Protein AF-A0A1L9NKX3-F1 (afdb_monomer_lite)

InterPro domains:
  IPR001155 NADH:flavin oxidoreductase/NADH oxidase, N-terminal [PF00724] (327-683)
  IPR008030 NmrA-like domain [PF05368] (5-278)
  IPR013785 Aldolase-type TIM barrel [G3DSA:3.20.20.70] (324-713)
  IPR036291 NAD(P)-binding domain superfamily [SSF51735] (5-276)
  IPR045247 Oxidoreductase Oye-like [PTHR22893] (322-703)

Secondary structure (DSSP, 8-state):
-PPPPPEEEEETTTSHHHHHHHHHHHHH---EEEEEES---HHHHHHHHTTT-EEEE--TT-GGGG-SSEEEE---SHHHHHHH-HHHHHHHHHHHHHHHHHHHHH-TT--EEEEEE---HHHHTTTS---HHHHHHHHHHHHHHHH-HHHHTTEEEEEE-EEGGGGGSTTTS-EEETTTTEEEEEESS-TT-EEEEEE-HHHHHHHHHHHHHH-HHHHTTEEEEE-SEEEEHHHHHHHHHHHHT--EEEEE--HHHHHHHSTTHHHHHHHHHHHHHHHGGGGG--TT-PEE-TTTTT--GGGS--HHHHHHTSHHHHTTTT---TTTS-EE-SS-EESSSEEE-------S-TTT-PPPTHHHHHHHHT--TT-EEEEEEEESSGGG--STT--B-SSHHHHHHHHHHHHHHHTTT-EEEEEEE--TTS--GGGTTTPPPEESSSPPPSSEEEE-STT-EEEE----EE--HHHHHHHHHHHHHHHHHHHHTS--SEEEEEE-TTSHHHHHH-TTT----STT-SS-HHHHHHHHHHHHHHHHHHH-GGGEEEEE-TT--GGG---TTHHHHHHHHHHHHHHHT-SEEEEE-THHHHH-SS-SSSS-------HHHHHHHHH--SHHHHTT-SSS-EEEESS--HHHHHHHHHTTS-SEEEE-HHHHH-TTHHHHHHHTPPPPPP-GGGSS-SSSTTTS-PPPP-TT---TTTHHHHH---

Sequence (722 aa):
MPFEKPTIAVTGATGGQGGSVIDALLESGRYQIRAVLRNLTPAKIQPLRDRGVEIVHGDLDDEASLGAHAIFAVTDFFEPFMKYGPQEAEKRELAQAKNLAKAAAETSGLSHYIWSTLPSSATLSQGKYHTPHFESKASVDEYILKQFPDLAAKTTFLWVAYYASNLTFPLFTPSLLKTSGKYAWVQPVGSSTPITTIGDHRKNVGIFVEAVLRQPALTRGRYVHAEVETLTNGELLERWGKVTGRSTSYIPSTLEAYNQLFPAWGLEMGVMLRLWEAVGEASWSKPGVMLLRKDDLGIDTAQLTGLDTAFAQCPFAIASTSKMTPLQQPFTSPSLTLNHRVVLAPMTRMRSSDSTAIPNASAATYYAERTTPGSLLISEGTVIHPRGKGFPNTPGLWTHEQALAWKPITDAVHERGGIFFVQLWHVGRVTVPSQIGGLAPLSSTSAHLPGMHVLFGDKNGTEPYVESHAMTGKDIKEVVDAFAHAARLAVGIAGFDGVEIHGANGYLLDSFVHDNINTRNDEYGGPAIEARLKFPLEVVDAVTEAIGNNRTAIRLAPYHVLQETHDSDRLATFSAFSMSLEERKLAYVHVVEPRYDRLSNEGAFSGSINRENSAESISSALSVSIWPFRRLLKNTPLIGAGGYDAESANEAIAEGRIDLAAFGRYFTSNPDLPERLFRGLPLSRYHRPTFYTSGLEGYLGWPRWDNSLTGKEEVAKLYLKP

Foldseek 3Di:
DPPAAFEEEFEPCQDLQNVQQLVLVLVVVRHAYEYEDCDDDCVRVVVCVVSRYHYDHDDLQDLVRGQTQEYEDDFDLVVVCVVPNLVVSLVVRLVSLLSNLVSLLVHPNHQAYEQAAAAALCQLVVNPFHQSRRCSRNVSLVVCVPVPVVRLQRYFHEYAFAELLVCVDPLNPQCQPVVVQAREREAQADQQQKGWHLYRSSHQSNLVVVLCVVCRVQGRNAYAYNTLDMDGNNVLQVLLCVLLVGHHDYHHDHLVVSCVVPPSVSNNVRSLSVSSRVNPPCSGDDPPHDYHYCVNSVHDSVSGRHNNNSSCPHPSNVLRPDDFQLQQPWDDAPQATARGFEEADAAFQLAAAQVQLAHDPCLLVLLLLLAAARYHYEYHAEELDQLQFAEGNHHYQPDLVSLQSLQSSLVSNVVNNYAYAYEYTGQALNHDCVSRVNDFGEALAQDHFADWRWHFEPVIDTDGRHGHDNDDPVNLVVVLVSLLSSQLSVVVRSPHSAYEYECEQCGHLVLLLAQVNNCDPDQCHHPDLNSSNVSVVSSQVSNCVNHNQSRYEYEYELQDCHSNGDHPDSLVNVLVVLLSNLVSLHNAYEYEWNCALQPDCCDPPPDGPDDPPDPVSVVVSVVDTCQSSLVSNPRHAYEYEHPDALVNQSVCCVVSSHVHYYDYQQCLQESPVSVCSRVVHDGQHQDVVSSHYNDCVSRDDRDYDDPVCPDPPPVVVVRDDD

Radius of gyration: 33.54 Å; chains: 1; bounding box: 89×50×95 Å

pLDDT: mean 88.69, std 14.79, range [27.03, 98.94]

Organism: Aspergillus tubingensis (strain CBS 134.48) (NCBI:txid767770)

Structure (mmCIF, N/CA/C/O backbone):
data_AF-A0A1L9NKX3-F1
#
_entry.id   AF-A0A1L9NKX3-F1
#
loop_
_atom_site.group_PDB
_atom_site.id
_atom_site.type_symbol
_atom_site.label_atom_id
_atom_site.label_alt_id
_atom_site.label_comp_id
_atom_site.label_asym_id
_atom_site.label_entity_id
_atom_site.label_seq_id
_atom_site.pdbx_PDB_ins_code
_atom_site.Cartn_x
_atom_site.Cartn_y
_atom_site.Cartn_z
_atom_site.occupancy
_atom_site.B_iso_or_equiv
_atom_site.auth_seq_id
_atom_site.auth_comp_id
_atom_site.auth_asym_id
_atom_site.auth_atom_id
_atom_site.pdbx_PDB_model_num
ATOM 1 N N . MET A 1 1 ? -54.559 -5.908 26.137 1.00 38.78 1 MET A N 1
ATOM 2 C CA . MET A 1 1 ? -53.632 -4.995 25.438 1.00 38.78 1 MET A CA 1
ATOM 3 C C . MET A 1 1 ? -52.222 -5.490 25.716 1.00 38.78 1 MET A C 1
ATOM 5 O O . MET A 1 1 ? -51.999 -5.884 26.857 1.00 38.78 1 MET A O 1
ATOM 9 N N . PRO A 1 2 ? -51.312 -5.580 24.733 1.00 46.62 2 PRO A N 1
ATOM 10 C CA . PRO A 1 2 ? -49.915 -5.881 25.041 1.00 46.62 2 PRO A CA 1
ATOM 11 C C . PRO A 1 2 ? -49.389 -4.805 26.002 1.00 46.62 2 PRO A C 1
ATOM 13 O O . PRO A 1 2 ? -49.650 -3.624 25.785 1.00 46.62 2 PRO A O 1
ATOM 16 N N . PHE A 1 3 ? -48.735 -5.211 27.095 1.00 58.44 3 PHE A N 1
ATOM 17 C CA . PHE A 1 3 ? -48.088 -4.276 28.018 1.00 58.44 3 PHE A CA 1
ATOM 18 C C . PHE A 1 3 ? -47.053 -3.465 27.231 1.00 58.44 3 PHE A C 1
ATOM 20 O O . PHE A 1 3 ? -46.137 -4.038 26.640 1.00 58.44 3 PHE A O 1
ATOM 27 N N . GLU A 1 4 ? -47.232 -2.148 27.182 1.00 78.06 4 GLU A N 1
ATOM 28 C CA . GLU A 1 4 ? -46.301 -1.240 26.520 1.00 78.06 4 GLU A CA 1
ATOM 29 C C . GLU A 1 4 ? -44.959 -1.280 27.265 1.00 78.06 4 GLU A C 1
ATOM 31 O O . GLU A 1 4 ? -44.915 -1.166 28.494 1.00 78.06 4 GLU A O 1
ATOM 36 N N . LYS A 1 5 ? -43.862 -1.537 26.542 1.00 88.00 5 LYS A N 1
ATOM 37 C CA . LYS A 1 5 ? -42.534 -1.642 27.160 1.00 88.00 5 LYS A CA 1
ATOM 38 C C . LYS A 1 5 ? -42.102 -0.263 27.669 1.00 88.00 5 LYS A C 1
ATOM 40 O O . LYS A 1 5 ? -42.260 0.710 26.934 1.00 88.00 5 LYS A O 1
ATOM 45 N N . PRO A 1 6 ? -41.505 -0.155 28.869 1.00 91.75 6 PRO A N 1
ATOM 46 C CA . PRO A 1 6 ? -40.992 1.120 29.351 1.00 91.75 6 PRO A CA 1
ATOM 47 C C . PRO A 1 6 ? -39.897 1.656 28.419 1.00 91.75 6 PRO A C 1
ATOM 49 O O . PRO A 1 6 ? -38.958 0.933 28.072 1.00 91.75 6 PRO A O 1
ATOM 52 N N . THR A 1 7 ? -40.023 2.925 28.026 1.00 93.25 7 THR A N 1
ATOM 53 C CA . THR A 1 7 ? -39.056 3.605 27.154 1.00 93.25 7 THR A CA 1
ATOM 54 C C . THR A 1 7 ? -37.828 4.054 27.935 1.00 93.25 7 THR A C 1
ATOM 56 O O . THR A 1 7 ? -37.958 4.735 28.953 1.00 93.25 7 THR A O 1
ATOM 59 N N . ILE A 1 8 ? -36.640 3.726 27.432 1.00 95.38 8 ILE A N 1
ATOM 60 C CA . ILE A 1 8 ? -35.350 4.167 27.962 1.00 95.38 8 ILE A CA 1
ATOM 61 C C . ILE A 1 8 ? -34.714 5.125 26.957 1.00 95.38 8 ILE A C 1
ATOM 63 O O . ILE A 1 8 ? -34.433 4.739 25.820 1.00 95.38 8 ILE A O 1
ATOM 67 N N . ALA A 1 9 ? -34.496 6.371 27.371 1.00 93.94 9 ALA A N 1
ATOM 68 C CA . ALA A 1 9 ? -33.759 7.342 26.573 1.00 93.94 9 ALA A CA 1
ATOM 69 C C . ALA A 1 9 ? -32.252 7.201 26.823 1.00 93.94 9 ALA A C 1
ATOM 71 O O . ALA A 1 9 ? -31.811 7.100 27.966 1.00 93.94 9 ALA A O 1
ATOM 72 N N . VAL A 1 10 ? -31.457 7.197 25.756 1.00 94.75 10 VAL A N 1
ATOM 73 C CA . VAL A 1 10 ? -29.999 7.043 25.804 1.00 94.75 10 VAL A CA 1
ATOM 74 C C . VAL A 1 10 ? -29.356 8.242 25.115 1.00 94.75 10 VAL A C 1
ATOM 76 O O . VAL A 1 10 ? -29.511 8.422 23.901 1.00 94.75 10 VAL A O 1
ATOM 79 N N . THR A 1 11 ? -28.620 9.061 25.871 1.00 91.12 11 THR A N 1
ATOM 80 C CA . THR A 1 11 ? -27.753 10.100 25.293 1.00 91.12 11 THR A CA 1
ATOM 81 C C . THR A 1 11 ? -26.411 9.494 24.881 1.00 91.12 11 THR A C 1
ATOM 83 O O . THR A 1 11 ? -26.017 8.424 25.346 1.00 91.12 11 THR A O 1
ATOM 86 N N . GLY A 1 12 ? -25.707 10.134 23.942 1.00 86.19 12 GLY A N 1
ATOM 87 C CA . GLY A 1 12 ? -24.431 9.602 23.450 1.00 86.19 12 GLY A CA 1
ATOM 88 C C . GLY A 1 12 ? -24.567 8.236 22.761 1.00 86.19 12 GLY A C 1
ATOM 89 O O . GLY A 1 12 ? -23.622 7.453 22.765 1.00 86.19 12 GLY A O 1
ATOM 90 N N . ALA A 1 13 ? -25.729 7.952 22.162 1.00 87.56 13 ALA A N 1
ATOM 91 C CA . ALA A 1 13 ? -26.100 6.657 21.580 1.00 87.56 13 ALA A CA 1
ATOM 92 C C . ALA A 1 13 ? -25.136 6.117 20.503 1.00 87.56 13 ALA A C 1
ATOM 94 O O . ALA A 1 13 ? -25.079 4.914 20.277 1.00 87.56 13 ALA A O 1
ATOM 95 N N . THR A 1 14 ? -24.365 6.986 19.841 1.00 83.12 14 THR A N 1
ATOM 96 C CA . THR A 1 14 ? -23.337 6.584 18.861 1.00 83.12 14 THR A CA 1
ATOM 97 C C . THR A 1 14 ? -21.935 6.439 19.463 1.00 83.12 14 THR A C 1
ATOM 99 O O . THR A 1 14 ? -20.994 6.131 18.738 1.00 83.12 14 THR A O 1
ATOM 102 N N . GLY A 1 15 ? -21.764 6.747 20.750 1.00 84.12 15 GLY A N 1
ATOM 103 C CA . GLY A 1 15 ? -20.509 6.598 21.487 1.00 84.12 15 GLY A CA 1
ATOM 104 C C . GLY A 1 15 ? -20.383 5.215 22.128 1.00 84.12 15 GLY A C 1
ATOM 105 O O . GLY A 1 15 ? -21.350 4.460 22.185 1.00 84.12 15 GLY A O 1
ATOM 106 N N . GLY A 1 16 ? -19.195 4.884 22.643 1.00 89.88 16 GLY A N 1
ATOM 107 C CA . GLY A 1 16 ? -18.915 3.544 23.175 1.00 89.88 16 GLY A CA 1
ATOM 108 C C . GLY A 1 16 ? -19.834 3.128 24.327 1.00 89.88 16 GLY A C 1
ATOM 109 O O . GLY A 1 16 ? -20.377 2.028 24.306 1.00 89.88 16 GLY A O 1
ATOM 110 N N . GLN A 1 17 ? -20.075 4.023 25.290 1.00 95.06 17 GLN A N 1
ATOM 111 C CA . GLN A 1 17 ? -20.991 3.743 26.400 1.00 95.06 17 GLN A CA 1
ATOM 112 C C . GLN A 1 17 ? -22.455 3.649 25.947 1.00 95.06 17 GLN A C 1
ATOM 114 O O . GLN A 1 17 ? -23.125 2.663 26.234 1.00 95.06 17 GLN A O 1
ATOM 119 N N . GLY A 1 18 ? -22.957 4.658 25.225 1.00 93.88 18 GLY A N 1
ATOM 120 C CA . GLY A 1 18 ? -24.357 4.695 24.794 1.00 93.88 18 GLY A CA 1
ATOM 121 C C . GLY A 1 18 ? -24.712 3.539 23.857 1.00 93.88 18 GLY A C 1
ATOM 122 O O . GLY A 1 18 ? -25.749 2.908 24.038 1.00 93.88 18 GLY A O 1
ATOM 123 N N . GLY A 1 19 ? -23.821 3.199 22.920 1.00 94.06 19 GLY A N 1
ATOM 124 C CA . GLY A 1 19 ? -23.969 2.021 22.062 1.00 94.06 19 GLY A CA 1
ATOM 125 C C . GLY A 1 19 ? -24.030 0.725 22.871 1.00 94.06 19 GLY A C 1
ATOM 126 O O . GLY A 1 19 ? -24.938 -0.073 22.665 1.00 94.06 19 GLY A O 1
ATOM 127 N N . SER A 1 20 ? -23.149 0.572 23.867 1.00 97.31 20 SER A N 1
ATOM 128 C CA . SER A 1 20 ? -23.163 -0.575 24.784 1.00 97.31 20 SER A CA 1
ATOM 129 C C . SER A 1 20 ? -24.499 -0.734 25.512 1.00 97.31 20 SER A C 1
ATOM 131 O O . SER A 1 20 ? -25.033 -1.839 25.601 1.00 97.31 20 SER A O 1
ATOM 133 N N . VAL A 1 21 ? -25.056 0.372 26.014 1.00 97.94 21 VAL A N 1
ATOM 134 C CA . VAL A 1 21 ? -26.363 0.389 26.682 1.00 97.94 21 VAL A CA 1
ATOM 135 C C . VAL A 1 21 ? -27.468 -0.029 25.722 1.00 97.94 21 VAL A C 1
ATOM 137 O O . VAL A 1 21 ? -28.276 -0.886 26.066 1.00 97.94 21 VAL A O 1
ATOM 140 N N . ILE A 1 22 ? -27.492 0.520 24.507 1.00 96.38 22 ILE A N 1
ATOM 141 C CA . ILE A 1 22 ? -28.482 0.140 23.493 1.00 96.38 22 ILE A CA 1
ATOM 142 C C . ILE A 1 22 ? -28.403 -1.360 23.195 1.00 96.38 22 ILE A C 1
ATOM 144 O O . ILE A 1 22 ? -29.436 -2.025 23.171 1.00 96.38 22 ILE A O 1
ATOM 148 N N . ASP A 1 23 ? -27.197 -1.898 23.016 1.00 95.06 23 ASP A N 1
ATOM 149 C CA . ASP A 1 23 ? -26.980 -3.313 22.714 1.00 95.06 23 ASP A CA 1
ATOM 150 C C . ASP A 1 23 ? -27.548 -4.218 23.815 1.00 95.06 23 ASP A C 1
ATOM 152 O O . ASP A 1 23 ? -28.383 -5.078 23.528 1.00 95.06 23 ASP A O 1
ATOM 156 N N . ALA A 1 24 ? -27.179 -3.964 25.073 1.00 96.94 24 ALA A N 1
ATOM 157 C CA . ALA A 1 24 ? -27.637 -4.760 26.210 1.00 96.94 24 ALA A CA 1
ATOM 158 C C . ALA A 1 24 ? -29.156 -4.659 26.433 1.00 96.94 24 ALA A C 1
ATOM 160 O O . ALA A 1 24 ? -29.825 -5.655 26.720 1.00 96.94 24 ALA A O 1
ATOM 161 N N . LEU A 1 25 ? -29.736 -3.463 26.275 1.00 96.88 25 LEU A N 1
ATOM 162 C CA . LEU A 1 25 ? -31.176 -3.273 26.453 1.00 96.88 25 LEU A CA 1
ATOM 163 C C . LEU A 1 25 ? -31.988 -3.921 25.325 1.00 96.88 25 LEU A C 1
ATOM 165 O O . LEU A 1 25 ? -33.045 -4.490 25.613 1.00 96.88 25 LEU A O 1
ATOM 169 N N . LEU A 1 26 ? -31.501 -3.897 24.077 1.00 94.94 26 LEU A N 1
ATOM 170 C CA . LEU A 1 26 ? -32.124 -4.627 22.967 1.00 94.94 26 LEU A CA 1
ATOM 171 C C . LEU A 1 26 ? -32.070 -6.136 23.205 1.00 94.94 26 LEU A C 1
ATOM 173 O O . LEU A 1 26 ? -33.091 -6.806 23.053 1.00 94.94 26 LEU A O 1
ATOM 177 N N . GLU A 1 27 ? -30.914 -6.655 23.622 1.00 93.88 27 GLU A N 1
ATOM 178 C CA . GLU A 1 27 ? -30.717 -8.079 23.911 1.00 93.88 27 GLU A CA 1
ATOM 179 C C . GLU A 1 27 ? -31.629 -8.567 25.046 1.00 93.88 27 GLU A C 1
ATOM 181 O O . GLU A 1 27 ? -32.196 -9.656 24.965 1.00 93.88 27 GLU A O 1
ATOM 186 N N . SER A 1 28 ? -31.873 -7.730 26.062 1.00 93.50 28 SER A N 1
ATOM 187 C CA . SER A 1 28 ? -32.814 -8.052 27.143 1.00 93.50 28 SER A CA 1
ATOM 188 C C . SER A 1 28 ? -34.261 -8.238 26.659 1.00 93.50 28 SER A C 1
ATOM 190 O O . SER A 1 28 ? -35.053 -8.928 27.304 1.00 93.50 28 SER A O 1
ATOM 192 N N . GLY A 1 29 ? -34.644 -7.559 25.569 1.00 92.56 29 GLY A N 1
ATOM 193 C CA . GLY A 1 29 ? -36.008 -7.515 25.049 1.00 92.56 29 GLY A CA 1
ATOM 194 C C . GLY A 1 29 ? -37.040 -6.813 25.947 1.00 92.56 29 GLY A C 1
ATOM 195 O O . GLY A 1 29 ? -38.223 -6.814 25.598 1.00 92.56 29 GLY A O 1
ATOM 196 N N . ARG A 1 30 ? -36.646 -6.206 27.077 1.00 93.00 30 ARG A N 1
ATOM 197 C CA . ARG A 1 30 ? -37.569 -5.666 28.104 1.00 93.00 30 ARG A CA 1
ATOM 198 C C . ARG A 1 30 ? -38.019 -4.229 27.866 1.00 93.00 30 ARG A C 1
ATOM 200 O O . ARG A 1 30 ? -39.046 -3.820 28.401 1.00 93.00 30 ARG A O 1
ATOM 207 N N . TYR A 1 31 ? -37.267 -3.480 27.070 1.00 94.69 31 TYR A N 1
ATOM 208 C CA . TYR A 1 31 ? -37.395 -2.030 26.966 1.00 94.69 31 TYR A CA 1
ATOM 209 C C . TYR A 1 31 ? -37.669 -1.591 25.530 1.00 94.69 31 TYR A C 1
ATOM 211 O O . TYR A 1 31 ? -37.243 -2.248 24.580 1.00 94.69 31 TYR A O 1
ATOM 219 N N . GLN A 1 32 ? -38.371 -0.468 25.381 1.00 94.31 32 GLN A N 1
ATOM 220 C CA . GLN A 1 32 ? -38.316 0.325 24.155 1.00 94.31 32 GLN A CA 1
ATOM 221 C C . GLN A 1 32 ? -37.151 1.305 24.295 1.00 94.31 32 GLN A C 1
ATOM 223 O O . GLN A 1 32 ? -36.912 1.826 25.383 1.00 94.31 32 GLN A O 1
ATOM 228 N N . ILE A 1 33 ? -36.407 1.559 23.223 1.00 95.44 33 ILE A N 1
ATOM 229 C CA . ILE A 1 33 ? -35.203 2.395 23.292 1.00 95.44 33 ILE A CA 1
ATOM 230 C C . ILE A 1 33 ? -35.380 3.618 22.414 1.00 95.44 33 ILE A C 1
ATOM 232 O O . ILE A 1 33 ? -35.816 3.506 21.265 1.00 95.44 33 ILE A O 1
ATOM 236 N N . ARG A 1 34 ? -34.987 4.764 22.966 1.00 93.44 34 ARG A N 1
ATOM 237 C CA . ARG A 1 34 ? -34.934 6.054 22.292 1.00 93.44 34 ARG A CA 1
ATOM 238 C C . ARG A 1 34 ? -33.509 6.595 22.323 1.00 93.44 34 ARG A C 1
ATOM 240 O O . ARG A 1 34 ? -32.971 6.877 23.388 1.00 93.44 34 ARG A O 1
ATOM 247 N N . ALA A 1 35 ? -32.898 6.760 21.159 1.00 91.81 35 ALA A N 1
ATOM 248 C CA . ALA A 1 35 ? -31.602 7.410 21.015 1.00 91.81 35 ALA A CA 1
ATOM 249 C C . ALA A 1 35 ? -31.789 8.921 20.830 1.00 91.81 35 ALA A C 1
ATOM 251 O O . ALA A 1 35 ? -32.445 9.356 19.879 1.00 91.81 35 ALA A O 1
ATOM 252 N N . VAL A 1 36 ? -31.174 9.710 21.715 1.00 87.25 36 VAL A N 1
ATOM 253 C CA . VAL A 1 36 ? -31.157 11.177 21.627 1.00 87.25 36 VAL A CA 1
ATOM 254 C C . VAL A 1 36 ? -29.875 11.607 20.918 1.00 87.25 36 VAL A C 1
ATOM 256 O O . VAL A 1 36 ? -28.768 11.378 21.418 1.00 87.25 36 VAL A O 1
ATOM 259 N N . LEU A 1 37 ? -30.014 12.186 19.722 1.00 82.00 37 LEU A N 1
ATOM 260 C CA . LEU A 1 37 ? -28.892 12.534 18.848 1.00 82.00 37 LEU A CA 1
ATOM 261 C C . LEU A 1 37 ? -28.891 14.024 18.484 1.00 82.00 37 LEU A C 1
ATOM 263 O O . LEU A 1 37 ? -29.878 14.544 17.968 1.00 82.00 37 LEU A O 1
ATOM 267 N N . ARG A 1 38 ? -27.719 14.659 18.632 1.00 74.31 38 ARG A N 1
ATOM 268 C CA . ARG A 1 38 ? -27.454 16.047 18.199 1.00 74.31 38 ARG A CA 1
ATOM 269 C C . ARG A 1 38 ? -27.324 16.202 16.677 1.00 74.31 38 ARG A C 1
ATOM 271 O O . ARG A 1 38 ? -27.507 17.284 16.144 1.00 74.31 38 ARG A O 1
ATOM 278 N N . ASN A 1 39 ? -26.928 15.140 15.966 1.00 72.75 39 ASN A N 1
ATOM 279 C CA . ASN A 1 39 ? -26.676 15.175 14.522 1.00 72.75 39 ASN A CA 1
ATOM 280 C C . ASN A 1 39 ? -27.299 13.951 13.835 1.00 72.75 39 ASN A C 1
ATOM 282 O O . ASN A 1 39 ? -26.920 12.816 14.129 1.00 72.75 39 ASN A O 1
ATOM 286 N N . LEU A 1 40 ? -28.229 14.193 12.909 1.00 80.12 40 LEU A N 1
ATOM 287 C CA . LEU A 1 40 ? -29.057 13.175 12.254 1.00 80.12 40 LEU A CA 1
ATOM 288 C C . LEU A 1 40 ? -28.574 12.805 10.844 1.00 80.12 40 LEU A C 1
ATOM 290 O O . LEU A 1 40 ? -29.363 12.750 9.901 1.00 80.12 40 LEU A O 1
ATOM 294 N N . THR A 1 41 ? -27.281 12.534 10.663 1.00 82.81 41 THR A N 1
ATOM 295 C CA . THR A 1 41 ? -26.804 12.027 9.366 1.00 82.81 41 THR A CA 1
ATOM 296 C C . THR A 1 41 ? -27.267 10.582 9.125 1.00 82.81 41 THR A C 1
ATOM 298 O O . THR A 1 41 ? -27.281 9.788 10.073 1.00 82.81 41 THR A O 1
ATOM 301 N N . PRO A 1 42 ? -27.564 10.182 7.868 1.00 76.81 42 PRO A N 1
ATOM 302 C CA . PRO A 1 42 ? -27.948 8.807 7.528 1.00 76.81 42 PRO A CA 1
ATOM 303 C C . PRO A 1 42 ? -26.998 7.743 8.099 1.00 76.81 42 PRO A C 1
ATOM 305 O O . PRO A 1 42 ? -27.449 6.752 8.664 1.00 76.81 42 PRO A O 1
ATOM 308 N N . ALA A 1 43 ? -25.686 7.999 8.047 1.00 75.44 43 ALA A N 1
ATOM 309 C CA . ALA A 1 43 ? -24.657 7.095 8.561 1.00 75.44 43 ALA A CA 1
ATOM 310 C C . ALA A 1 43 ? -24.755 6.824 10.076 1.00 75.44 43 ALA A C 1
ATOM 312 O O . ALA A 1 43 ? -24.362 5.753 10.526 1.00 75.44 43 ALA A O 1
ATOM 313 N N . LYS A 1 44 ? -25.273 7.776 10.865 1.00 75.25 44 LYS A N 1
ATOM 314 C CA . LYS A 1 44 ? -25.446 7.626 12.320 1.00 75.25 44 LYS A CA 1
ATOM 315 C C . LYS A 1 44 ? -26.810 7.052 12.697 1.00 75.25 44 LYS A C 1
ATOM 317 O O . LYS A 1 44 ? -26.904 6.309 13.668 1.00 75.25 44 LYS A O 1
ATOM 322 N N . ILE A 1 45 ? -27.861 7.397 11.951 1.00 86.00 45 ILE A N 1
ATOM 323 C CA . ILE A 1 45 ? -29.243 7.042 12.312 1.00 86.00 45 ILE A CA 1
ATOM 324 C C . ILE A 1 45 ? -29.688 5.690 11.751 1.00 86.00 45 ILE A C 1
ATOM 326 O O . ILE A 1 45 ? -30.453 4.994 12.414 1.00 86.00 45 ILE A O 1
ATOM 330 N N . GLN A 1 46 ? -29.231 5.305 10.554 1.00 85.06 46 GLN A N 1
ATOM 331 C CA . GLN A 1 46 ? -29.726 4.099 9.886 1.00 85.06 46 GLN A CA 1
ATOM 332 C C . GLN A 1 46 ? -29.405 2.816 10.671 1.00 85.06 46 GLN A C 1
ATOM 334 O O . GLN A 1 46 ? -30.341 2.063 10.936 1.00 85.06 46 GLN A O 1
ATOM 339 N N . PRO A 1 47 ? -28.168 2.610 11.179 1.00 86.25 47 PRO A N 1
ATOM 340 C CA . PRO A 1 47 ? -27.845 1.403 11.944 1.00 86.25 47 PRO A CA 1
ATOM 341 C C . PRO A 1 47 ? -28.683 1.235 13.218 1.00 86.25 47 PRO A C 1
ATOM 343 O O . PRO A 1 47 ? -28.928 0.117 13.659 1.00 86.25 47 PRO A O 1
ATOM 346 N N . LEU A 1 48 ? -29.118 2.342 13.829 1.00 88.62 48 LEU A N 1
ATOM 347 C CA . LEU A 1 48 ? -29.969 2.326 15.019 1.00 88.62 48 LEU A CA 1
ATOM 348 C C . LEU A 1 48 ? -31.433 2.029 14.652 1.00 88.62 48 LEU A C 1
ATOM 350 O O . LEU A 1 48 ? -32.078 1.208 15.305 1.00 88.62 48 LEU A O 1
ATOM 354 N N . ARG A 1 49 ? -31.946 2.637 13.574 1.00 90.50 49 ARG A N 1
ATOM 355 C CA . ARG A 1 49 ? -33.311 2.393 13.077 1.00 90.50 49 ARG A CA 1
ATOM 356 C C . ARG A 1 49 ? -33.528 0.949 12.650 1.00 90.50 49 ARG A C 1
ATOM 358 O O . ARG A 1 49 ? -34.548 0.369 13.007 1.00 90.50 49 ARG A O 1
ATOM 365 N N . ASP A 1 50 ? -32.556 0.362 11.956 1.00 89.81 50 ASP A N 1
ATOM 366 C CA . ASP A 1 50 ? -32.616 -1.031 11.490 1.00 89.81 50 ASP A CA 1
ATOM 367 C C . ASP A 1 50 ? -32.750 -2.028 12.654 1.00 89.81 50 ASP A C 1
ATOM 369 O O . ASP A 1 50 ? -33.228 -3.146 12.482 1.00 89.81 50 ASP A O 1
ATOM 373 N N . ARG A 1 51 ? -32.366 -1.602 13.861 1.00 91.44 51 ARG A N 1
ATOM 374 C CA . ARG A 1 51 ? -32.433 -2.378 15.102 1.00 91.44 51 ARG A CA 1
ATOM 375 C C . ARG A 1 51 ? -33.657 -2.046 15.962 1.00 91.44 51 ARG A C 1
ATOM 377 O O . ARG A 1 51 ? -33.749 -2.517 17.092 1.00 91.44 51 ARG A O 1
ATOM 384 N N . GLY A 1 52 ? -34.588 -1.238 15.452 1.00 90.62 52 GLY A N 1
ATOM 385 C CA . GLY A 1 52 ? -35.823 -0.863 16.148 1.00 90.62 52 GLY A CA 1
ATOM 386 C C . GLY A 1 52 ? -35.663 0.241 17.199 1.00 90.62 52 GLY A C 1
ATOM 387 O O . GLY A 1 52 ? -36.536 0.396 18.055 1.00 90.62 52 GLY A O 1
ATOM 388 N N . VAL A 1 53 ? -34.566 1.007 17.156 1.00 93.75 53 VAL A N 1
ATOM 389 C CA . VAL A 1 53 ? -34.341 2.139 18.065 1.00 93.75 53 VAL A CA 1
ATOM 390 C C . VAL A 1 53 ? -35.064 3.380 17.542 1.00 93.75 53 VAL A C 1
ATOM 392 O O . VAL A 1 53 ? -34.875 3.793 16.394 1.00 93.75 53 VAL A O 1
ATOM 395 N N . GLU A 1 54 ? -35.876 4.001 18.397 1.00 92.81 54 GLU A N 1
ATOM 396 C CA . GLU A 1 54 ? -36.517 5.282 18.105 1.00 92.81 54 GLU A CA 1
ATOM 397 C C . GLU A 1 54 ? -35.456 6.388 18.080 1.00 92.81 54 GLU A C 1
ATOM 399 O O . GLU A 1 54 ? -34.626 6.480 18.983 1.00 92.81 54 GLU A O 1
ATOM 404 N N . ILE A 1 55 ? -35.476 7.240 17.054 1.00 90.25 55 ILE A N 1
ATOM 405 C CA . ILE A 1 55 ? -34.516 8.339 16.918 1.00 90.25 55 ILE A CA 1
ATOM 406 C C . ILE A 1 55 ? -35.214 9.654 17.209 1.00 90.25 55 ILE A C 1
ATOM 408 O O . ILE A 1 55 ? -36.146 10.022 16.494 1.00 90.25 55 ILE A O 1
ATOM 412 N N . VAL A 1 56 ? -34.705 10.383 18.197 1.00 85.00 56 VAL A N 1
ATOM 413 C CA . VAL A 1 56 ? -35.168 11.728 18.526 1.00 85.00 56 VAL A CA 1
ATOM 414 C C . VAL A 1 56 ? -34.021 12.711 18.331 1.00 85.00 56 VAL A C 1
ATOM 416 O O . VAL A 1 56 ? -32.896 12.490 18.788 1.00 85.00 56 VAL A O 1
ATOM 419 N N . HIS A 1 57 ? -34.309 13.790 17.602 1.00 79.62 57 HIS A N 1
ATOM 420 C CA . HIS A 1 57 ? -33.420 14.940 17.559 1.00 79.62 57 HIS A CA 1
ATOM 421 C C . HIS A 1 57 ? -33.456 15.615 18.924 1.00 79.62 57 HIS A C 1
ATOM 423 O O . HIS A 1 57 ? -34.532 15.982 19.387 1.00 79.62 57 HIS A O 1
ATOM 429 N N . GLY A 1 58 ? -32.302 15.784 19.546 1.00 67.50 58 GLY A N 1
ATOM 430 C CA . GLY A 1 58 ? -32.197 16.538 20.783 1.00 67.50 58 GLY A CA 1
ATOM 431 C C . GLY A 1 58 ? -30.812 17.143 20.879 1.00 67.50 58 GLY A C 1
ATOM 432 O O . GLY A 1 58 ? -29.810 16.425 20.790 1.00 67.50 58 GLY A O 1
ATOM 433 N N . ASP A 1 59 ? -30.762 18.462 21.041 1.00 61.97 59 ASP A N 1
ATOM 434 C CA . ASP A 1 59 ? -29.624 19.061 21.725 1.00 61.97 59 ASP A CA 1
ATOM 435 C C . ASP A 1 59 ? -29.756 18.725 23.215 1.00 61.97 59 ASP A C 1
ATOM 437 O O . ASP A 1 59 ? -30.868 18.522 23.703 1.00 61.97 59 ASP A O 1
ATOM 441 N N . LEU A 1 60 ? -28.652 18.663 23.958 1.00 58.19 60 LEU A N 1
ATOM 442 C CA . LEU A 1 60 ? -28.676 18.340 25.398 1.00 58.19 60 LEU A CA 1
ATOM 443 C C . LEU A 1 60 ? -29.426 19.403 26.241 1.00 58.19 60 LEU A C 1
ATOM 445 O O . LEU A 1 60 ? -29.531 19.260 27.457 1.00 58.19 60 LEU A O 1
ATOM 449 N N . ASP A 1 61 ? -29.959 20.427 25.567 1.00 53.56 61 ASP A N 1
ATOM 450 C CA . ASP A 1 61 ? -30.699 21.575 26.077 1.00 53.56 61 ASP A CA 1
ATOM 451 C C . ASP A 1 61 ? -32.218 21.524 25.756 1.00 53.56 61 ASP A C 1
ATOM 453 O O . ASP A 1 61 ? -32.941 22.436 26.151 1.00 53.56 61 ASP A O 1
ATOM 457 N N . ASP A 1 62 ? -32.725 20.502 25.042 1.00 57.19 62 ASP A N 1
ATOM 458 C CA . ASP A 1 62 ? -34.141 20.399 24.624 1.00 57.19 62 ASP A CA 1
ATOM 459 C C . ASP A 1 62 ? -34.962 19.421 25.494 1.00 57.19 62 ASP A C 1
ATOM 461 O O . ASP A 1 62 ? -34.881 18.194 25.351 1.00 57.19 62 ASP A O 1
ATOM 465 N N . GLU A 1 63 ? -35.803 19.985 26.368 1.00 56.72 63 GLU A N 1
ATOM 466 C CA . GLU A 1 63 ? -36.692 19.302 27.323 1.00 56.72 63 GLU A CA 1
ATOM 467 C C . GLU A 1 63 ? -37.672 18.313 26.656 1.00 56.72 63 GLU A C 1
ATOM 469 O O . GLU A 1 63 ? -37.981 17.262 27.227 1.00 56.72 63 GLU A O 1
ATOM 474 N N . ALA A 1 64 ? -38.133 18.586 25.427 1.00 53.00 64 ALA A N 1
ATOM 475 C CA . ALA A 1 64 ? -39.125 17.746 24.746 1.00 53.00 64 ALA A CA 1
ATOM 476 C C . ALA A 1 64 ? -38.555 16.384 24.303 1.00 53.00 64 ALA A C 1
ATOM 478 O O . ALA A 1 64 ? -39.306 15.433 24.068 1.00 53.00 64 ALA A O 1
ATOM 479 N N . SER A 1 65 ? -37.225 16.268 24.215 1.00 58.03 65 SER A N 1
ATOM 480 C CA . SER A 1 65 ? -36.542 15.091 23.671 1.00 58.03 65 SER A CA 1
ATOM 481 C C . SER A 1 65 ? -36.350 13.938 24.676 1.00 58.03 65 SER A C 1
ATOM 483 O O . SER A 1 65 ? -36.092 12.801 24.263 1.00 58.03 65 SER A O 1
ATOM 485 N N . LEU A 1 66 ? -36.532 14.188 25.983 1.00 61.53 66 LEU A N 1
ATOM 486 C CA . LEU A 1 66 ? -36.200 13.253 27.075 1.00 61.53 66 LEU A CA 1
ATOM 487 C C . LEU A 1 66 ? -37.389 12.515 27.712 1.00 61.53 66 LEU A C 1
ATOM 489 O O . LEU A 1 66 ? -37.175 11.723 28.628 1.00 61.53 66 LEU A O 1
ATOM 493 N N . GLY A 1 67 ? -38.620 12.701 27.219 1.00 69.25 67 GLY A N 1
ATOM 494 C CA . GLY A 1 67 ? -39.823 12.028 27.736 1.00 69.25 67 GLY A CA 1
ATOM 495 C C . GLY A 1 67 ? -39.722 10.494 27.734 1.00 69.25 67 GLY A C 1
ATOM 496 O O . GLY A 1 67 ? -40.047 9.858 26.731 1.00 69.25 67 GLY A O 1
ATOM 497 N N . ALA A 1 68 ? -39.273 9.901 28.843 1.00 77.69 68 ALA A N 1
ATOM 498 C CA . ALA A 1 68 ? -38.967 8.476 28.971 1.00 77.69 68 ALA A CA 1
ATOM 499 C C . ALA A 1 68 ? -39.158 7.968 30.413 1.00 77.69 68 ALA A C 1
ATOM 501 O O . ALA A 1 68 ? -39.132 8.729 31.379 1.00 77.69 68 ALA A O 1
ATOM 502 N N . HIS A 1 69 ? -39.318 6.650 30.566 1.00 81.81 69 HIS A N 1
ATOM 503 C CA . HIS A 1 69 ? -39.449 5.993 31.870 1.00 81.81 69 HIS A CA 1
ATOM 504 C C . HIS A 1 69 ? -38.130 5.992 32.660 1.00 81.81 69 HIS A C 1
ATOM 506 O O . HIS A 1 69 ? -38.140 6.102 33.892 1.00 81.81 69 HIS A O 1
ATOM 512 N N . ALA A 1 70 ? -37.002 5.874 31.956 1.00 86.88 70 ALA A N 1
ATOM 513 C CA . ALA A 1 70 ? -35.665 6.089 32.494 1.00 86.88 70 ALA A CA 1
ATOM 514 C C . ALA A 1 70 ? -34.746 6.733 31.448 1.00 86.88 70 ALA A C 1
ATOM 516 O O . ALA A 1 70 ? -34.993 6.624 30.245 1.00 86.88 70 ALA A O 1
ATOM 517 N N . ILE A 1 71 ? -33.674 7.375 31.910 1.00 94.31 71 ILE A N 1
ATOM 518 C CA . ILE A 1 71 ? -32.671 8.017 31.053 1.00 94.31 71 ILE A CA 1
ATOM 519 C C . ILE A 1 71 ? -31.282 7.503 31.444 1.00 94.31 71 ILE A C 1
ATOM 521 O O . ILE A 1 71 ? -30.918 7.553 32.619 1.00 94.31 71 ILE A O 1
ATOM 525 N N . PHE A 1 72 ? -30.500 7.049 30.464 1.00 97.25 72 PHE A N 1
ATOM 526 C CA . PHE A 1 72 ? -29.049 6.919 30.575 1.00 97.25 72 PHE A CA 1
ATOM 527 C C . PHE A 1 72 ? -28.392 8.164 29.979 1.00 97.25 72 PHE A C 1
ATOM 529 O O . PHE A 1 72 ? -28.572 8.462 28.794 1.00 97.25 72 PHE A O 1
ATOM 536 N N . ALA A 1 73 ? -27.635 8.878 30.807 1.00 94.94 73 ALA A N 1
ATOM 537 C CA . ALA A 1 73 ? -27.013 10.140 30.457 1.00 94.94 73 ALA A CA 1
ATOM 538 C C . ALA A 1 73 ? -25.486 10.061 30.562 1.00 94.94 73 ALA A C 1
ATOM 540 O O . ALA A 1 73 ? -24.924 9.684 31.592 1.00 94.94 73 ALA A O 1
ATOM 541 N N . VAL A 1 74 ? -24.820 10.464 29.481 1.00 93.88 74 VAL A N 1
ATOM 542 C CA . VAL A 1 74 ? -23.365 10.579 29.365 1.00 93.88 74 VAL A CA 1
ATOM 543 C C . VAL A 1 74 ? -22.991 11.829 28.562 1.00 93.88 74 VAL A C 1
ATOM 545 O O . VAL A 1 74 ? -23.700 12.222 27.631 1.00 93.88 74 VAL A O 1
ATOM 548 N N . THR A 1 75 ? -21.863 12.440 28.919 1.00 91.81 75 THR A N 1
ATOM 549 C CA . THR A 1 75 ? -21.246 13.580 28.222 1.00 91.81 75 THR A CA 1
ATOM 550 C C . THR A 1 75 ? -19.838 13.243 27.737 1.00 91.81 75 THR A C 1
ATOM 552 O O . THR A 1 75 ? -19.178 12.357 28.291 1.00 91.81 75 THR A O 1
ATOM 555 N N . ASP A 1 76 ? -19.384 13.964 26.708 1.00 88.88 76 ASP A N 1
ATOM 556 C CA . ASP A 1 76 ? -18.075 13.784 26.075 1.00 88.88 76 ASP A CA 1
ATOM 557 C C . ASP A 1 76 ? -17.157 14.984 26.356 1.00 88.88 76 ASP A C 1
ATOM 559 O O . ASP A 1 76 ? -17.329 16.065 25.792 1.00 88.88 76 ASP A O 1
ATOM 563 N N . PHE A 1 77 ? -16.170 14.777 27.229 1.00 89.19 77 PHE A N 1
ATOM 564 C CA . PHE A 1 77 ? -15.109 15.743 27.518 1.00 89.19 77 PHE A CA 1
ATOM 565 C C . PHE A 1 77 ? -14.084 15.860 26.380 1.00 89.19 77 PHE A C 1
ATOM 567 O O . PHE A 1 77 ? -13.517 16.929 26.145 1.00 89.19 77 PHE A O 1
ATOM 574 N N . PHE A 1 78 ? -13.801 14.760 25.678 1.00 86.88 78 PHE A N 1
ATOM 575 C CA . PHE A 1 78 ? -12.637 14.664 24.799 1.00 86.88 78 PHE A CA 1
ATOM 576 C C . PHE A 1 78 ? -12.853 15.362 23.455 1.00 86.88 78 PHE A C 1
ATOM 578 O O . PHE A 1 78 ? -11.912 15.946 22.914 1.00 86.88 78 PHE A O 1
ATOM 585 N N . GLU A 1 79 ? -14.089 15.375 22.947 1.00 84.25 79 GLU A N 1
ATOM 586 C CA . GLU A 1 79 ? -14.468 16.156 21.763 1.00 84.25 79 GLU A CA 1
ATOM 587 C C . GLU A 1 79 ? -14.137 17.664 21.923 1.00 84.25 79 GLU A C 1
ATOM 589 O O . GLU A 1 79 ? -13.381 18.201 21.104 1.00 84.25 79 GLU A O 1
ATOM 594 N N . PRO A 1 80 ? -14.615 18.379 22.964 1.00 83.88 80 PRO A N 1
ATOM 595 C CA . PRO A 1 80 ? -14.252 19.778 23.181 1.00 83.88 80 PRO A CA 1
ATOM 596 C C . PRO A 1 80 ? -12.804 19.965 23.655 1.00 83.88 80 PRO A C 1
ATOM 598 O O . PRO A 1 80 ? -12.204 20.979 23.296 1.00 83.88 80 PRO A O 1
ATOM 601 N N . PHE A 1 81 ? -12.215 19.014 24.391 1.00 86.50 81 PHE A N 1
ATOM 602 C CA . PHE A 1 81 ? -10.801 19.062 24.799 1.00 86.50 81 PHE A CA 1
ATOM 603 C C . PHE A 1 81 ? -9.872 19.205 23.595 1.00 86.50 81 PHE A C 1
ATOM 605 O O . PHE A 1 81 ? -9.016 20.090 23.580 1.00 86.50 81 PHE A O 1
ATOM 612 N N . MET A 1 82 ? -10.098 18.408 22.549 1.00 79.56 82 MET A N 1
ATOM 613 C CA . MET A 1 82 ? -9.296 18.456 21.325 1.00 79.56 82 MET A CA 1
ATOM 614 C C . MET A 1 82 ? -9.362 19.800 20.603 1.00 79.56 82 MET A C 1
ATOM 616 O O . MET A 1 82 ? -8.428 20.168 19.894 1.00 79.56 82 MET A O 1
ATOM 620 N N . LYS A 1 83 ? -10.466 20.532 20.766 1.00 83.75 83 LYS A N 1
ATOM 621 C CA . LYS A 1 83 ? -10.713 21.786 20.054 1.00 83.75 83 LYS A CA 1
ATOM 622 C C . LYS A 1 83 ? -10.348 23.029 20.865 1.00 83.75 83 LYS A C 1
ATOM 624 O O . LYS A 1 83 ? -9.941 24.028 20.280 1.00 83.75 83 LYS A O 1
ATOM 629 N N . TYR A 1 84 ? -10.527 22.987 22.182 1.00 86.62 84 TYR A N 1
ATOM 630 C CA . TYR A 1 84 ? -10.480 24.172 23.045 1.00 86.62 84 TYR A CA 1
ATOM 631 C C . TYR A 1 84 ? -9.548 24.029 24.258 1.00 86.62 84 TYR A C 1
ATOM 633 O O . TYR A 1 84 ? -9.333 25.007 24.972 1.00 86.62 84 TYR A O 1
ATOM 641 N N . GLY A 1 85 ? -8.980 22.844 24.494 1.00 87.00 85 GLY A N 1
ATOM 642 C CA . GLY A 1 85 ? -8.162 22.550 25.668 1.00 87.00 85 GLY A CA 1
ATOM 643 C C . GLY A 1 85 ? -8.979 22.236 26.933 1.00 87.00 85 GLY A C 1
ATOM 644 O O . GLY A 1 85 ? -10.208 22.335 26.934 1.00 87.00 85 GLY A O 1
ATOM 645 N N . PRO A 1 86 ? -8.304 21.848 28.030 1.00 86.62 86 PRO A N 1
ATOM 646 C CA . PRO A 1 86 ? -8.939 21.227 29.196 1.00 86.62 86 PRO A CA 1
ATOM 647 C C . PRO A 1 86 ? -9.888 22.146 29.968 1.00 86.62 86 PRO A C 1
ATOM 649 O O . PRO A 1 86 ? -10.982 21.728 30.326 1.00 86.62 86 PRO A O 1
ATOM 652 N N . GLN A 1 87 ? -9.516 23.411 30.176 1.00 87.25 87 GLN A N 1
ATOM 653 C CA . GLN A 1 87 ? -10.325 24.352 30.964 1.00 87.25 87 GLN A CA 1
ATOM 654 C C . GLN A 1 87 ? -11.661 24.676 30.286 1.00 87.25 87 GLN A C 1
ATOM 656 O O . GLN A 1 87 ? -12.706 24.723 30.931 1.00 87.25 87 GLN A O 1
ATOM 661 N N . GLU A 1 88 ? -11.640 24.907 28.973 1.00 90.31 88 GLU A N 1
ATOM 662 C CA . GLU A 1 88 ? -12.860 25.187 28.215 1.00 90.31 88 GLU A CA 1
ATOM 663 C C . GLU A 1 88 ? -13.687 23.920 27.983 1.00 90.31 88 GLU A C 1
ATOM 665 O O . GLU A 1 88 ? -14.916 23.993 27.980 1.00 90.31 88 GLU A O 1
ATOM 670 N N . ALA A 1 89 ? -13.047 22.756 27.843 1.00 90.00 89 ALA A N 1
ATOM 671 C CA . ALA A 1 89 ? -13.740 21.473 27.800 1.00 90.00 89 ALA A CA 1
ATOM 672 C C . ALA A 1 89 ? -14.486 21.179 29.105 1.00 90.00 89 ALA A C 1
ATOM 674 O O . ALA A 1 89 ? -15.671 20.859 29.051 1.00 90.00 89 ALA A O 1
ATOM 675 N N . GLU A 1 90 ? -13.842 21.386 30.257 1.00 91.94 90 GLU A N 1
ATOM 676 C CA . GLU A 1 90 ? -14.446 21.216 31.584 1.00 91.94 90 GLU A CA 1
ATOM 677 C C . GLU A 1 90 ? -15.689 22.095 31.744 1.00 91.94 90 GLU A C 1
ATOM 679 O O . GLU A 1 90 ? -16.760 21.603 32.096 1.00 91.94 90 GLU A O 1
ATOM 684 N N . LYS A 1 91 ? -15.584 23.390 31.413 1.00 92.12 91 LYS A N 1
ATOM 685 C CA . LYS A 1 91 ? -16.717 24.327 31.490 1.00 92.12 91 LYS A CA 1
ATOM 686 C C . LYS A 1 91 ? -17.878 23.916 30.585 1.00 92.12 91 LYS A C 1
ATOM 688 O O . LYS A 1 91 ? -19.031 23.966 31.012 1.00 92.12 91 LYS A O 1
ATOM 693 N N . ARG A 1 92 ? -17.585 23.542 29.334 1.00 91.00 92 ARG A N 1
ATOM 694 C CA . ARG A 1 92 ? -18.602 23.153 28.343 1.00 91.00 92 ARG A CA 1
ATOM 695 C C . ARG A 1 92 ? -19.294 21.859 28.736 1.00 91.00 92 ARG A C 1
ATOM 697 O O . ARG A 1 92 ? -20.518 21.793 28.679 1.00 91.00 92 ARG A O 1
ATOM 704 N N . GLU A 1 93 ? -18.523 20.862 29.155 1.00 92.44 93 GLU A N 1
ATOM 705 C CA . GLU A 1 93 ? -19.068 19.589 29.607 1.00 92.44 93 GLU A CA 1
ATOM 706 C C . GLU A 1 93 ? -19.921 19.774 30.865 1.00 92.44 93 GLU A C 1
ATOM 708 O O . GLU A 1 93 ? -21.041 19.272 30.920 1.00 92.44 93 GLU A O 1
ATOM 713 N N . LEU A 1 94 ? -19.440 20.547 31.843 1.00 93.06 94 LEU A N 1
ATOM 714 C CA . LEU A 1 94 ? -20.192 20.853 33.058 1.00 93.06 94 LEU A CA 1
ATOM 715 C C . LEU A 1 94 ? -21.528 21.539 32.739 1.00 93.06 94 LEU A C 1
ATOM 717 O O . LEU A 1 94 ? -22.544 21.202 33.343 1.00 93.06 94 LEU A O 1
ATOM 721 N N . ALA A 1 95 ? -21.546 22.489 31.799 1.00 90.88 95 ALA A N 1
ATOM 722 C CA . ALA A 1 95 ? -22.780 23.142 31.365 1.00 90.88 95 ALA A CA 1
ATOM 723 C C . ALA A 1 95 ? -23.760 22.138 30.732 1.00 90.88 95 ALA A C 1
ATOM 725 O O . ALA A 1 95 ? -24.907 22.054 31.165 1.00 90.88 95 ALA A O 1
ATOM 726 N N . GLN A 1 96 ? -23.292 21.316 29.787 1.00 88.81 96 GLN A N 1
ATOM 727 C CA . GLN A 1 96 ? -24.108 20.283 29.135 1.00 88.81 96 GLN A CA 1
ATOM 728 C C . GLN A 1 96 ? -24.669 19.266 30.135 1.00 88.81 96 GLN A C 1
ATOM 730 O O . GLN A 1 96 ? -25.844 18.914 30.087 1.00 88.81 96 GLN A O 1
ATOM 735 N N . ALA A 1 97 ? -23.844 18.812 31.074 1.00 91.25 97 ALA A N 1
ATOM 736 C CA . ALA A 1 97 ? -24.245 17.855 32.093 1.00 91.25 97 ALA A CA 1
ATOM 737 C C . ALA A 1 97 ? -25.285 18.433 33.071 1.00 91.25 97 ALA A C 1
ATOM 739 O O . ALA A 1 97 ? -26.220 17.735 33.466 1.00 91.25 97 ALA A O 1
ATOM 740 N N . LYS A 1 98 ? -25.169 19.719 33.433 1.00 93.00 98 LYS A N 1
ATOM 741 C CA . LYS A 1 98 ? -26.186 20.420 34.234 1.00 93.00 98 LYS A CA 1
ATOM 742 C C . LYS A 1 98 ? -27.507 20.565 33.485 1.00 93.00 98 LYS A C 1
ATOM 744 O O . LYS A 1 98 ? -28.555 20.376 34.097 1.00 93.00 98 LYS A O 1
ATOM 749 N N . ASN A 1 99 ? -27.458 20.853 32.187 1.00 89.12 99 ASN A N 1
ATOM 750 C CA . ASN A 1 99 ? -28.654 20.962 31.353 1.00 89.12 99 ASN A CA 1
ATOM 751 C C . ASN A 1 99 ? -29.371 19.610 31.237 1.00 89.12 99 ASN A C 1
ATOM 753 O O . ASN A 1 99 ? -30.575 19.548 31.472 1.00 89.12 99 ASN A O 1
ATOM 757 N N . LEU A 1 100 ? -28.627 18.513 31.044 1.00 89.81 100 LEU A N 1
ATOM 758 C CA . LEU A 1 100 ? -29.178 17.154 31.101 1.00 89.81 100 LEU A CA 1
ATOM 759 C C . LEU A 1 100 ? -29.847 16.838 32.441 1.00 89.81 100 LEU A C 1
ATOM 761 O O . LEU A 1 100 ? -30.952 16.301 32.463 1.00 89.81 100 LEU A O 1
ATOM 765 N N . ALA A 1 101 ? -29.200 17.180 33.558 1.00 92.75 101 ALA A N 1
ATOM 766 C CA . ALA A 1 101 ? -29.774 16.975 34.885 1.00 92.75 101 ALA A CA 1
ATOM 767 C C . ALA A 1 101 ? -31.061 17.790 35.088 1.00 92.75 101 ALA A C 1
ATOM 769 O O . ALA A 1 101 ? -32.039 17.264 35.617 1.00 92.75 101 ALA A O 1
ATOM 770 N N . LYS A 1 102 ? -31.083 19.051 34.640 1.00 90.94 102 LYS A N 1
ATOM 771 C CA . LYS A 1 102 ? -32.272 19.908 34.701 1.00 90.94 102 LYS A CA 1
ATOM 772 C C . LYS A 1 102 ? -33.422 19.306 33.885 1.00 90.94 102 LYS A C 1
ATOM 774 O O . LYS A 1 102 ? -34.501 19.085 34.426 1.00 90.94 102 LYS A O 1
ATOM 779 N N . ALA A 1 103 ? -33.162 18.953 32.630 1.00 86.88 103 ALA A N 1
ATOM 780 C CA . ALA A 1 103 ? -34.175 18.386 31.751 1.00 86.88 103 ALA A CA 1
ATOM 781 C C . ALA A 1 103 ? -34.685 17.021 32.261 1.00 86.88 103 ALA A C 1
ATOM 783 O O . ALA A 1 103 ? -35.879 16.727 32.192 1.00 86.88 103 ALA A O 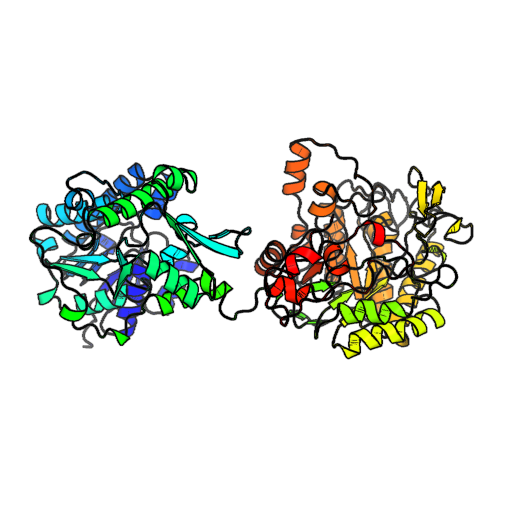1
ATOM 784 N N . ALA A 1 104 ? -33.816 16.204 32.868 1.00 90.81 104 ALA A N 1
ATOM 785 C CA . ALA A 1 104 ? -34.224 14.976 33.548 1.00 90.81 104 ALA A CA 1
ATOM 786 C C . ALA A 1 104 ? -35.117 15.249 34.774 1.00 90.81 104 ALA A C 1
ATOM 788 O O . ALA A 1 104 ? -36.099 14.537 34.978 1.00 90.81 104 ALA A O 1
ATOM 789 N N . ALA A 1 105 ? -34.825 16.279 35.577 1.00 91.12 105 ALA A N 1
ATOM 790 C CA . ALA A 1 105 ? -35.660 16.664 36.720 1.00 91.12 105 ALA A CA 1
ATOM 791 C C . ALA A 1 105 ? -37.066 17.125 36.293 1.00 91.12 105 ALA A C 1
ATOM 793 O O . ALA A 1 105 ? -38.037 16.876 37.005 1.00 91.12 105 ALA A O 1
ATOM 794 N N . GLU A 1 106 ? -37.173 17.757 35.124 1.00 88.19 106 GLU A N 1
ATOM 795 C CA . GLU A 1 106 ? -38.427 18.261 34.546 1.00 88.19 106 GLU A CA 1
ATOM 796 C C . GLU A 1 106 ? -39.196 17.188 33.747 1.00 88.19 106 GLU A C 1
ATOM 798 O O . GLU A 1 106 ? -40.369 17.370 33.412 1.00 88.19 106 GLU A O 1
ATOM 803 N N . THR A 1 107 ? -38.583 16.028 33.485 1.00 85.94 107 THR A N 1
ATOM 804 C CA . THR A 1 107 ? -39.207 14.935 32.729 1.00 85.94 107 THR A CA 1
ATOM 805 C C . THR A 1 107 ? -40.324 14.263 33.536 1.00 85.94 107 THR A C 1
ATOM 807 O O . THR A 1 107 ? -40.091 13.494 34.476 1.00 85.94 107 THR A O 1
ATOM 810 N N . SER A 1 108 ? -41.572 14.503 33.127 1.00 82.81 108 SER A N 1
ATOM 811 C CA . SER A 1 108 ? -42.749 13.874 33.735 1.00 82.81 108 SER A CA 1
ATOM 812 C C . SER A 1 108 ? -42.713 12.348 33.593 1.00 82.81 108 SER A C 1
ATOM 814 O O . SER A 1 108 ? -42.453 11.810 32.519 1.00 82.81 108 SER A O 1
ATOM 816 N N . GLY A 1 109 ? -42.985 11.637 34.689 1.00 84.69 109 GLY A N 1
ATOM 817 C CA . GLY A 1 109 ? -42.991 10.171 34.713 1.00 84.69 109 GLY A CA 1
ATOM 818 C C . GLY A 1 109 ? -41.607 9.514 34.785 1.00 84.69 109 GLY A C 1
ATOM 819 O O . GLY A 1 109 ? -41.541 8.282 34.832 1.00 84.69 109 GLY A O 1
ATOM 820 N N . LEU A 1 110 ? -40.515 10.292 34.862 1.00 92.81 110 LEU A N 1
ATOM 821 C CA . LEU A 1 110 ? -39.173 9.737 35.026 1.00 92.81 110 LEU A CA 1
ATOM 822 C C . LEU A 1 110 ? -39.069 8.976 36.351 1.00 92.81 110 LEU A C 1
ATOM 824 O O . LEU A 1 110 ? -39.249 9.531 37.446 1.00 92.81 110 LEU A O 1
ATOM 828 N N . SER A 1 111 ? -38.755 7.688 36.243 1.00 94.19 111 SER A N 1
ATOM 829 C CA . SER A 1 111 ? -38.630 6.792 37.388 1.00 94.19 111 SER A CA 1
ATOM 830 C C . SER A 1 111 ? -37.176 6.551 37.791 1.00 94.19 111 SER A C 1
ATOM 832 O O . SER A 1 111 ? -36.917 6.309 38.967 1.00 94.19 111 SER A O 1
ATOM 834 N N . HIS A 1 112 ? -36.228 6.636 36.850 1.00 97.94 112 HIS A N 1
ATOM 835 C CA . HIS A 1 112 ? -34.812 6.348 37.087 1.00 97.94 112 HIS A CA 1
ATOM 836 C C . HIS A 1 112 ? -33.918 7.204 36.186 1.00 97.94 112 HIS A C 1
ATOM 838 O O . HIS A 1 112 ? -34.103 7.230 34.971 1.00 97.94 112 HIS A O 1
ATOM 844 N N . TYR A 1 113 ? -32.927 7.869 36.771 1.00 98.06 113 TYR A N 1
ATOM 845 C CA . TYR A 1 113 ? -31.879 8.583 36.044 1.00 98.06 113 TYR A CA 1
ATOM 846 C C . TYR A 1 113 ? -30.540 7.876 36.264 1.00 98.06 113 TYR A C 1
ATOM 848 O O . TYR A 1 113 ? -30.169 7.613 37.402 1.00 98.06 113 TYR A O 1
ATOM 856 N N . ILE A 1 114 ? -29.819 7.514 35.210 1.00 98.56 114 ILE A N 1
ATOM 857 C CA . ILE A 1 114 ? -28.503 6.875 35.320 1.00 98.56 114 ILE A CA 1
ATOM 858 C C . ILE A 1 114 ? -27.480 7.847 34.754 1.00 98.56 114 ILE A C 1
ATOM 860 O O . ILE A 1 114 ? -27.445 8.086 33.548 1.00 98.56 114 ILE A O 1
ATOM 864 N N . TRP A 1 115 ? -26.665 8.416 35.638 1.00 98.00 115 TRP A N 1
ATOM 865 C CA . TRP A 1 115 ? -25.670 9.427 35.300 1.00 98.00 115 TRP A CA 1
ATOM 866 C C . TRP A 1 115 ? -24.278 8.798 35.242 1.00 98.00 115 TRP A C 1
ATOM 868 O O . TRP A 1 115 ? -23.757 8.357 36.267 1.00 98.00 115 TRP A O 1
ATOM 878 N N . SER A 1 116 ? -23.676 8.747 34.049 1.00 97.81 116 SER A N 1
ATOM 879 C CA . SER A 1 116 ? -22.292 8.298 33.867 1.00 97.81 116 SER A CA 1
ATOM 880 C C . SER A 1 116 ? -21.327 9.366 34.378 1.00 97.81 116 SER A C 1
ATOM 882 O O . SER A 1 116 ? -21.116 10.392 33.728 1.00 97.81 116 SER A O 1
ATOM 884 N N . THR A 1 117 ? -20.673 9.084 35.498 1.00 97.12 117 THR A N 1
ATOM 885 C CA . THR A 1 117 ? -19.841 10.043 36.229 1.00 97.12 117 THR A CA 1
ATOM 886 C C . THR A 1 117 ? -18.509 9.439 36.680 1.00 97.12 117 THR A C 1
ATOM 888 O O . THR A 1 117 ? -18.187 8.299 36.345 1.00 97.12 117 THR A O 1
ATOM 891 N N . LEU A 1 118 ? -17.701 10.218 37.394 1.00 96.19 118 LEU A N 1
ATOM 892 C CA . LEU A 1 118 ? -16.392 9.845 37.931 1.00 96.19 118 LEU A CA 1
ATOM 893 C C . LEU A 1 118 ? -16.229 10.432 39.345 1.00 96.19 118 LEU A C 1
ATOM 895 O O . LEU A 1 118 ? -16.906 11.407 39.680 1.00 96.19 118 LEU A O 1
ATOM 899 N N . PRO A 1 119 ? -15.360 9.862 40.198 1.00 95.44 119 PRO A N 1
ATOM 900 C CA . PRO A 1 119 ? -15.050 10.459 41.497 1.00 95.44 119 PRO A CA 1
ATOM 901 C C . PRO A 1 119 ? -14.322 11.807 41.343 1.00 95.44 119 PRO A C 1
ATOM 903 O O . PRO A 1 119 ? -13.616 12.027 40.366 1.00 95.44 119 PRO A O 1
ATOM 906 N N . SER A 1 120 ? -14.437 12.705 42.329 1.00 95.44 120 SER A N 1
ATOM 907 C CA . SER A 1 120 ? -13.662 13.959 42.335 1.00 95.44 120 SER A CA 1
ATOM 908 C C . SER A 1 120 ? -12.198 13.668 42.670 1.00 95.44 120 SER A C 1
ATOM 910 O O . SER A 1 120 ? -11.868 13.257 43.787 1.00 95.44 120 SER A O 1
ATOM 912 N N . SER A 1 121 ? -11.313 13.929 41.712 1.00 94.88 121 SER A N 1
ATOM 913 C CA . SER A 1 121 ? -9.862 13.908 41.888 1.00 94.88 121 SER A CA 1
ATOM 914 C C . SER A 1 121 ? -9.385 14.905 42.947 1.00 94.88 121 SER A C 1
ATOM 916 O O . SER A 1 121 ? -8.503 14.571 43.743 1.00 94.88 121 SER A O 1
ATOM 918 N N . ALA A 1 122 ? -10.005 16.085 43.034 1.00 93.56 122 ALA A N 1
ATOM 919 C CA . ALA A 1 122 ? -9.676 17.092 44.036 1.00 93.56 122 ALA A CA 1
ATOM 920 C C . ALA A 1 122 ? -10.039 16.609 45.446 1.00 93.56 122 ALA A C 1
ATOM 922 O O . ALA A 1 122 ? -9.237 16.729 46.370 1.00 93.56 122 ALA A O 1
ATOM 923 N N . THR A 1 123 ? -11.207 15.986 45.614 1.00 93.19 123 THR A N 1
ATOM 924 C CA . THR A 1 123 ? -11.623 15.434 46.912 1.00 93.19 123 THR A CA 1
ATOM 925 C C . THR A 1 123 ? -10.723 14.269 47.332 1.00 93.19 123 THR A C 1
ATOM 927 O O . THR A 1 123 ? -10.234 14.247 48.460 1.00 93.19 123 THR A O 1
ATOM 930 N N . LEU A 1 124 ? -10.452 13.332 46.416 1.00 94.00 124 LEU A N 1
ATOM 931 C CA . LEU A 1 124 ? -9.586 12.172 46.659 1.00 94.00 124 LEU A CA 1
ATOM 932 C C . LEU A 1 124 ? -8.163 12.564 47.064 1.00 94.00 124 LEU A C 1
ATOM 934 O O . LEU A 1 124 ? -7.548 11.920 47.910 1.00 94.00 124 LEU A O 1
ATOM 938 N N . SER A 1 125 ? -7.641 13.627 46.460 1.00 93.31 125 SER A N 1
ATOM 939 C CA . SER A 1 125 ? -6.264 14.076 46.653 1.00 93.31 125 SER A CA 1
ATOM 940 C C . SER A 1 125 ? -6.105 15.216 47.659 1.00 93.31 125 SER A C 1
ATOM 942 O O . SER A 1 125 ? -5.010 15.768 47.767 1.00 93.31 125 SER A O 1
ATOM 944 N N . GLN A 1 126 ? -7.173 15.597 48.370 1.00 92.38 126 GLN A N 1
ATOM 945 C CA . GLN A 1 126 ? -7.191 16.758 49.272 1.00 92.38 126 GLN A CA 1
ATOM 946 C C . GLN A 1 126 ? -6.703 18.050 48.581 1.00 92.38 126 GLN A C 1
ATOM 948 O O . GLN A 1 126 ? -5.947 18.839 49.143 1.00 92.38 126 GLN A O 1
ATOM 953 N N . GLY A 1 127 ? -7.115 18.246 47.327 1.00 91.38 127 GLY A N 1
ATOM 954 C CA . GLY A 1 127 ? -6.796 19.406 46.493 1.00 91.38 127 GLY A CA 1
ATOM 955 C C . GLY A 1 127 ? -5.446 19.341 45.774 1.00 91.38 127 GLY A C 1
ATOM 956 O O . GLY A 1 127 ? -5.097 20.284 45.070 1.00 91.38 127 GLY A O 1
ATOM 957 N N . LYS A 1 128 ? -4.675 18.256 45.922 1.00 92.50 128 LYS A N 1
ATOM 958 C CA . LYS A 1 128 ? -3.346 18.131 45.301 1.00 92.50 128 LYS A CA 1
ATOM 959 C C . LYS A 1 128 ? -3.397 17.925 43.783 1.00 92.50 128 LYS A C 1
ATOM 961 O O . LYS A 1 128 ? -2.499 18.385 43.082 1.00 92.50 128 LYS A O 1
ATOM 966 N N . TYR A 1 129 ? -4.406 17.222 43.279 1.00 93.19 129 TYR A N 1
ATOM 967 C CA . TYR A 1 129 ? -4.597 16.948 41.857 1.00 93.19 129 TYR A CA 1
ATOM 968 C C . TYR A 1 129 ? -5.965 17.453 41.405 1.00 93.19 129 TYR A C 1
ATOM 970 O O . TYR A 1 129 ? -6.973 17.188 42.054 1.00 93.19 129 TYR A O 1
ATOM 978 N N . HIS A 1 130 ? -5.985 18.144 40.265 1.00 92.50 130 HIS A N 1
ATOM 979 C CA . HIS A 1 130 ? -7.197 18.552 39.558 1.00 92.50 130 HIS A CA 1
ATOM 980 C C . HIS A 1 130 ? -7.166 17.905 38.180 1.00 92.50 130 HIS A C 1
ATOM 982 O O . HIS A 1 130 ? -6.313 18.247 37.364 1.00 92.50 130 HIS A O 1
ATOM 988 N N . THR A 1 131 ? -8.053 16.942 37.950 1.00 93.56 131 THR A N 1
ATOM 989 C CA . THR A 1 131 ? -8.221 16.252 36.669 1.00 93.56 131 THR A CA 1
ATOM 990 C C . THR A 1 131 ? -9.528 16.744 36.039 1.00 93.56 131 THR A C 1
ATOM 992 O O . THR A 1 131 ? -10.596 16.290 36.454 1.00 93.56 131 THR A O 1
ATOM 995 N N . PRO A 1 132 ? -9.481 17.677 35.073 1.00 92.31 132 PRO A N 1
ATOM 996 C CA . PRO A 1 132 ? -10.658 18.337 34.504 1.00 92.31 132 PRO A CA 1
ATOM 997 C C . PRO A 1 132 ? -11.808 17.399 34.113 1.00 92.31 132 PRO A C 1
ATOM 999 O O . PRO A 1 132 ? -12.950 17.648 34.492 1.00 92.31 132 PRO A O 1
ATOM 1002 N N . HIS A 1 133 ? -11.518 16.283 33.435 1.00 92.44 133 HIS A N 1
ATOM 1003 C CA . HIS A 1 133 ? -12.549 15.317 33.019 1.00 92.44 133 HIS A CA 1
ATOM 1004 C C . HIS A 1 133 ? -13.157 14.479 34.162 1.00 92.44 133 HIS A C 1
ATOM 1006 O O . HIS A 1 133 ? -14.187 13.830 33.967 1.00 92.44 133 HIS A O 1
ATOM 1012 N N . PHE A 1 134 ? -12.538 14.476 35.348 1.00 95.12 134 PHE A N 1
ATOM 1013 C CA . PHE A 1 134 ? -13.114 13.925 36.580 1.00 95.12 134 PHE A CA 1
ATOM 1014 C C . PHE A 1 134 ? -13.957 14.991 37.288 1.00 95.12 134 PHE A C 1
ATOM 1016 O O . PHE A 1 134 ? -15.080 14.714 37.709 1.00 95.12 134 PHE A O 1
ATOM 1023 N N . GLU A 1 135 ? -13.440 16.220 37.398 1.00 94.06 135 GLU A N 1
ATOM 1024 C CA . GLU A 1 135 ? -14.103 17.295 38.144 1.00 94.06 135 GLU A CA 1
ATOM 1025 C C . GLU A 1 135 ? -15.391 17.783 37.488 1.00 94.06 135 GLU A C 1
ATOM 1027 O O . GLU A 1 135 ? -16.369 18.024 38.201 1.00 94.06 135 GLU A O 1
ATOM 1032 N N . SER A 1 136 ? -15.438 17.877 36.154 1.00 92.12 136 SER A N 1
ATOM 1033 C CA . SER A 1 136 ? -16.668 18.218 35.426 1.00 92.12 136 SER A CA 1
ATOM 1034 C C . SER A 1 136 ? -17.806 17.262 35.793 1.00 92.12 136 SER A C 1
ATOM 1036 O O . SER A 1 136 ? -18.915 17.707 36.085 1.00 92.12 136 SER A O 1
ATOM 1038 N N . LYS A 1 137 ? -17.527 15.955 35.847 1.00 94.00 137 LYS A N 1
ATOM 1039 C CA . LYS A 1 137 ? -18.507 14.905 36.147 1.00 94.00 137 LYS A CA 1
ATOM 1040 C C . LYS A 1 137 ? -18.882 14.870 37.627 1.00 94.00 137 LYS A C 1
ATOM 1042 O O . LYS A 1 137 ? -20.066 14.939 37.955 1.00 94.00 137 LYS A O 1
ATOM 1047 N N . ALA A 1 138 ? -17.894 14.870 38.520 1.00 95.38 138 ALA A N 1
ATOM 1048 C CA . ALA A 1 138 ? -18.128 14.846 39.962 1.00 95.38 138 ALA A CA 1
ATOM 1049 C C . ALA A 1 138 ? -18.882 16.094 40.460 1.00 95.38 138 ALA A C 1
ATOM 1051 O O . ALA A 1 138 ? -19.708 16.015 41.369 1.00 95.38 138 ALA A O 1
ATOM 1052 N N . SER A 1 139 ? -18.651 17.254 39.838 1.00 95.56 139 SER A N 1
ATOM 1053 C CA . SER A 1 139 ? -19.382 18.488 40.152 1.00 95.56 139 SER A CA 1
ATOM 1054 C C . SER A 1 139 ? -20.871 18.397 39.811 1.00 95.56 139 SER A C 1
ATOM 1056 O O . SER A 1 139 ? -21.694 19.059 40.449 1.00 95.56 139 SER A O 1
ATOM 1058 N N . VAL A 1 140 ? -21.236 17.586 38.815 1.00 96.44 140 VAL A N 1
ATOM 1059 C CA . VAL A 1 140 ? -22.636 17.360 38.427 1.00 96.44 140 VAL A CA 1
ATOM 1060 C C . VAL A 1 140 ? -23.330 16.462 39.440 1.00 96.44 140 VAL A C 1
ATOM 1062 O O . VAL A 1 140 ? -24.495 16.705 39.745 1.00 96.44 140 VAL A O 1
ATOM 1065 N N . ASP A 1 141 ? -22.616 15.505 40.039 1.00 96.62 141 ASP A N 1
ATOM 1066 C CA . ASP A 1 141 ? -23.158 14.714 41.144 1.00 96.62 141 ASP A CA 1
ATOM 1067 C C . ASP A 1 141 ? -23.628 15.624 42.283 1.00 96.62 141 ASP A C 1
ATOM 1069 O O . ASP A 1 141 ? -24.774 15.556 42.725 1.00 96.62 141 ASP A O 1
ATOM 1073 N N . GLU A 1 142 ? -22.751 16.532 42.718 1.00 95.44 142 GLU A N 1
ATOM 1074 C CA . GLU A 1 142 ? -23.041 17.497 43.781 1.00 95.44 142 GLU A CA 1
ATOM 1075 C C . GLU A 1 142 ? -24.153 18.476 43.391 1.00 95.44 142 GLU A C 1
ATOM 1077 O O . GLU A 1 142 ? -24.946 18.892 44.237 1.00 95.44 142 GLU A O 1
ATOM 1082 N N . TYR A 1 143 ? -24.231 18.844 42.112 1.00 97.12 143 TYR A N 1
ATOM 1083 C CA . TYR A 1 143 ? -25.305 19.676 41.587 1.00 97.12 143 TYR A CA 1
ATOM 1084 C C . TYR A 1 143 ? -26.662 18.962 41.659 1.00 97.12 143 TYR A C 1
ATOM 1086 O O . TYR A 1 143 ? -27.608 19.543 42.188 1.00 97.12 143 TYR A O 1
ATOM 1094 N N . ILE A 1 144 ? -26.748 17.700 41.220 1.00 97.81 144 ILE A N 1
ATOM 1095 C CA . ILE A 1 144 ? -27.968 16.881 41.308 1.00 97.81 144 ILE A CA 1
ATOM 1096 C C . ILE A 1 144 ? -28.388 16.710 42.771 1.00 97.81 144 ILE A C 1
ATOM 1098 O O . ILE A 1 144 ? -29.534 16.996 43.114 1.00 97.81 144 ILE A O 1
ATOM 1102 N N . LEU A 1 145 ? -27.454 16.315 43.644 1.00 96.38 145 LEU A N 1
ATOM 1103 C CA . LEU A 1 145 ? -27.713 16.084 45.070 1.00 96.38 145 LEU A CA 1
ATOM 1104 C C . LEU A 1 145 ? -28.257 17.331 45.787 1.00 96.38 145 LEU A C 1
ATOM 1106 O O . LEU A 1 145 ? -29.113 17.204 46.660 1.00 96.38 145 LEU A O 1
ATOM 1110 N N . LYS A 1 146 ? -27.768 18.528 45.436 1.00 96.75 146 LYS A N 1
ATOM 1111 C CA . LYS A 1 146 ? -28.139 19.785 46.112 1.00 96.75 146 LYS A CA 1
ATOM 1112 C C . LYS A 1 146 ? -29.354 20.473 45.500 1.00 96.75 146 LYS A C 1
ATOM 1114 O O . LYS A 1 146 ? -30.157 21.029 46.240 1.00 96.75 146 LYS A O 1
ATOM 1119 N N . GLN A 1 147 ? -29.455 20.498 44.173 1.00 97.62 147 GLN A N 1
ATOM 1120 C CA . GLN A 1 147 ? -30.457 21.303 43.466 1.00 97.62 147 GLN A CA 1
ATOM 1121 C C . GLN A 1 147 ? -31.713 20.507 43.110 1.00 97.62 147 GLN A C 1
ATOM 1123 O O . GLN A 1 147 ? -32.786 21.093 43.011 1.00 97.62 147 GLN A O 1
ATOM 1128 N N . PHE A 1 148 ? -31.603 19.182 42.966 1.00 97.19 148 PHE A N 1
ATOM 1129 C CA . PHE A 1 148 ? -32.721 18.321 42.581 1.00 97.19 148 PHE A CA 1
ATOM 1130 C C . PHE A 1 148 ? -32.837 17.085 43.491 1.00 97.19 148 PHE A C 1
ATOM 1132 O O . PHE A 1 148 ? -32.631 15.966 43.017 1.00 97.19 148 PHE A O 1
ATOM 1139 N N . PRO A 1 149 ? -33.195 17.233 44.784 1.00 96.50 149 PRO A N 1
ATOM 1140 C CA . PRO A 1 149 ? -33.293 16.104 45.718 1.00 96.50 149 PRO A CA 1
ATOM 1141 C C . PRO A 1 149 ? -34.199 14.961 45.228 1.00 96.50 149 PRO A C 1
ATOM 1143 O O . PRO A 1 149 ? -33.863 13.789 45.398 1.00 96.50 149 PRO A O 1
ATOM 1146 N N . ASP A 1 150 ? -35.303 15.288 44.550 1.00 96.50 150 ASP A N 1
ATOM 1147 C CA . ASP A 1 150 ? -36.223 14.293 43.984 1.00 96.50 150 ASP A CA 1
ATOM 1148 C C . ASP A 1 150 ? -35.607 13.515 42.813 1.00 96.50 150 ASP A C 1
ATOM 1150 O O . ASP A 1 150 ? -35.827 12.308 42.678 1.00 96.50 150 ASP A O 1
ATOM 1154 N N . LEU A 1 151 ? -34.808 14.181 41.970 1.00 97.00 151 LEU A N 1
ATOM 1155 C CA . LEU A 1 151 ? -34.041 13.512 40.919 1.00 97.00 151 LEU A CA 1
ATOM 1156 C C . LEU A 1 151 ? -32.921 12.676 41.542 1.00 97.00 151 LEU A C 1
ATOM 1158 O O . LEU A 1 151 ? -32.728 11.527 41.149 1.00 97.00 151 LEU A O 1
ATOM 1162 N N . ALA A 1 152 ? -32.216 13.213 42.539 1.00 97.81 152 ALA A N 1
ATOM 1163 C CA . ALA A 1 152 ? -31.144 12.524 43.247 1.00 97.81 152 ALA A CA 1
ATOM 1164 C C . ALA A 1 152 ? -31.630 11.203 43.863 1.00 97.81 152 ALA A C 1
ATOM 1166 O O . ALA A 1 152 ? -30.986 10.171 43.685 1.00 97.81 152 ALA A O 1
ATOM 1167 N N . ALA A 1 153 ? -32.817 11.197 44.478 1.00 97.56 153 ALA A N 1
ATOM 1168 C CA . ALA A 1 153 ? -33.452 9.993 45.016 1.00 97.56 153 ALA A CA 1
ATOM 1169 C C . ALA A 1 153 ? -33.755 8.924 43.948 1.00 97.56 153 ALA A C 1
ATOM 1171 O O . ALA A 1 153 ? -33.904 7.750 44.279 1.00 97.56 153 ALA A O 1
ATOM 1172 N N . LYS A 1 154 ? -33.831 9.309 42.668 1.00 97.12 154 LYS A N 1
ATOM 1173 C CA . LYS A 1 154 ? -34.024 8.424 41.508 1.00 97.12 154 LYS A CA 1
ATOM 1174 C C . LYS A 1 154 ? -32.736 8.183 40.716 1.00 97.12 154 LYS A C 1
ATOM 1176 O O . LYS A 1 154 ? -32.775 7.461 39.718 1.00 97.12 154 LYS A O 1
ATOM 1181 N N . THR A 1 155 ? -31.619 8.788 41.122 1.00 98.50 155 THR A N 1
ATOM 1182 C CA . THR A 1 155 ? -30.371 8.778 40.357 1.00 98.50 155 THR A CA 1
ATOM 1183 C C . THR A 1 155 ? -29.474 7.625 40.777 1.00 98.50 155 THR A C 1
ATOM 1185 O O . THR A 1 155 ? -29.208 7.443 41.960 1.00 98.50 155 THR A O 1
ATOM 1188 N N . THR A 1 156 ? -28.963 6.867 39.815 1.00 98.69 156 THR A N 1
ATOM 1189 C CA . THR A 1 156 ? -27.784 6.024 40.013 1.00 98.69 156 THR A CA 1
ATOM 1190 C C . THR A 1 156 ? -26.577 6.744 39.433 1.00 98.69 156 THR A C 1
ATOM 1192 O O . THR A 1 156 ? -26.539 7.038 38.238 1.00 98.69 156 THR A O 1
ATOM 1195 N N . PHE A 1 157 ? -25.592 7.016 40.284 1.00 98.50 157 PHE A N 1
ATOM 1196 C CA . PHE A 1 157 ? -24.315 7.599 39.888 1.00 98.50 157 PHE A CA 1
ATOM 1197 C C . PHE A 1 157 ? -23.388 6.465 39.446 1.00 98.50 157 PHE A C 1
ATOM 1199 O O . PHE A 1 157 ? -22.870 5.711 40.271 1.00 98.50 157 PHE A O 1
ATOM 1206 N N . LEU A 1 158 ? -23.246 6.287 38.134 1.00 98.50 158 LEU A N 1
ATOM 1207 C CA . LEU A 1 158 ? -22.504 5.183 37.537 1.00 98.50 158 LEU A CA 1
ATOM 1208 C C . LEU A 1 158 ? -21.059 5.610 37.271 1.00 98.50 158 LEU A C 1
ATOM 1210 O O . LEU A 1 158 ? -20.786 6.334 36.315 1.00 98.50 158 LEU A O 1
ATOM 1214 N N . TRP A 1 159 ? -20.130 5.143 38.096 1.00 98.00 159 TRP A N 1
ATOM 1215 C CA . TRP A 1 159 ? -18.698 5.303 37.864 1.00 98.00 159 TRP A CA 1
ATOM 1216 C C . TRP A 1 159 ? -18.201 4.252 36.891 1.00 98.00 159 TRP A C 1
ATOM 1218 O O . TRP A 1 159 ? -18.222 3.066 37.209 1.00 98.00 159 TRP A O 1
ATOM 1228 N N . VAL A 1 160 ? -17.737 4.679 35.719 1.00 97.50 160 VAL A N 1
ATOM 1229 C CA . VAL A 1 160 ? -17.203 3.766 34.704 1.00 97.50 160 VAL A CA 1
ATOM 1230 C C . VAL A 1 160 ? -15.679 3.769 34.755 1.00 97.50 160 VAL A C 1
ATOM 1232 O O . VAL A 1 160 ? -15.052 4.795 34.498 1.00 97.50 160 VAL A O 1
ATOM 1235 N N . ALA A 1 161 ? -15.101 2.609 35.075 1.00 96.38 161 ALA A N 1
ATOM 1236 C CA . ALA A 1 161 ? -13.660 2.418 35.218 1.00 96.38 161 ALA A CA 1
ATOM 1237 C C . ALA A 1 161 ? -12.881 2.558 33.891 1.00 96.38 161 ALA A C 1
ATOM 1239 O O . ALA A 1 161 ? -13.472 2.694 32.823 1.00 96.38 161 ALA A O 1
ATOM 1240 N N . TYR A 1 162 ? -11.543 2.509 33.935 1.00 95.25 162 TYR A N 1
ATOM 1241 C CA . TYR A 1 162 ? -10.659 2.733 32.776 1.00 95.25 162 TYR A CA 1
ATOM 1242 C C . TYR A 1 162 ? -10.941 1.788 31.596 1.00 95.25 162 TYR A C 1
ATOM 1244 O O . TYR A 1 162 ? -11.189 0.596 31.791 1.00 95.25 162 TYR A O 1
ATOM 1252 N N . TYR A 1 163 ? -10.873 2.286 30.357 1.00 95.06 163 TYR A N 1
ATOM 1253 C CA . TYR A 1 163 ? -11.265 1.515 29.170 1.00 95.06 163 TYR A CA 1
ATOM 1254 C C . TYR A 1 163 ? -10.073 0.776 28.572 1.00 95.06 163 TYR A C 1
ATOM 1256 O O . TYR A 1 163 ? -9.023 1.373 28.352 1.00 95.06 163 TYR A O 1
ATOM 1264 N N . ALA A 1 164 ? -10.252 -0.492 28.191 1.00 93.62 164 ALA A N 1
ATOM 1265 C CA . ALA A 1 164 ? -9.216 -1.242 27.476 1.00 93.62 164 ALA A CA 1
ATOM 1266 C C . ALA A 1 164 ? -8.789 -0.548 26.167 1.00 93.62 164 ALA A C 1
ATOM 1268 O O . ALA A 1 164 ? -7.607 -0.516 25.821 1.00 93.62 164 ALA A O 1
ATOM 1269 N N . SER A 1 165 ? -9.745 0.073 25.467 1.00 88.94 165 SER A N 1
ATOM 1270 C CA . SER A 1 165 ? -9.496 0.837 24.242 1.00 88.94 165 SER A CA 1
ATOM 1271 C C . SER A 1 165 ? -8.636 2.079 24.465 1.00 88.94 165 SER A C 1
ATOM 1273 O O . SER A 1 165 ? -8.160 2.645 23.492 1.00 88.94 165 SER A O 1
ATOM 1275 N N . ASN A 1 166 ? -8.385 2.514 25.704 1.00 90.62 166 ASN A N 1
ATOM 1276 C CA . ASN A 1 166 ? -7.491 3.646 25.932 1.00 90.62 166 ASN A CA 1
ATOM 1277 C C . ASN A 1 166 ? -6.066 3.352 25.435 1.00 90.62 166 ASN A C 1
ATOM 1279 O O . ASN A 1 166 ? -5.405 4.261 24.939 1.00 90.62 166 ASN A O 1
ATOM 1283 N N . LEU A 1 167 ? -5.631 2.083 25.434 1.00 89.75 167 LEU A N 1
ATOM 1284 C CA . LEU A 1 167 ? -4.352 1.669 24.842 1.00 89.75 167 LEU A CA 1
ATOM 1285 C C . LEU A 1 167 ? -4.300 1.798 23.305 1.00 89.75 167 LEU A C 1
ATOM 1287 O O . LEU A 1 167 ? -3.295 1.415 22.715 1.00 89.75 167 LEU A O 1
ATOM 1291 N N . THR A 1 168 ? -5.349 2.293 22.632 1.00 82.31 168 THR A N 1
ATOM 1292 C CA . THR A 1 168 ? -5.283 2.669 21.207 1.00 82.31 168 THR A CA 1
ATOM 1293 C C . THR A 1 168 ? -4.853 4.117 20.998 1.00 82.31 168 THR A C 1
ATOM 1295 O O . THR A 1 168 ? -4.549 4.497 19.869 1.00 82.31 168 THR A O 1
ATOM 1298 N N . PHE A 1 169 ? -4.863 4.951 22.042 1.00 80.19 169 PHE A N 1
ATOM 1299 C CA . PHE A 1 169 ? -4.396 6.329 21.932 1.00 80.19 169 PHE A CA 1
ATOM 1300 C C . PHE A 1 169 ? -2.868 6.372 22.054 1.00 80.19 169 PHE A C 1
ATOM 1302 O O . PHE A 1 169 ? -2.319 5.699 22.932 1.00 80.19 169 PHE A O 1
ATOM 1309 N N . PRO A 1 170 ? -2.158 7.172 21.234 1.00 77.00 170 PRO A N 1
ATOM 1310 C CA . PRO A 1 170 ? -0.693 7.161 21.180 1.00 77.00 170 PRO A CA 1
ATOM 1311 C C . PRO A 1 170 ? 0.007 7.312 22.538 1.00 77.00 170 PRO A C 1
ATOM 1313 O O . PRO A 1 170 ? 0.988 6.623 22.793 1.00 77.00 170 PRO A O 1
ATOM 1316 N N . LEU A 1 171 ? -0.532 8.138 23.442 1.00 83.25 171 LEU A N 1
ATOM 1317 C CA . LEU A 1 171 ? 0.046 8.364 24.774 1.00 83.25 171 LEU A CA 1
ATOM 1318 C C . LEU A 1 171 ? -0.022 7.143 25.715 1.00 83.25 171 LEU A C 1
ATOM 1320 O O . LEU A 1 171 ? 0.738 7.044 26.679 1.00 83.25 171 LEU A O 1
ATOM 1324 N N . PHE A 1 172 ? -0.944 6.222 25.440 1.00 85.44 172 PHE A N 1
ATOM 1325 C CA . PHE A 1 172 ? -1.170 5.003 26.204 1.00 85.44 172 PHE A CA 1
ATOM 1326 C C . PHE A 1 172 ? -0.728 3.760 25.426 1.00 85.44 172 PHE A C 1
ATOM 1328 O O . PHE A 1 172 ? -0.683 2.684 25.999 1.00 85.44 172 PHE A O 1
ATOM 1335 N N . THR A 1 173 ? -0.370 3.872 24.146 1.00 88.94 173 THR A N 1
ATOM 1336 C CA . THR A 1 173 ? 0.036 2.715 23.340 1.00 88.94 173 THR A CA 1
ATOM 1337 C C . THR A 1 173 ? 1.528 2.426 23.547 1.00 88.94 173 THR A C 1
ATOM 1339 O O . THR A 1 173 ? 2.356 3.309 23.295 1.00 88.94 173 THR 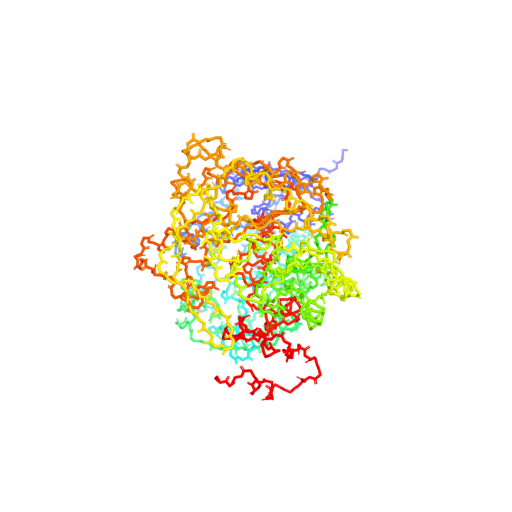A O 1
ATOM 1342 N N . PRO A 1 174 ? 1.928 1.201 23.943 1.00 92.62 174 PRO A N 1
ATOM 1343 C CA . PRO A 1 174 ? 3.337 0.819 23.944 1.00 92.62 174 PRO A CA 1
ATOM 1344 C C . PRO A 1 174 ? 3.953 1.006 22.548 1.00 92.62 174 PRO A C 1
ATOM 1346 O O . PRO A 1 174 ? 3.412 0.531 21.551 1.00 92.62 174 PRO A O 1
ATOM 1349 N N . SER A 1 175 ? 5.087 1.700 22.471 1.00 85.69 175 SER A N 1
ATOM 1350 C CA . SER A 1 175 ? 5.739 2.112 21.222 1.00 85.69 175 SER A CA 1
ATOM 1351 C C . SER A 1 175 ? 7.037 1.343 20.986 1.00 85.69 175 SER A C 1
ATOM 1353 O O . SER A 1 175 ? 7.826 1.145 21.907 1.00 85.69 175 SER A O 1
ATOM 1355 N N . LEU A 1 176 ? 7.295 0.907 19.751 1.00 85.38 176 LEU A N 1
ATOM 1356 C CA . LEU A 1 176 ? 8.498 0.135 19.427 1.00 85.38 176 LEU A CA 1
ATOM 1357 C C . LEU A 1 176 ? 9.768 0.990 19.560 1.00 85.38 176 LEU A C 1
ATOM 1359 O O . LEU A 1 176 ? 10.018 1.884 18.751 1.00 85.38 176 LEU A O 1
ATOM 1363 N N . LEU A 1 177 ? 10.635 0.646 20.514 1.00 77.81 177 LEU A N 1
ATOM 1364 C CA . LEU A 1 177 ? 12.007 1.141 20.544 1.00 77.81 177 LEU A CA 1
ATOM 1365 C C . LEU A 1 177 ? 12.859 0.289 19.608 1.00 77.81 177 LEU A C 1
ATOM 1367 O O . LEU A 1 177 ? 13.303 -0.805 19.961 1.00 77.81 177 LEU A O 1
ATOM 1371 N N . LYS A 1 178 ? 13.110 0.811 18.403 1.00 68.62 178 LYS A N 1
ATOM 1372 C CA . LYS A 1 178 ? 13.868 0.113 17.349 1.00 68.62 178 LYS A CA 1
ATOM 1373 C C . LYS A 1 178 ? 15.233 -0.399 17.824 1.00 68.62 178 LYS A C 1
ATOM 1375 O O . LYS A 1 178 ? 15.668 -1.455 17.385 1.00 68.62 178 LYS A O 1
ATOM 1380 N N . THR A 1 179 ? 15.882 0.316 18.741 1.00 76.88 179 THR A N 1
ATOM 1381 C CA . THR A 1 179 ? 17.199 -0.038 19.294 1.00 76.88 179 THR A CA 1
ATOM 1382 C C . THR A 1 179 ? 17.187 -1.297 20.162 1.00 76.88 179 THR A C 1
ATOM 1384 O O . THR A 1 179 ? 18.193 -1.996 20.211 1.00 76.88 179 THR A O 1
ATOM 1387 N N . SER A 1 180 ? 16.075 -1.606 20.836 1.00 76.00 180 SER A N 1
ATOM 1388 C CA . SER A 1 180 ? 15.950 -2.786 21.706 1.00 76.00 180 SER A CA 1
ATOM 1389 C C . SER A 1 180 ? 15.051 -3.878 21.122 1.00 76.00 180 SER A C 1
ATOM 1391 O O . SER A 1 180 ? 15.057 -5.010 21.609 1.00 76.00 180 SER A O 1
ATOM 1393 N N . GLY A 1 181 ? 14.249 -3.547 20.105 1.00 75.94 181 GLY A N 1
ATOM 1394 C CA . GLY A 1 181 ? 13.211 -4.425 19.566 1.00 75.94 181 GLY A CA 1
ATOM 1395 C C . GLY A 1 181 ? 12.052 -4.670 20.540 1.00 75.94 181 GLY A C 1
ATOM 1396 O O . GLY A 1 181 ? 11.242 -5.564 20.300 1.00 75.94 181 GLY A O 1
ATOM 1397 N N . LYS A 1 182 ? 11.976 -3.911 21.642 1.00 86.56 182 LYS A N 1
ATOM 1398 C CA . LYS A 1 182 ? 10.895 -3.991 22.630 1.00 86.56 182 LYS A CA 1
ATOM 1399 C C . LYS A 1 182 ? 9.909 -2.850 22.439 1.00 86.56 182 LYS A C 1
ATOM 1401 O O . LYS A 1 182 ? 10.289 -1.728 22.107 1.00 86.56 182 LYS A O 1
ATOM 1406 N N . TYR A 1 183 ? 8.647 -3.127 22.722 1.00 90.69 183 TYR A N 1
ATOM 1407 C CA . TYR A 1 183 ? 7.613 -2.111 22.837 1.00 90.69 183 TYR A CA 1
ATOM 1408 C C . TYR A 1 183 ? 7.714 -1.463 24.213 1.00 90.69 183 TYR A C 1
ATOM 1410 O O . TYR A 1 183 ? 7.385 -2.073 25.231 1.00 90.69 183 TYR A O 1
ATOM 1418 N N . ALA A 1 184 ? 8.233 -0.242 24.247 1.00 92.50 184 ALA A N 1
ATOM 1419 C CA . ALA A 1 184 ? 8.342 0.528 25.464 1.00 92.50 184 ALA A CA 1
ATOM 1420 C C . ALA A 1 184 ? 7.042 1.252 25.774 1.00 92.50 184 ALA A C 1
ATOM 1422 O O . ALA A 1 184 ? 6.468 1.917 24.911 1.00 92.50 184 ALA A O 1
ATOM 1423 N N . TRP A 1 185 ? 6.620 1.179 27.027 1.00 95.31 185 TRP A N 1
ATOM 1424 C CA . TRP A 1 185 ? 5.513 1.969 27.521 1.00 95.31 185 TRP A CA 1
ATOM 1425 C C . TRP A 1 185 ? 6.023 3.001 28.513 1.00 95.31 185 TRP A C 1
ATOM 1427 O O . TRP A 1 185 ? 6.402 2.666 29.635 1.00 95.31 185 TRP A O 1
ATOM 1437 N N . VAL A 1 186 ? 6.095 4.248 28.049 1.00 94.25 186 VAL A N 1
ATOM 1438 C CA . VAL A 1 186 ? 6.526 5.384 28.862 1.00 94.25 186 VAL A CA 1
ATOM 1439 C C . VAL A 1 186 ? 5.318 5.921 29.611 1.00 94.25 186 VAL A C 1
ATOM 1441 O O . VAL A 1 186 ? 4.326 6.260 28.971 1.00 94.25 186 VAL A O 1
ATOM 1444 N N . GLN A 1 187 ? 5.386 5.987 30.939 1.00 96.31 187 GLN A N 1
ATOM 1445 C CA . GLN A 1 187 ? 4.287 6.450 31.791 1.00 96.31 187 GLN A CA 1
ATOM 1446 C C . GLN A 1 187 ? 4.824 7.312 32.948 1.00 96.31 187 GLN A C 1
ATOM 1448 O O . GLN A 1 187 ? 5.892 7.007 33.480 1.00 96.31 187 GLN A O 1
ATOM 1453 N N . PRO A 1 188 ? 4.098 8.350 33.404 1.00 96.50 188 PRO A N 1
ATOM 1454 C CA . PRO A 1 188 ? 4.561 9.279 34.443 1.00 96.50 188 PRO A CA 1
ATOM 1455 C C . PRO A 1 188 ? 4.459 8.723 35.881 1.00 96.50 188 PRO A C 1
ATOM 1457 O O . PRO A 1 188 ? 4.461 9.483 36.855 1.00 96.50 188 PRO A O 1
ATOM 1460 N N . VAL A 1 189 ? 4.307 7.406 36.022 1.00 97.00 189 VAL A N 1
ATOM 1461 C CA . VAL A 1 189 ? 4.070 6.687 37.280 1.00 97.00 189 VAL A CA 1
ATOM 1462 C C . VAL A 1 189 ? 4.786 5.339 37.284 1.00 97.00 189 VAL A C 1
ATOM 1464 O O . VAL A 1 189 ? 5.141 4.807 36.227 1.00 97.00 189 VAL A O 1
ATOM 1467 N N . GLY A 1 190 ? 4.992 4.775 38.470 1.00 96.81 190 GLY A N 1
ATOM 1468 C CA . GLY A 1 190 ? 5.588 3.458 38.653 1.00 96.81 190 GLY A CA 1
ATOM 1469 C C . GLY A 1 190 ? 4.759 2.326 38.040 1.00 96.81 190 GLY A C 1
ATOM 1470 O O . GLY A 1 190 ? 3.544 2.416 37.883 1.00 96.81 190 GLY A O 1
ATOM 1471 N N . SER A 1 191 ? 5.414 1.210 37.716 1.00 97.00 191 SER A N 1
ATOM 1472 C CA . SER A 1 191 ? 4.725 0.018 37.202 1.00 97.00 191 SER A CA 1
ATOM 1473 C C . SER A 1 191 ? 3.769 -0.602 38.223 1.00 97.00 191 SER A C 1
ATOM 1475 O O . SER A 1 191 ? 2.880 -1.340 37.831 1.00 97.00 191 SER A O 1
ATOM 1477 N N . SER A 1 192 ? 3.925 -0.311 39.516 1.00 96.75 192 SER A N 1
ATOM 1478 C CA . SER A 1 192 ? 3.046 -0.793 40.586 1.00 96.75 192 SER A CA 1
ATOM 1479 C C . SER A 1 192 ? 1.781 0.050 40.782 1.00 96.75 192 SER A C 1
ATOM 1481 O O . SER A 1 192 ? 0.988 -0.261 41.666 1.00 96.75 192 SER A O 1
ATOM 1483 N N . THR A 1 193 ? 1.586 1.130 40.018 1.00 96.94 193 THR A N 1
ATOM 1484 C CA . THR A 1 193 ? 0.386 1.970 40.134 1.00 96.94 193 THR A CA 1
ATOM 1485 C C . THR A 1 193 ? -0.863 1.165 39.775 1.00 96.94 193 THR A C 1
ATOM 1487 O O . THR A 1 193 ? -0.887 0.580 38.688 1.00 96.94 193 THR A O 1
ATOM 1490 N N . PRO A 1 194 ? -1.885 1.116 40.651 1.00 96.56 194 PRO A N 1
ATOM 1491 C CA . PRO A 1 194 ? -3.104 0.370 40.381 1.00 96.56 194 PRO A CA 1
ATOM 1492 C C . PRO A 1 194 ? -3.959 1.064 39.318 1.00 96.56 194 PRO A C 1
ATOM 1494 O O . PRO A 1 194 ? -4.084 2.288 39.288 1.00 96.56 194 PRO A O 1
ATOM 1497 N N . ILE A 1 195 ? -4.592 0.256 38.477 1.00 95.19 195 ILE A N 1
ATOM 1498 C CA . ILE A 1 195 ? -5.550 0.650 37.458 1.00 95.19 195 ILE A CA 1
ATOM 1499 C C . ILE A 1 195 ? -6.756 -0.287 37.525 1.00 95.19 195 ILE A C 1
ATOM 1501 O O . ILE A 1 195 ? -6.649 -1.496 37.336 1.00 95.19 195 ILE A O 1
ATOM 1505 N N . THR A 1 196 ? -7.925 0.274 37.821 1.00 96.38 196 THR A N 1
ATOM 1506 C CA . THR A 1 196 ? -9.198 -0.455 37.765 1.00 96.38 196 THR A CA 1
ATOM 1507 C C . THR A 1 196 ? -9.836 -0.214 36.407 1.00 96.38 196 THR A C 1
ATOM 1509 O O . THR A 1 196 ? -9.922 0.929 35.951 1.00 96.38 196 THR A O 1
ATOM 1512 N N . THR A 1 197 ? -10.281 -1.281 35.748 1.00 96.44 197 THR A N 1
ATOM 1513 C CA . THR A 1 197 ? -10.788 -1.239 34.374 1.00 96.44 197 THR A CA 1
ATOM 1514 C C . THR A 1 197 ? -12.174 -1.860 34.246 1.00 96.44 197 THR A C 1
ATOM 1516 O O . THR A 1 197 ? -12.516 -2.824 34.929 1.00 96.44 197 THR A O 1
ATOM 1519 N N . ILE A 1 198 ? -12.968 -1.318 33.321 1.00 97.62 198 ILE A N 1
ATOM 1520 C CA . ILE A 1 198 ? -14.243 -1.896 32.874 1.00 97.62 198 ILE A CA 1
ATOM 1521 C C . ILE A 1 198 ? -14.036 -2.932 31.755 1.00 97.62 198 ILE A C 1
ATOM 1523 O O . ILE A 1 198 ? -15.010 -3.455 31.228 1.00 97.62 198 ILE A O 1
ATOM 1527 N N . GLY A 1 199 ? -12.797 -3.227 31.344 1.00 96.56 199 GLY A N 1
ATOM 1528 C CA . GLY A 1 199 ? -12.517 -4.056 30.171 1.00 96.56 199 GLY A CA 1
ATOM 1529 C C . GLY A 1 199 ? -13.019 -3.389 28.885 1.00 96.56 199 GLY A C 1
ATOM 1530 O O . GLY A 1 199 ? -12.689 -2.226 28.613 1.00 96.56 199 GLY A O 1
ATOM 1531 N N . ASP A 1 200 ? -13.821 -4.100 28.083 1.00 95.94 200 ASP A N 1
ATOM 1532 C CA . ASP A 1 200 ? -14.462 -3.495 26.909 1.00 95.94 200 ASP A CA 1
ATOM 1533 C C . ASP A 1 200 ? -15.701 -2.670 27.294 1.00 95.94 200 ASP A C 1
ATOM 1535 O O . ASP A 1 200 ? -16.814 -3.184 27.440 1.00 95.94 200 ASP A O 1
ATOM 1539 N N . HIS A 1 201 ? -15.510 -1.355 27.398 1.00 96.56 201 HIS A N 1
ATOM 1540 C CA . HIS A 1 201 ? -16.577 -0.393 27.676 1.00 96.56 201 HIS A CA 1
ATOM 1541 C C . HIS A 1 201 ? -17.722 -0.408 26.644 1.00 96.56 201 HIS A C 1
ATOM 1543 O O . HIS A 1 201 ? -18.829 0.003 26.979 1.00 96.56 201 HIS A O 1
ATOM 1549 N N . ARG A 1 202 ? -17.489 -0.899 25.416 1.00 94.56 202 ARG A N 1
ATOM 1550 C CA . ARG A 1 202 ? -18.515 -1.002 24.359 1.00 94.56 202 ARG A CA 1
ATOM 1551 C C . ARG A 1 202 ? -19.477 -2.167 24.583 1.00 94.56 202 ARG A C 1
ATOM 1553 O O . ARG A 1 202 ? -20.490 -2.250 23.902 1.00 94.56 202 ARG A O 1
ATOM 1560 N N . LYS A 1 203 ? -19.182 -3.049 25.541 1.00 95.62 203 LYS A N 1
ATOM 1561 C CA . LYS A 1 203 ? -20.051 -4.165 25.932 1.00 95.62 203 LYS A CA 1
ATOM 1562 C C . LYS A 1 203 ? -20.449 -4.112 27.404 1.00 95.62 203 LYS A C 1
ATOM 1564 O O . LYS A 1 203 ? -21.623 -4.255 27.731 1.00 95.62 203 LYS A O 1
ATOM 1569 N N . ASN A 1 204 ? -19.487 -3.901 28.296 1.00 98.19 204 ASN A N 1
ATOM 1570 C CA . ASN A 1 204 ? -19.717 -4.098 29.724 1.00 98.19 204 ASN A CA 1
ATOM 1571 C C . ASN A 1 204 ? -20.548 -2.977 30.358 1.00 98.19 204 ASN A C 1
ATOM 1573 O O . ASN A 1 204 ? -21.297 -3.247 31.291 1.00 98.19 204 ASN A O 1
ATOM 1577 N N . VAL A 1 205 ? -20.482 -1.741 29.847 1.00 98.44 205 VAL A N 1
ATOM 1578 C CA . VAL A 1 205 ? -21.277 -0.624 30.394 1.00 98.44 205 VAL A CA 1
ATOM 1579 C C . VAL A 1 205 ? -22.773 -0.921 30.293 1.00 98.44 205 VAL A C 1
ATOM 1581 O O . VAL A 1 205 ? -23.503 -0.726 31.262 1.00 98.44 205 VAL A O 1
ATOM 1584 N N . GLY A 1 206 ? -23.220 -1.470 29.164 1.00 97.94 206 GLY A N 1
ATOM 1585 C CA . GLY A 1 206 ? -24.606 -1.877 28.968 1.00 97.94 206 GLY A CA 1
ATOM 1586 C C . GLY A 1 206 ? -25.066 -2.966 29.929 1.00 97.94 206 GLY A C 1
ATOM 1587 O O . GLY A 1 206 ? -26.173 -2.871 30.450 1.00 97.94 206 GLY A O 1
ATOM 1588 N N . ILE A 1 207 ? -24.206 -3.945 30.233 1.00 98.25 207 ILE A N 1
ATOM 1589 C CA . ILE A 1 207 ? -24.503 -5.014 31.205 1.00 98.25 207 ILE A CA 1
ATOM 1590 C C . ILE A 1 207 ? -24.746 -4.420 32.600 1.00 98.25 207 ILE A C 1
ATOM 1592 O O . ILE A 1 207 ? -25.727 -4.761 33.260 1.00 98.25 207 ILE A O 1
ATOM 1596 N N . PHE A 1 208 ? -23.902 -3.477 33.034 1.00 98.62 208 PHE A N 1
ATOM 1597 C CA . PHE A 1 208 ? -24.110 -2.771 34.303 1.00 98.62 208 PHE A CA 1
ATOM 1598 C C . PHE A 1 208 ? -25.401 -1.946 34.301 1.00 98.62 208 PHE A C 1
ATOM 1600 O O . PHE A 1 208 ? -26.151 -1.983 35.275 1.00 98.62 208 PHE A O 1
ATOM 1607 N N . VAL A 1 209 ? -25.686 -1.219 33.219 1.00 98.44 209 VAL A N 1
ATOM 1608 C CA . VAL A 1 209 ? -26.897 -0.391 33.114 1.00 98.44 209 VAL A CA 1
ATOM 1609 C C . VAL A 1 209 ? -28.172 -1.239 33.116 1.00 98.44 209 VAL A C 1
ATOM 1611 O O . VAL A 1 209 ? -29.132 -0.881 33.799 1.00 98.44 209 VAL A O 1
ATOM 1614 N N . GLU A 1 210 ? -28.188 -2.385 32.432 1.00 97.75 210 GLU A N 1
ATOM 1615 C CA . GLU A 1 210 ? -29.314 -3.330 32.465 1.00 97.75 210 GLU A CA 1
ATOM 1616 C C . GLU A 1 210 ? -29.542 -3.873 33.885 1.00 97.75 210 GLU A C 1
ATOM 1618 O O . GLU A 1 210 ? -30.667 -3.828 34.393 1.00 97.75 210 GLU A O 1
ATOM 1623 N N . ALA A 1 211 ? -28.470 -4.265 34.584 1.00 97.88 211 ALA A N 1
ATOM 1624 C CA . ALA A 1 211 ? -28.548 -4.738 35.964 1.00 97.88 211 ALA A CA 1
ATOM 1625 C C . ALA A 1 211 ? -29.050 -3.651 36.935 1.00 97.88 211 ALA A C 1
ATOM 1627 O O . ALA A 1 211 ? -29.842 -3.945 37.839 1.00 97.88 211 ALA A O 1
ATOM 1628 N N . VAL A 1 212 ? -28.642 -2.393 36.724 1.00 98.31 212 VAL A N 1
ATOM 1629 C CA . VAL A 1 212 ? -29.126 -1.225 37.476 1.00 98.31 212 VAL A CA 1
ATOM 1630 C C . VAL A 1 212 ? -30.626 -1.019 37.274 1.00 98.31 212 VAL A C 1
ATOM 1632 O O . VAL A 1 212 ? -31.356 -0.879 38.259 1.00 98.31 212 VAL A O 1
ATOM 1635 N N . LEU A 1 213 ? -31.096 -1.048 36.023 1.00 97.62 213 LEU A N 1
ATOM 1636 C CA . LEU A 1 213 ? -32.511 -0.871 35.674 1.00 97.62 213 LEU A CA 1
ATOM 1637 C C . LEU A 1 213 ? -33.400 -2.011 36.181 1.00 97.62 213 LEU A C 1
ATOM 1639 O O . LEU A 1 213 ? -34.574 -1.789 36.479 1.00 97.62 213 LEU A O 1
ATOM 1643 N N . ARG A 1 214 ? -32.856 -3.223 36.322 1.00 95.94 214 ARG A N 1
ATOM 1644 C CA . ARG A 1 214 ? -33.562 -4.360 36.929 1.00 95.94 214 ARG A CA 1
ATOM 1645 C C . ARG A 1 214 ? -33.746 -4.238 38.437 1.00 95.94 214 ARG A C 1
ATOM 1647 O O . ARG A 1 214 ? -34.630 -4.896 38.983 1.00 95.94 214 ARG A O 1
ATOM 1654 N N . GLN A 1 215 ? -32.913 -3.445 39.109 1.00 97.06 215 GLN A N 1
ATOM 1655 C CA . GLN A 1 215 ? -32.849 -3.381 40.572 1.00 97.06 215 GLN A CA 1
ATOM 1656 C C . GLN A 1 215 ? -32.976 -1.945 41.102 1.00 97.06 215 GLN A C 1
ATOM 1658 O O . GLN A 1 215 ? -32.150 -1.505 41.904 1.00 97.06 215 GLN A O 1
ATOM 1663 N N . PRO A 1 216 ? -34.025 -1.194 40.718 1.00 95.50 216 PRO A N 1
ATOM 1664 C CA . PRO A 1 216 ? -34.150 0.220 41.062 1.00 95.50 216 PRO A CA 1
ATOM 1665 C C . PRO A 1 216 ? -34.164 0.488 42.573 1.00 95.50 216 PRO A C 1
ATOM 1667 O O . PRO A 1 216 ? -33.623 1.493 43.022 1.00 95.50 216 PRO A O 1
ATOM 1670 N N . ALA A 1 217 ? -34.748 -0.410 43.373 1.00 96.62 217 ALA A N 1
ATOM 1671 C CA . ALA A 1 217 ? -34.784 -0.274 44.832 1.00 96.62 217 ALA A CA 1
ATOM 1672 C C . ALA A 1 217 ? -33.393 -0.386 45.483 1.00 96.62 217 ALA A C 1
ATOM 1674 O O . ALA A 1 217 ? -33.167 0.175 46.553 1.00 96.62 217 ALA A O 1
ATOM 1675 N N . LEU A 1 218 ? -32.469 -1.106 44.841 1.00 97.75 218 LEU A N 1
ATOM 1676 C CA . LEU A 1 218 ? -31.095 -1.250 45.306 1.00 97.75 218 LEU A CA 1
ATOM 1677 C C . LEU A 1 218 ? -30.229 -0.066 44.863 1.00 97.75 218 LEU A C 1
ATOM 1679 O O . LEU A 1 218 ? -29.361 0.359 45.617 1.00 97.75 218 LEU A O 1
ATOM 1683 N N . THR A 1 219 ? -30.446 0.446 43.649 1.00 98.06 219 THR A N 1
ATOM 1684 C CA . THR A 1 219 ? -29.472 1.294 42.941 1.00 98.06 219 THR A CA 1
ATOM 1685 C C . THR A 1 219 ? -29.801 2.783 42.917 1.00 98.06 219 THR A C 1
ATOM 1687 O O . THR A 1 219 ? -28.895 3.598 42.724 1.00 98.06 219 THR A O 1
ATOM 1690 N N . ARG A 1 220 ? -31.065 3.175 43.096 1.00 97.75 220 ARG A N 1
ATOM 1691 C CA . ARG A 1 220 ? -31.465 4.589 43.114 1.00 97.75 220 ARG A CA 1
ATOM 1692 C C . ARG A 1 220 ? -30.951 5.300 44.370 1.00 97.75 220 ARG A C 1
ATOM 1694 O O . ARG A 1 220 ? -30.960 4.739 45.463 1.00 97.75 220 ARG A O 1
ATOM 1701 N N . GLY A 1 221 ? -30.488 6.535 44.201 1.00 97.00 221 GLY A N 1
ATOM 1702 C CA . GLY A 1 221 ? -29.841 7.337 45.239 1.00 97.00 221 GLY A CA 1
ATOM 1703 C C . GLY A 1 221 ? -28.446 6.845 45.635 1.00 97.00 221 GLY A C 1
ATOM 1704 O O . GLY A 1 221 ? -27.928 7.267 46.668 1.00 97.00 221 GLY A O 1
ATOM 1705 N N . ARG A 1 222 ? -27.842 5.927 44.866 1.00 97.75 222 ARG A N 1
ATOM 1706 C CA . ARG A 1 222 ? -26.566 5.283 45.204 1.00 97.75 222 ARG A CA 1
ATOM 1707 C C . ARG A 1 222 ? -25.561 5.349 44.063 1.00 97.75 222 ARG A C 1
ATOM 1709 O O . ARG A 1 222 ? -25.887 5.671 42.921 1.00 97.75 222 ARG A O 1
ATOM 1716 N N . TYR A 1 223 ? -24.326 5.016 44.413 1.00 98.19 223 TYR A N 1
ATOM 1717 C CA . TYR A 1 223 ? -23.208 4.921 43.494 1.00 98.19 223 TYR A CA 1
ATOM 1718 C C . TYR A 1 223 ? -22.960 3.466 43.102 1.00 98.19 223 TYR A C 1
ATOM 1720 O O . TYR A 1 223 ? -22.944 2.576 43.955 1.00 98.19 223 TYR A O 1
ATOM 1728 N N . VAL A 1 224 ? -22.741 3.243 41.811 1.00 98.56 224 VAL A N 1
ATOM 1729 C CA . VAL A 1 224 ? -22.359 1.949 41.243 1.00 98.56 224 VAL A CA 1
ATOM 1730 C C . VAL A 1 224 ? -20.996 2.110 40.595 1.00 98.56 224 VAL A C 1
ATOM 1732 O O . VAL A 1 224 ? -20.818 2.984 39.752 1.00 98.56 224 VAL A O 1
ATOM 1735 N N . HIS A 1 225 ? -20.044 1.258 40.959 1.00 97.88 225 HIS A N 1
ATOM 1736 C CA . HIS A 1 225 ? -18.748 1.187 40.303 1.00 97.88 225 HIS A CA 1
ATOM 1737 C C . HIS A 1 225 ? -18.775 0.081 39.245 1.00 97.88 225 HIS A C 1
ATOM 1739 O O . HIS A 1 225 ? -18.745 -1.109 39.563 1.00 97.88 225 HIS A O 1
ATOM 1745 N N . ALA A 1 226 ? -18.861 0.489 37.980 1.00 98.06 226 ALA A N 1
ATOM 1746 C CA . ALA A 1 226 ? -18.733 -0.392 36.835 1.00 98.06 226 ALA A CA 1
ATOM 1747 C C . ALA A 1 226 ? -17.254 -0.721 36.608 1.00 98.06 226 ALA A C 1
ATOM 1749 O O . ALA A 1 226 ? -16.524 0.021 35.942 1.00 98.06 226 ALA A O 1
ATOM 1750 N N . GLU A 1 227 ? -16.838 -1.859 37.160 1.00 96.88 227 GLU A N 1
ATOM 1751 C CA . GLU A 1 227 ? -15.497 -2.428 37.039 1.00 96.88 227 GLU A CA 1
ATOM 1752 C C . GLU A 1 227 ? -15.542 -3.936 36.779 1.00 96.88 227 GLU A C 1
ATOM 1754 O O . GLU A 1 227 ? -16.481 -4.630 37.167 1.00 96.88 227 GLU A O 1
ATOM 1759 N N . VAL A 1 228 ? -14.511 -4.444 36.111 1.00 97.06 228 VAL A N 1
ATOM 1760 C CA . VAL A 1 228 ? -14.307 -5.878 35.879 1.00 97.06 228 VAL A CA 1
ATOM 1761 C C . VAL A 1 228 ? -13.160 -6.377 36.741 1.00 97.06 228 VAL A C 1
ATOM 1763 O O . VAL A 1 228 ? -13.310 -7.379 37.441 1.00 97.06 228 VAL A O 1
ATOM 1766 N N . GLU A 1 229 ? -12.028 -5.679 36.688 1.00 95.06 229 GLU A N 1
ATOM 1767 C CA . GLU A 1 229 ? -10.780 -6.105 37.308 1.00 95.06 229 GLU A CA 1
ATOM 1768 C C . GLU A 1 229 ? -9.886 -4.910 37.672 1.00 95.06 229 GLU A C 1
ATOM 1770 O O . GLU A 1 229 ? -9.970 -3.836 37.070 1.00 95.06 229 GLU A O 1
ATOM 1775 N N . THR A 1 230 ? -9.023 -5.107 38.671 1.00 95.50 230 THR A N 1
ATOM 1776 C CA . THR A 1 230 ? -7.967 -4.169 39.075 1.00 95.50 230 THR A CA 1
ATOM 1777 C C . THR A 1 230 ? -6.623 -4.869 38.948 1.00 95.50 230 THR A C 1
ATOM 1779 O O . THR A 1 230 ? -6.482 -6.011 39.374 1.00 95.50 230 THR A O 1
ATOM 1782 N N . LEU A 1 231 ? -5.653 -4.177 38.367 1.00 95.69 231 LEU A N 1
ATOM 1783 C CA . LEU A 1 231 ? -4.289 -4.644 38.154 1.00 95.69 231 LEU A CA 1
ATOM 1784 C C . LEU A 1 231 ? -3.328 -3.464 38.278 1.00 95.69 231 LEU A C 1
ATOM 1786 O O . LEU A 1 231 ? -3.755 -2.333 38.476 1.00 95.69 231 LEU A O 1
ATOM 1790 N N . THR A 1 232 ? -2.036 -3.700 38.159 1.00 97.06 232 THR A N 1
ATOM 1791 C CA . THR A 1 232 ? -1.021 -2.650 38.098 1.00 97.06 232 THR A CA 1
ATOM 1792 C C . THR A 1 232 ? -0.703 -2.268 36.653 1.00 97.06 232 THR A C 1
ATOM 1794 O O . THR A 1 232 ? -0.937 -3.035 35.718 1.00 97.06 232 THR A O 1
ATOM 1797 N N . ASN A 1 233 ? -0.111 -1.094 36.439 1.00 95.81 233 ASN A N 1
ATOM 1798 C CA . ASN A 1 233 ? 0.395 -0.687 35.126 1.00 95.81 233 ASN A CA 1
ATOM 1799 C C . ASN A 1 233 ? 1.387 -1.706 34.521 1.00 95.81 233 ASN A C 1
ATOM 1801 O O . ASN A 1 233 ? 1.390 -1.942 33.314 1.00 95.81 233 ASN A O 1
ATOM 1805 N N . GLY A 1 234 ? 2.223 -2.336 35.345 1.00 96.75 234 GLY A N 1
ATOM 1806 C CA . GLY A 1 234 ? 3.141 -3.390 34.919 1.00 96.75 234 GLY A CA 1
ATOM 1807 C C . GLY A 1 234 ? 2.396 -4.616 34.397 1.00 96.75 234 GLY A C 1
ATOM 1808 O O . GLY A 1 234 ? 2.672 -5.070 33.288 1.00 96.75 234 GLY A O 1
ATOM 1809 N N . GLU A 1 235 ? 1.405 -5.098 35.148 1.00 97.38 235 GLU A N 1
ATOM 1810 C CA . GLU A 1 235 ? 0.558 -6.226 34.738 1.00 97.38 235 GLU A CA 1
ATOM 1811 C C . GLU A 1 235 ? -0.274 -5.885 33.494 1.00 97.38 235 GLU A C 1
ATOM 1813 O O . GLU A 1 235 ? -0.452 -6.724 32.613 1.00 97.38 235 GLU A O 1
ATOM 1818 N N . LEU A 1 236 ? -0.744 -4.640 33.363 1.00 95.94 236 LEU A N 1
ATOM 1819 C CA . LEU A 1 236 ? -1.478 -4.181 32.183 1.00 95.94 236 LEU A CA 1
ATOM 1820 C C . LEU A 1 236 ? -0.605 -4.261 30.923 1.00 95.94 236 LEU A C 1
ATOM 1822 O O . LEU A 1 236 ? -1.059 -4.748 29.884 1.00 95.94 236 LEU A O 1
ATOM 1826 N N . LEU A 1 237 ? 0.663 -3.850 31.030 1.00 96.56 237 LEU A N 1
ATOM 1827 C CA . LEU A 1 237 ? 1.643 -3.982 29.953 1.00 96.56 237 LEU A CA 1
ATOM 1828 C C . LEU A 1 237 ? 1.980 -5.440 29.647 1.00 96.56 237 LEU A C 1
ATOM 1830 O O . LEU A 1 237 ? 2.157 -5.798 28.483 1.00 96.56 237 LEU A O 1
ATOM 1834 N N . GLU A 1 238 ? 2.104 -6.272 30.678 1.00 96.12 238 GLU A N 1
ATOM 1835 C CA . GLU A 1 238 ? 2.371 -7.699 30.526 1.00 96.12 238 GLU A CA 1
ATOM 1836 C C . GLU A 1 238 ? 1.233 -8.382 29.766 1.00 96.12 238 GLU A C 1
ATOM 1838 O O . GLU A 1 238 ? 1.483 -9.079 28.780 1.00 96.12 238 GLU A O 1
ATOM 1843 N N . ARG A 1 239 ? -0.022 -8.114 30.146 1.00 94.88 239 ARG A N 1
ATOM 1844 C CA . ARG A 1 239 ? -1.201 -8.629 29.438 1.00 94.88 239 ARG A CA 1
ATOM 1845 C C . ARG A 1 239 ? -1.267 -8.123 28.006 1.00 94.88 239 ARG A C 1
ATOM 1847 O O . ARG A 1 239 ? -1.484 -8.921 27.097 1.00 94.88 239 ARG A O 1
ATOM 1854 N N . TRP A 1 240 ? -0.993 -6.839 27.773 1.00 94.19 240 TRP A N 1
ATOM 1855 C CA . TRP A 1 240 ? -0.892 -6.299 26.415 1.00 94.19 240 TRP A CA 1
ATOM 1856 C C . TRP A 1 240 ? 0.187 -7.018 25.592 1.00 94.19 240 TRP A C 1
ATOM 1858 O O . TRP A 1 240 ? -0.069 -7.431 24.461 1.00 94.19 240 TRP A O 1
ATOM 1868 N N . GLY A 1 241 ? 1.380 -7.225 26.159 1.00 92.88 241 GLY A N 1
ATOM 1869 C CA . GLY A 1 241 ? 2.483 -7.932 25.505 1.00 92.88 241 GLY A CA 1
ATOM 1870 C C . GLY A 1 241 ? 2.139 -9.387 25.194 1.00 92.88 241 GLY A C 1
ATOM 1871 O O . GLY A 1 241 ? 2.388 -9.856 24.085 1.00 92.88 241 GLY A O 1
ATOM 1872 N N . LYS A 1 242 ? 1.481 -10.080 26.131 1.00 91.62 242 LYS A N 1
ATOM 1873 C CA . LYS A 1 242 ? 0.999 -11.457 25.965 1.00 91.62 242 LYS A CA 1
ATOM 1874 C C . LYS A 1 242 ? -0.035 -11.567 24.843 1.00 91.62 242 LYS A C 1
ATOM 1876 O O . LYS A 1 242 ? 0.120 -12.414 23.969 1.00 91.62 242 LYS A O 1
ATOM 1881 N N . VAL A 1 243 ? -1.057 -10.709 24.840 1.00 88.00 243 VAL A N 1
ATOM 1882 C CA . VAL A 1 243 ? -2.129 -10.723 23.827 1.00 88.00 243 VAL A CA 1
ATOM 1883 C C . VAL A 1 243 ? -1.602 -10.367 22.437 1.00 88.00 243 VAL A C 1
ATOM 1885 O O . VAL A 1 243 ? -2.044 -10.933 21.441 1.00 88.00 243 VAL A O 1
ATOM 1888 N N . THR A 1 244 ? -0.640 -9.448 22.356 1.00 82.00 244 THR A N 1
ATOM 1889 C CA . THR A 1 244 ? -0.042 -9.016 21.083 1.00 82.00 244 THR A CA 1
ATOM 1890 C C . THR A 1 244 ? 1.181 -9.841 20.669 1.00 82.00 244 THR A C 1
ATOM 1892 O O . THR A 1 244 ? 1.770 -9.576 19.631 1.00 82.00 244 THR A O 1
ATOM 1895 N N . GLY A 1 245 ? 1.633 -10.810 21.468 1.00 84.19 245 GLY A N 1
ATOM 1896 C CA . GLY A 1 245 ? 2.877 -11.544 21.198 1.00 84.19 245 GLY A CA 1
ATOM 1897 C C . GLY A 1 245 ? 4.132 -10.657 21.129 1.00 84.19 245 GLY A C 1
ATOM 1898 O O . GLY A 1 245 ? 5.132 -11.045 20.522 1.00 84.19 245 GLY A O 1
ATOM 1899 N N . ARG A 1 246 ? 4.098 -9.452 21.713 1.00 85.88 246 ARG A N 1
ATOM 1900 C CA . ARG A 1 246 ? 5.182 -8.462 21.650 1.00 85.88 246 ARG A CA 1
ATOM 1901 C C . ARG A 1 246 ? 5.970 -8.438 22.951 1.00 85.88 246 ARG A C 1
ATOM 1903 O O . ARG A 1 246 ? 5.406 -8.406 24.039 1.00 85.88 246 ARG A O 1
ATOM 1910 N N . SER A 1 247 ? 7.296 -8.380 22.837 1.00 90.94 247 SER A N 1
ATOM 1911 C CA . SER A 1 247 ? 8.161 -8.141 23.995 1.00 90.94 247 SER A CA 1
ATOM 1912 C C . SER A 1 247 ? 8.050 -6.682 24.431 1.00 90.94 247 SER A C 1
ATOM 1914 O O . SER A 1 247 ? 8.176 -5.778 23.601 1.00 90.94 247 SER A O 1
ATOM 1916 N N . THR A 1 248 ? 7.827 -6.450 25.721 1.00 95.25 248 THR A N 1
ATOM 1917 C CA . THR A 1 248 ? 7.540 -5.124 26.275 1.00 95.25 248 THR A CA 1
ATOM 1918 C C . THR A 1 248 ? 8.620 -4.641 27.245 1.00 95.25 248 THR A C 1
ATOM 1920 O O . THR A 1 248 ? 9.452 -5.409 27.734 1.00 95.25 248 THR A O 1
ATOM 1923 N N . SER A 1 249 ? 8.642 -3.331 27.490 1.00 95.31 249 SER A N 1
ATOM 1924 C CA . SER A 1 249 ? 9.469 -2.691 28.515 1.00 95.31 249 SER A CA 1
ATOM 1925 C C . SER A 1 249 ? 8.695 -1.544 29.154 1.00 95.31 249 SER A C 1
ATOM 1927 O O . SER A 1 249 ? 8.283 -0.624 28.457 1.00 95.31 249 SER A O 1
ATOM 1929 N N . TYR A 1 250 ? 8.514 -1.561 30.471 1.00 96.75 250 TYR A N 1
ATOM 1930 C CA . TYR A 1 250 ? 7.917 -0.427 31.178 1.00 96.75 250 TYR A CA 1
ATOM 1931 C C . TYR A 1 250 ? 8.989 0.629 31.460 1.00 96.75 250 TYR A C 1
ATOM 1933 O O . TYR A 1 250 ? 10.079 0.282 31.918 1.00 96.75 250 TYR A O 1
ATOM 1941 N N . ILE A 1 251 ? 8.707 1.901 31.178 1.00 94.88 251 ILE A N 1
ATOM 1942 C CA . ILE A 1 251 ? 9.645 3.008 31.397 1.00 94.88 251 ILE A CA 1
ATOM 1943 C C . ILE A 1 251 ? 8.939 4.091 32.224 1.00 94.88 251 ILE A C 1
ATOM 1945 O O . ILE A 1 251 ? 8.128 4.839 31.677 1.00 94.88 251 ILE A O 1
ATOM 1949 N N . PRO A 1 252 ? 9.228 4.211 33.531 1.00 94.38 252 PRO A N 1
ATOM 1950 C CA . PRO A 1 252 ? 8.713 5.329 34.306 1.00 94.38 252 PRO A CA 1
ATOM 1951 C C . PRO A 1 252 ? 9.374 6.636 33.841 1.00 94.38 252 PRO A C 1
ATOM 1953 O O . PRO A 1 252 ? 10.574 6.674 33.562 1.00 94.38 252 PRO A O 1
ATOM 1956 N N . SER A 1 253 ? 8.605 7.720 33.781 1.00 94.19 253 SER A N 1
ATOM 1957 C CA . SER A 1 253 ? 9.104 9.074 33.525 1.00 94.19 253 SER A CA 1
ATOM 1958 C C . SER A 1 253 ? 8.577 10.064 34.560 1.00 94.19 253 SER A C 1
ATOM 1960 O O . SER A 1 253 ? 7.704 9.756 35.369 1.00 94.19 253 SER A O 1
ATOM 1962 N N . THR A 1 254 ? 9.082 11.296 34.518 1.00 94.69 254 THR A N 1
ATOM 1963 C CA . THR A 1 254 ? 8.433 12.413 35.212 1.00 94.69 254 THR A CA 1
ATOM 1964 C C . THR A 1 254 ? 7.188 12.858 34.440 1.00 94.69 254 THR A C 1
ATOM 1966 O O . THR A 1 254 ? 7.083 12.622 33.231 1.00 94.69 254 THR A O 1
ATOM 1969 N N . LEU A 1 255 ? 6.255 13.532 35.121 1.00 92.25 255 LEU A N 1
ATOM 1970 C CA . LEU A 1 255 ? 5.094 14.155 34.474 1.00 92.25 255 LEU A CA 1
ATOM 1971 C C . LEU A 1 255 ? 5.521 15.192 33.424 1.00 92.25 255 LEU A C 1
ATOM 1973 O O . LEU A 1 255 ? 4.925 15.272 32.356 1.00 92.25 255 LEU A O 1
ATOM 1977 N N . GLU A 1 256 ? 6.582 15.947 33.707 1.00 92.62 256 GLU A N 1
ATOM 1978 C CA . GLU A 1 256 ? 7.115 16.948 32.786 1.00 92.62 256 GLU A CA 1
ATOM 1979 C C . GLU A 1 256 ? 7.650 16.315 31.497 1.00 92.62 256 GLU A C 1
ATOM 1981 O O . GLU A 1 256 ? 7.249 16.722 30.409 1.00 92.62 256 GLU A O 1
ATOM 1986 N N . ALA A 1 257 ? 8.465 15.261 31.604 1.00 91.44 257 ALA A N 1
ATOM 1987 C CA . ALA A 1 257 ? 8.958 14.531 30.437 1.00 91.44 257 ALA A CA 1
ATOM 1988 C C . ALA A 1 257 ? 7.812 13.869 29.652 1.00 91.44 257 ALA A C 1
ATOM 1990 O O . ALA A 1 257 ? 7.806 13.887 28.423 1.00 91.44 257 ALA A O 1
ATOM 1991 N N . TYR A 1 258 ? 6.808 13.329 30.348 1.00 90.94 258 TYR A N 1
ATOM 1992 C CA . TYR A 1 258 ? 5.635 12.735 29.706 1.00 90.94 258 TYR A CA 1
ATOM 1993 C C . TYR A 1 258 ? 4.815 13.772 28.922 1.00 90.94 258 TYR A C 1
ATOM 1995 O O . TYR A 1 258 ? 4.407 13.517 27.791 1.00 90.94 258 TYR A O 1
ATOM 2003 N N . ASN A 1 259 ? 4.632 14.972 29.478 1.00 88.81 259 ASN A N 1
ATOM 2004 C CA . ASN A 1 259 ? 3.971 16.076 28.783 1.00 88.81 259 ASN A CA 1
ATOM 2005 C C . ASN A 1 259 ? 4.804 16.628 27.613 1.00 88.81 259 ASN A C 1
ATOM 2007 O O . ASN A 1 259 ? 4.234 17.085 26.631 1.00 88.81 259 ASN A O 1
ATOM 2011 N N . GLN A 1 260 ? 6.136 16.562 27.671 1.00 89.50 260 GLN A N 1
ATOM 2012 C CA . GLN A 1 260 ? 6.980 16.903 26.519 1.00 89.50 260 GLN A CA 1
ATOM 2013 C C . GLN A 1 260 ? 6.820 15.899 25.368 1.00 89.50 260 GLN A C 1
ATOM 2015 O O . GLN A 1 260 ? 6.829 16.302 24.207 1.00 89.50 260 GLN A O 1
ATOM 2020 N N . LEU A 1 261 ? 6.640 14.608 25.676 1.00 83.38 261 LEU A N 1
ATOM 2021 C CA . LEU A 1 261 ? 6.368 13.574 24.670 1.00 83.38 261 LEU A CA 1
ATOM 2022 C C . LEU A 1 261 ? 4.975 13.721 24.048 1.00 83.38 261 LEU A C 1
ATOM 2024 O O . LEU A 1 261 ? 4.807 13.493 22.851 1.00 83.38 261 LEU A O 1
ATOM 2028 N N . PHE A 1 262 ? 3.988 14.119 24.851 1.00 84.69 262 PHE A N 1
ATOM 2029 C CA . PHE A 1 262 ? 2.601 14.279 24.421 1.00 84.69 262 PHE A CA 1
ATOM 2030 C C . PHE A 1 262 ? 2.061 15.644 24.868 1.00 84.69 262 PHE A C 1
ATOM 2032 O O . PHE A 1 262 ? 1.349 15.713 25.868 1.00 84.69 262 PHE A O 1
ATOM 2039 N N . PRO A 1 263 ? 2.372 16.748 24.168 1.00 79.44 263 PRO A N 1
ATOM 2040 C CA . PRO A 1 263 ? 1.924 18.073 24.588 1.00 79.44 263 PRO A CA 1
ATOM 2041 C C . PRO A 1 263 ? 0.401 18.156 24.763 1.00 79.44 263 PRO A C 1
ATOM 2043 O O . PRO A 1 263 ? -0.357 17.631 23.945 1.00 79.44 263 PRO A O 1
ATOM 2046 N N . ALA A 1 264 ? -0.035 18.817 25.840 1.00 75.88 264 ALA A N 1
ATOM 2047 C CA . ALA A 1 264 ? -1.422 18.929 26.318 1.00 75.88 264 ALA A CA 1
ATOM 2048 C C . ALA A 1 264 ? -2.043 17.610 26.822 1.00 75.88 264 ALA A C 1
ATOM 2050 O O . ALA A 1 264 ? -2.496 17.549 27.964 1.00 75.88 264 ALA A O 1
ATOM 2051 N N . TRP A 1 265 ? -2.022 16.545 26.016 1.00 81.38 265 TRP A N 1
ATOM 2052 C CA . TRP A 1 265 ? -2.551 15.224 26.383 1.00 81.38 265 TRP A CA 1
ATOM 2053 C C . TRP A 1 265 ? -1.809 14.585 27.559 1.00 81.38 265 TRP A C 1
ATOM 2055 O O . TRP A 1 265 ? -2.426 14.002 28.447 1.00 81.38 265 TRP A O 1
ATOM 2065 N N . GLY A 1 266 ? -0.485 14.700 27.573 1.00 85.25 266 GLY A N 1
ATOM 2066 C CA . GLY A 1 266 ? 0.386 14.134 28.593 1.00 85.25 266 GLY A CA 1
ATOM 2067 C C . GLY A 1 266 ? 0.209 14.809 29.946 1.00 85.25 266 GLY A C 1
ATOM 2068 O O . GLY A 1 266 ? 0.299 14.132 30.965 1.00 85.25 266 GLY A O 1
ATOM 2069 N N . LEU A 1 267 ? -0.112 16.107 29.987 1.00 87.75 267 LEU A N 1
ATOM 2070 C CA . LEU A 1 267 ? -0.475 16.765 31.241 1.00 87.75 267 LEU A CA 1
ATOM 2071 C C . LEU A 1 267 ? -1.838 16.278 31.751 1.00 87.75 267 LEU A C 1
ATOM 2073 O O . LEU A 1 267 ? -1.915 15.822 32.887 1.00 87.75 267 LEU A O 1
ATOM 2077 N N . GLU A 1 268 ? -2.881 16.321 30.914 1.00 88.50 268 GLU A N 1
ATOM 2078 C CA . GLU A 1 268 ? -4.247 15.922 31.297 1.00 88.50 268 GLU A CA 1
ATOM 2079 C C . GLU A 1 268 ? -4.294 14.474 31.809 1.00 88.50 268 GLU A C 1
ATOM 2081 O O . GLU A 1 268 ? -4.771 14.190 32.907 1.00 88.50 268 GLU A O 1
ATOM 2086 N N . MET A 1 269 ? -3.734 13.547 31.031 1.00 90.88 269 MET A N 1
ATOM 2087 C CA . MET A 1 269 ? -3.744 12.121 31.356 1.00 90.88 269 MET A CA 1
ATOM 2088 C C . MET A 1 269 ? -2.687 11.757 32.390 1.00 90.88 269 MET A C 1
ATOM 2090 O O . MET A 1 269 ? -2.897 10.878 33.224 1.00 90.88 269 MET A O 1
ATOM 2094 N N . GLY A 1 270 ? -1.551 12.452 32.378 1.00 92.44 270 GLY A N 1
ATOM 2095 C CA . GLY A 1 270 ? -0.501 12.225 33.354 1.00 92.44 270 GLY A CA 1
ATOM 2096 C C . GLY A 1 270 ? -0.932 12.614 34.763 1.00 92.44 270 GLY A C 1
ATOM 2097 O O . GLY A 1 270 ? -0.646 11.865 35.690 1.00 92.44 270 GLY A O 1
ATOM 2098 N N . VAL A 1 271 ? -1.666 13.718 34.946 1.00 93.38 271 VAL A N 1
ATOM 2099 C CA . VAL A 1 271 ? -2.199 14.117 36.262 1.00 93.38 271 VAL A CA 1
ATOM 2100 C C . VAL A 1 271 ? -3.164 13.066 36.820 1.00 93.38 271 VAL A C 1
ATOM 2102 O O . VAL A 1 271 ? -3.042 12.719 37.994 1.00 93.38 271 VAL A O 1
ATOM 2105 N N . MET A 1 272 ? -4.035 12.488 35.985 1.00 94.69 272 MET A N 1
ATOM 2106 C CA . MET A 1 272 ? -4.903 11.367 36.374 1.00 94.69 272 MET A CA 1
ATOM 2107 C C . MET A 1 272 ? -4.088 10.156 36.859 1.00 94.69 272 MET A C 1
ATOM 2109 O O . MET A 1 272 ? -4.375 9.583 37.907 1.00 94.69 272 MET A O 1
ATOM 2113 N N . LEU A 1 273 ? -3.031 9.778 36.138 1.00 95.56 273 LEU A N 1
ATOM 2114 C CA . LEU A 1 273 ? -2.172 8.668 36.557 1.00 95.56 273 LEU A CA 1
ATOM 2115 C C . LEU A 1 273 ? -1.444 8.984 37.871 1.00 95.56 273 LEU A C 1
ATOM 2117 O O . LEU A 1 273 ? -1.391 8.140 38.764 1.00 95.56 273 LEU A O 1
ATOM 2121 N N . ARG A 1 274 ? -0.918 10.208 38.029 1.00 95.88 274 ARG A N 1
ATOM 2122 C CA . ARG A 1 274 ? -0.273 10.658 39.277 1.00 95.88 274 ARG A CA 1
ATOM 2123 C C . ARG A 1 274 ? -1.245 10.643 40.457 1.00 95.88 274 ARG A C 1
ATOM 2125 O O . ARG A 1 274 ? -0.822 10.315 41.563 1.00 95.88 274 ARG A O 1
ATOM 2132 N N . LEU A 1 275 ? -2.517 10.980 40.232 1.00 95.75 275 LEU A N 1
ATOM 2133 C CA . LEU A 1 275 ? -3.576 10.824 41.227 1.00 95.75 275 LEU A CA 1
ATOM 2134 C C . LEU A 1 275 ? -3.678 9.359 41.653 1.00 95.75 275 LEU A C 1
ATOM 2136 O O . LEU A 1 275 ? -3.574 9.088 42.846 1.00 95.75 275 LEU A O 1
ATOM 2140 N N . TRP A 1 276 ? -3.825 8.427 40.708 1.00 96.12 276 TRP A N 1
ATOM 2141 C CA . TRP A 1 276 ? -3.948 7.000 41.025 1.00 96.12 276 TRP A CA 1
ATOM 2142 C C . TRP A 1 276 ? -2.726 6.430 41.740 1.00 96.12 276 TRP A C 1
ATOM 2144 O O . TRP A 1 276 ? -2.873 5.644 42.671 1.00 96.12 276 TRP A O 1
ATOM 2154 N N . GLU A 1 277 ? -1.518 6.866 41.380 1.00 96.19 277 GLU A N 1
ATOM 2155 C CA . GLU A 1 277 ? -0.309 6.502 42.126 1.00 96.19 277 GLU A CA 1
ATOM 2156 C C . GLU A 1 277 ? -0.349 7.033 43.565 1.00 96.19 277 GLU A C 1
ATOM 2158 O O . GLU A 1 277 ? 0.045 6.329 44.492 1.00 96.19 277 GLU A O 1
ATOM 2163 N N . ALA A 1 278 ? -0.835 8.259 43.766 1.00 95.38 278 ALA A N 1
ATOM 2164 C CA . ALA A 1 278 ? -0.845 8.900 45.075 1.00 95.38 278 ALA A CA 1
ATOM 2165 C C . ALA A 1 278 ? -1.911 8.342 46.028 1.00 95.38 278 ALA A C 1
ATOM 2167 O O . ALA A 1 278 ? -1.660 8.291 47.231 1.00 95.38 278 ALA A O 1
ATOM 2168 N N . VAL A 1 279 ? -3.089 7.967 45.518 1.00 94.56 279 VAL A N 1
ATOM 2169 C CA . VAL A 1 279 ? -4.215 7.501 46.353 1.00 94.56 279 VAL A CA 1
ATOM 2170 C C . VAL A 1 279 ? -4.433 5.985 46.297 1.00 94.56 279 VAL A C 1
ATOM 2172 O O . VAL A 1 279 ? -5.177 5.443 47.113 1.00 94.56 279 VAL A O 1
ATOM 2175 N N . GLY A 1 280 ? -3.775 5.280 45.373 1.00 93.44 280 GLY A N 1
ATOM 2176 C CA . GLY A 1 280 ? -3.781 3.821 45.290 1.00 93.44 280 GLY A CA 1
ATOM 2177 C C . GLY A 1 280 ? -5.185 3.235 45.133 1.00 93.44 280 GLY A C 1
ATOM 2178 O O . GLY A 1 280 ? -5.972 3.676 44.295 1.00 93.44 280 GLY A O 1
ATOM 2179 N N . GLU A 1 281 ? -5.526 2.252 45.966 1.00 86.25 281 GLU A N 1
ATOM 2180 C CA . GLU A 1 281 ? -6.839 1.586 45.962 1.00 86.25 281 GLU A CA 1
ATOM 2181 C C . GLU A 1 281 ? -8.014 2.544 46.235 1.00 86.25 281 GLU A C 1
ATOM 2183 O O . GLU A 1 281 ? -9.146 2.270 45.834 1.00 86.25 281 GLU A O 1
ATOM 2188 N N . ALA A 1 282 ? -7.757 3.705 46.851 1.00 91.12 282 ALA A N 1
ATOM 2189 C CA . ALA A 1 282 ? -8.777 4.720 47.101 1.00 91.12 282 ALA A CA 1
ATOM 2190 C C . ALA A 1 282 ? -9.176 5.515 45.842 1.00 91.12 282 ALA A C 1
ATOM 2192 O O . ALA A 1 282 ? -10.086 6.338 45.925 1.00 91.12 282 ALA A O 1
ATOM 2193 N N . SER A 1 283 ? -8.558 5.257 44.680 1.00 92.69 283 SER A N 1
ATOM 2194 C CA . SER A 1 283 ? -8.829 5.944 43.400 1.00 92.69 283 SER A CA 1
ATOM 2195 C C . SER A 1 283 ? -10.297 5.926 42.973 1.00 92.69 283 SER A C 1
ATOM 2197 O O . SER A 1 283 ? -10.742 6.808 42.244 1.00 92.69 283 SER A O 1
ATOM 2199 N N . TRP A 1 284 ? -11.052 4.939 43.452 1.00 93.81 284 TRP A N 1
ATOM 2200 C CA . TRP A 1 284 ? -12.477 4.770 43.197 1.00 93.81 284 TRP A CA 1
ATOM 2201 C C . TRP A 1 284 ? -13.246 4.760 44.515 1.00 93.81 284 TRP A C 1
ATOM 2203 O O . TRP A 1 284 ? -13.925 3.790 44.837 1.00 93.81 284 TRP A O 1
ATOM 2213 N N . SER A 1 285 ? -13.106 5.819 45.315 1.00 93.25 285 SER A N 1
ATOM 2214 C CA . SER A 1 285 ? -13.806 5.971 46.594 1.00 93.25 285 SER A CA 1
ATOM 2215 C C . SER A 1 285 ? -14.402 7.370 46.761 1.00 93.25 285 SER A C 1
ATOM 2217 O O . SER A 1 285 ? -13.975 8.333 46.128 1.00 93.25 285 SER A O 1
ATOM 2219 N N . LYS A 1 286 ? -15.423 7.491 47.614 1.00 91.62 286 LYS A N 1
ATOM 2220 C CA . LYS A 1 286 ? -15.961 8.778 48.075 1.00 91.62 286 LYS A CA 1
ATOM 2221 C C . LYS A 1 286 ? -16.274 8.657 49.569 1.00 91.62 286 LYS A C 1
ATOM 2223 O O . LYS A 1 286 ? -16.928 7.687 49.959 1.00 91.62 286 LYS A O 1
ATOM 2228 N N . PRO A 1 287 ? -15.805 9.588 50.422 1.00 86.75 287 PRO A N 1
ATOM 2229 C CA . PRO A 1 287 ? -16.058 9.523 51.859 1.00 86.75 287 PRO A CA 1
ATOM 2230 C C . PRO A 1 287 ? -17.551 9.391 52.181 1.00 86.75 287 PRO A C 1
ATOM 2232 O O . PRO A 1 287 ? -18.374 10.128 51.643 1.00 86.75 287 PRO A O 1
ATOM 2235 N N . GLY A 1 288 ? -17.898 8.443 53.056 1.00 87.44 288 GLY A N 1
ATOM 2236 C CA . GLY A 1 288 ? -19.282 8.206 53.485 1.00 87.44 288 GLY A CA 1
ATOM 2237 C C . GLY A 1 288 ? -20.190 7.539 52.444 1.00 87.44 288 GLY A C 1
ATOM 2238 O O . GLY A 1 288 ? -21.378 7.376 52.708 1.00 87.44 288 GLY A O 1
ATOM 2239 N N . VAL A 1 289 ? -19.660 7.133 51.285 1.00 90.75 289 VAL A N 1
ATOM 2240 C CA . VAL A 1 289 ? -20.425 6.473 50.221 1.00 90.75 289 VAL A CA 1
ATOM 2241 C C . VAL A 1 289 ? -20.018 5.008 50.110 1.00 90.75 289 VAL A C 1
ATOM 2243 O O . VAL A 1 289 ? -18.854 4.685 49.883 1.00 90.75 289 VAL A O 1
ATOM 2246 N N . MET A 1 290 ? -21.001 4.116 50.231 1.00 90.62 290 MET A N 1
ATOM 2247 C CA . MET A 1 290 ? -20.838 2.699 49.915 1.00 90.62 290 MET A CA 1
ATOM 2248 C C . MET A 1 290 ? -21.107 2.477 48.424 1.00 90.62 290 MET A C 1
ATOM 2250 O O . MET A 1 290 ? -22.164 2.862 47.921 1.00 90.62 290 MET A O 1
ATOM 2254 N N . LEU A 1 291 ? -20.148 1.868 47.726 1.00 94.06 291 LEU A N 1
ATOM 2255 C CA . LEU A 1 291 ? -20.233 1.601 46.292 1.00 94.06 291 LEU A CA 1
ATOM 2256 C C . LEU A 1 291 ? -20.803 0.214 46.048 1.00 94.06 291 LEU A C 1
ATOM 2258 O O . LEU A 1 291 ? -20.245 -0.765 46.537 1.00 94.06 291 LEU A O 1
ATOM 2262 N N . LEU A 1 292 ? -21.853 0.144 45.239 1.00 98.00 292 LEU A N 1
ATOM 2263 C CA . LEU A 1 292 ? -22.332 -1.118 44.693 1.00 98.00 292 LEU A CA 1
ATOM 2264 C C . LEU A 1 292 ? -21.415 -1.560 43.550 1.00 98.00 292 LEU A C 1
ATOM 2266 O O . LEU A 1 292 ? -21.001 -0.739 42.727 1.00 98.00 292 LEU A O 1
ATOM 2270 N N . ARG A 1 293 ? -21.111 -2.851 43.482 1.00 96.75 293 ARG A N 1
ATOM 2271 C CA . ARG A 1 293 ? -20.257 -3.462 42.456 1.00 96.75 293 ARG A CA 1
ATOM 2272 C C . ARG A 1 293 ? -21.003 -4.566 41.711 1.00 96.75 293 ARG A C 1
ATOM 2274 O O . ARG A 1 293 ? -22.173 -4.835 41.975 1.00 96.75 293 ARG A O 1
ATOM 2281 N N . LYS A 1 294 ? -20.319 -5.216 40.766 1.00 96.56 294 LYS A N 1
ATOM 2282 C CA . LYS A 1 294 ? -20.859 -6.340 39.983 1.00 96.56 294 LYS A CA 1
ATOM 2283 C C . LYS A 1 294 ? -21.498 -7.437 40.845 1.00 96.56 294 LYS A C 1
ATOM 2285 O O . LYS A 1 294 ? -22.579 -7.905 40.496 1.00 96.56 294 LYS A O 1
ATOM 2290 N N . ASP A 1 295 ? -20.884 -7.769 41.981 1.00 96.38 295 ASP A N 1
ATOM 2291 C CA . ASP A 1 295 ? -21.369 -8.821 42.882 1.00 96.38 295 ASP A CA 1
ATOM 2292 C C . ASP A 1 295 ? -22.666 -8.405 43.593 1.00 96.38 295 ASP A C 1
ATOM 2294 O O . ASP A 1 295 ? -23.615 -9.185 43.644 1.00 96.38 295 ASP A O 1
ATOM 2298 N N . ASP A 1 296 ? -22.758 -7.150 44.054 1.00 97.50 296 ASP A N 1
ATOM 2299 C CA . ASP A 1 296 ? -23.978 -6.605 44.674 1.00 97.50 296 ASP A CA 1
ATOM 2300 C C . ASP A 1 296 ? -25.149 -6.550 43.684 1.00 97.50 296 ASP A C 1
ATOM 2302 O O . ASP A 1 296 ? -26.310 -6.684 44.066 1.00 97.50 296 ASP A O 1
ATOM 2306 N N . LEU A 1 297 ? -24.842 -6.342 42.401 1.00 97.50 297 LEU A N 1
ATOM 2307 C CA . LEU A 1 297 ? -25.816 -6.333 41.314 1.00 97.50 297 LEU A CA 1
ATOM 2308 C C . LEU A 1 297 ? -26.144 -7.740 40.789 1.00 97.50 297 LEU A C 1
ATOM 2310 O O . LEU A 1 297 ? -27.023 -7.863 39.935 1.00 97.50 297 LEU A O 1
ATOM 2314 N N . GLY A 1 298 ? -25.471 -8.790 41.269 1.00 97.00 298 GLY A N 1
ATOM 2315 C CA . GLY A 1 298 ? -25.665 -10.162 40.796 1.00 97.00 298 GLY A CA 1
ATOM 2316 C C . GLY A 1 298 ? -25.315 -10.354 39.317 1.00 97.00 298 GLY A C 1
ATOM 2317 O O . GLY A 1 298 ? -25.957 -11.156 38.636 1.00 97.00 298 GLY A O 1
ATOM 2318 N N . ILE A 1 299 ? -24.349 -9.589 38.798 1.00 97.31 299 ILE A N 1
ATOM 2319 C CA . ILE A 1 299 ? -23.880 -9.714 37.414 1.00 97.31 299 ILE A CA 1
ATOM 2320 C C . ILE A 1 299 ? -23.037 -10.983 37.292 1.00 97.31 299 ILE A C 1
ATOM 2322 O O . ILE A 1 299 ? -22.055 -11.159 38.012 1.00 97.31 299 ILE A O 1
ATOM 2326 N N . ASP A 1 300 ? -23.389 -11.847 36.339 1.00 93.75 300 ASP A N 1
ATOM 2327 C CA . ASP A 1 300 ? -22.563 -12.997 35.983 1.00 93.75 300 ASP A CA 1
ATOM 2328 C C . ASP A 1 300 ? -21.272 -12.516 35.308 1.00 93.75 300 ASP A C 1
ATOM 2330 O O . ASP A 1 300 ? -21.281 -11.964 34.202 1.00 93.75 300 ASP A O 1
ATOM 2334 N N . THR A 1 301 ? -20.142 -12.730 35.979 1.00 90.81 301 THR A N 1
ATOM 2335 C CA . THR A 1 301 ? -18.828 -12.286 35.507 1.00 90.81 301 THR A CA 1
ATOM 2336 C C . THR A 1 301 ? -18.424 -12.938 34.186 1.00 90.81 301 THR A C 1
ATOM 2338 O O . THR A 1 301 ? -17.643 -12.339 33.450 1.00 90.81 301 THR A O 1
ATOM 2341 N N . ALA A 1 302 ? -19.005 -14.088 33.821 1.00 91.50 302 ALA A N 1
ATOM 2342 C CA . ALA A 1 302 ? -18.782 -14.728 32.525 1.00 91.50 302 ALA A CA 1
ATOM 2343 C C . ALA A 1 302 ? -19.334 -13.912 31.338 1.00 91.50 302 ALA A C 1
ATOM 2345 O O . ALA A 1 302 ? -18.884 -14.085 30.204 1.00 91.50 302 ALA A O 1
ATOM 2346 N N . GLN A 1 303 ? -20.291 -13.008 31.575 1.00 92.38 303 GLN A N 1
ATOM 2347 C CA . GLN A 1 303 ? -20.831 -12.117 30.541 1.00 92.38 303 GLN A CA 1
ATOM 2348 C C . GLN A 1 303 ? -19.914 -10.914 30.277 1.00 92.38 303 GLN A C 1
ATOM 2350 O O . GLN A 1 303 ? -19.926 -10.343 29.176 1.00 92.38 303 GLN A O 1
ATOM 2355 N N . LEU A 1 304 ? -19.104 -10.541 31.272 1.00 96.62 304 LEU A N 1
ATOM 2356 C CA . LEU A 1 304 ? -18.200 -9.402 31.205 1.00 96.62 304 LEU A CA 1
ATOM 2357 C C . LEU A 1 304 ? -16.968 -9.735 30.360 1.00 96.62 304 LEU A C 1
ATOM 2359 O O . LEU A 1 304 ? -16.356 -10.794 30.457 1.00 96.62 304 LEU A O 1
ATOM 2363 N N . THR A 1 305 ? -16.581 -8.792 29.508 1.00 96.12 305 THR A N 1
ATOM 2364 C CA . THR A 1 305 ? -15.406 -8.915 28.639 1.00 96.12 305 THR A CA 1
ATOM 2365 C C . THR A 1 305 ? -14.201 -8.255 29.297 1.00 96.12 305 THR A C 1
ATOM 2367 O O . THR A 1 305 ? -14.093 -7.028 29.286 1.00 96.12 305 THR A O 1
ATOM 2370 N N . GLY A 1 306 ? -13.321 -9.065 29.889 1.00 95.00 306 GLY A N 1
ATOM 2371 C CA . GLY A 1 306 ? -12.078 -8.609 30.525 1.00 95.00 306 GLY A CA 1
ATOM 2372 C C . GLY A 1 306 ? -11.006 -8.139 29.536 1.00 95.00 306 GLY A C 1
ATOM 2373 O O . GLY A 1 306 ? -11.173 -8.220 28.314 1.00 95.00 306 GLY A O 1
ATOM 2374 N N . LEU A 1 307 ? -9.879 -7.666 30.070 1.00 93.62 307 LEU A N 1
ATOM 2375 C CA . LEU A 1 307 ? -8.807 -7.019 29.309 1.00 93.62 307 LEU A CA 1
ATOM 2376 C C . LEU A 1 307 ? -8.212 -7.888 28.211 1.00 93.62 307 LEU A C 1
ATOM 2378 O O . LEU A 1 307 ? -8.024 -7.378 27.117 1.00 93.62 307 LEU A O 1
ATOM 2382 N N . ASP A 1 308 ? -7.930 -9.173 28.455 1.00 92.75 308 ASP A N 1
ATOM 2383 C CA . ASP A 1 308 ? -7.284 -10.007 27.427 1.00 92.75 308 ASP A CA 1
ATOM 2384 C C . ASP A 1 308 ? -8.138 -10.092 26.157 1.00 92.75 308 ASP A C 1
ATOM 2386 O O . ASP A 1 308 ? -7.643 -9.931 25.041 1.00 92.75 308 ASP A O 1
ATOM 2390 N N . THR A 1 309 ? -9.448 -10.292 26.335 1.00 91.38 309 THR A N 1
ATOM 2391 C CA . THR A 1 309 ? -10.395 -10.360 25.216 1.00 91.38 309 THR A CA 1
ATOM 2392 C C . THR A 1 309 ? -10.582 -8.985 24.580 1.00 91.38 309 THR A C 1
ATOM 2394 O O . THR A 1 309 ? -10.563 -8.869 23.356 1.00 91.38 309 THR A O 1
ATOM 2397 N N . ALA A 1 310 ? -10.701 -7.930 25.391 1.00 91.12 310 ALA A N 1
ATOM 2398 C CA . ALA A 1 310 ? -10.846 -6.564 24.898 1.00 91.12 310 ALA A CA 1
ATOM 2399 C C . ALA A 1 310 ? -9.610 -6.100 24.102 1.00 91.12 310 ALA A C 1
ATOM 2401 O O . ALA A 1 310 ? -9.741 -5.510 23.030 1.00 91.12 310 ALA A O 1
ATOM 2402 N N . PHE A 1 311 ? -8.402 -6.411 24.579 1.00 90.56 311 PHE A N 1
ATOM 2403 C CA . PHE A 1 311 ? -7.150 -6.150 23.877 1.00 90.56 311 PHE A CA 1
ATOM 2404 C C . PHE A 1 311 ? -7.083 -6.906 22.568 1.00 90.56 311 PHE A C 1
ATOM 2406 O O . PHE A 1 311 ? -6.766 -6.277 21.568 1.00 90.56 311 PHE A O 1
ATOM 2413 N N . ALA A 1 312 ? -7.449 -8.191 22.535 1.00 81.94 312 ALA A N 1
ATOM 2414 C CA . ALA A 1 312 ? -7.447 -8.987 21.307 1.00 81.94 312 ALA A CA 1
ATOM 2415 C C . ALA A 1 312 ? -8.357 -8.401 20.208 1.00 81.94 312 ALA A C 1
ATOM 2417 O O . ALA A 1 312 ? -8.129 -8.640 19.024 1.00 81.94 312 ALA A O 1
ATOM 2418 N N . GLN A 1 313 ? -9.360 -7.607 20.594 1.00 79.31 313 GLN A N 1
ATOM 2419 C CA . GLN A 1 313 ? -10.294 -6.919 19.699 1.00 79.31 313 GLN A CA 1
ATOM 2420 C C . GLN A 1 313 ? -9.884 -5.471 19.370 1.00 79.31 313 GLN A C 1
ATOM 2422 O O . GLN A 1 313 ? -10.566 -4.797 18.596 1.00 79.31 313 GLN A O 1
ATOM 2427 N N . CYS A 1 314 ? -8.803 -4.950 19.955 1.00 72.19 314 CYS A N 1
ATOM 2428 C CA . CYS A 1 314 ? -8.324 -3.600 19.670 1.00 72.19 314 CYS A CA 1
ATOM 2429 C C . CYS A 1 314 ? -7.463 -3.562 18.393 1.00 72.19 314 CYS A C 1
ATOM 2431 O O . CYS A 1 314 ? -6.722 -4.510 18.130 1.00 72.19 314 CYS A O 1
ATOM 2433 N N . PRO A 1 315 ? -7.463 -2.454 17.623 1.00 63.22 315 PRO A N 1
ATOM 2434 C CA . PRO A 1 315 ? -6.696 -2.328 16.377 1.00 63.22 315 PRO A CA 1
ATOM 2435 C C . PRO A 1 315 ? -5.206 -2.686 16.496 1.00 63.22 315 PRO A C 1
ATOM 2437 O O . PRO A 1 315 ? -4.655 -3.317 15.597 1.00 63.22 315 PRO A O 1
ATOM 2440 N N . PHE A 1 316 ? -4.558 -2.355 17.621 1.00 67.00 316 PHE A N 1
ATOM 2441 C CA . PHE A 1 316 ? -3.151 -2.699 17.869 1.00 67.00 316 PHE A CA 1
ATOM 2442 C C . PHE A 1 316 ? -2.902 -4.211 17.987 1.00 67.00 316 PHE A C 1
ATOM 2444 O O . PHE A 1 316 ? -1.802 -4.666 17.672 1.00 67.00 316 PHE A O 1
ATOM 2451 N N . ALA A 1 317 ? -3.900 -4.980 18.431 1.00 47.97 317 ALA A N 1
ATOM 2452 C CA . ALA A 1 317 ? -3.838 -6.432 18.506 1.00 47.97 317 ALA A CA 1
ATOM 2453 C C . ALA A 1 317 ? -4.371 -7.079 17.233 1.00 47.97 317 ALA A C 1
ATOM 2455 O O . ALA A 1 317 ? -3.834 -8.100 16.846 1.00 47.97 317 ALA A O 1
ATOM 2456 N N . ILE A 1 318 ? -5.329 -6.466 16.528 1.00 42.41 318 ILE A N 1
ATOM 2457 C CA . ILE A 1 318 ? -5.790 -6.915 15.201 1.00 42.41 318 ILE A CA 1
ATOM 2458 C C . ILE A 1 318 ? -4.660 -6.801 14.163 1.00 42.41 318 ILE A C 1
ATOM 2460 O O . ILE A 1 318 ? -4.530 -7.659 13.296 1.00 42.41 318 ILE A O 1
ATOM 2464 N N . ALA A 1 319 ? -3.767 -5.815 14.304 1.00 44.47 319 ALA A N 1
ATOM 2465 C CA . ALA A 1 319 ? -2.498 -5.764 13.569 1.00 44.47 319 ALA A CA 1
ATOM 2466 C C . ALA A 1 319 ? -1.526 -6.913 13.933 1.00 44.47 319 ALA A C 1
ATOM 2468 O O . ALA A 1 319 ? -0.477 -7.056 13.310 1.00 44.47 319 ALA A O 1
ATOM 2469 N N . SER A 1 320 ? -1.851 -7.711 14.954 1.00 41.41 320 SER A N 1
ATOM 2470 C CA . SER A 1 320 ? -1.046 -8.804 15.502 1.00 41.41 320 SER A CA 1
ATOM 2471 C C . SER A 1 320 ? -1.760 -10.170 15.526 1.00 41.41 320 SER A C 1
ATOM 2473 O O . SER A 1 320 ? -1.094 -11.188 15.706 1.00 41.41 320 SER A O 1
ATOM 2475 N N . THR A 1 321 ? -3.080 -10.231 15.326 1.00 37.31 321 THR A N 1
ATOM 2476 C CA . THR A 1 321 ? -3.886 -11.456 15.273 1.00 37.31 321 THR A CA 1
ATOM 2477 C C . THR A 1 321 ? -4.497 -11.615 13.880 1.00 37.31 321 THR A C 1
ATOM 2479 O O . THR A 1 321 ? -5.565 -11.111 13.554 1.00 37.31 321 THR A O 1
ATOM 2482 N N . SER A 1 322 ? -3.751 -12.320 13.027 1.00 42.12 322 SER A N 1
ATOM 2483 C CA . SER A 1 322 ? -4.214 -13.068 11.847 1.00 42.12 322 SER A CA 1
ATOM 2484 C C . SER A 1 322 ? -5.322 -12.464 10.956 1.00 42.12 322 SER A C 1
ATOM 2486 O O . SER A 1 322 ? -6.175 -13.203 10.456 1.00 42.12 322 SER A O 1
ATOM 2488 N N . LYS A 1 323 ? -5.290 -11.164 10.652 1.00 52.78 323 LYS A N 1
ATOM 2489 C CA . LYS A 1 323 ? -5.778 -10.687 9.350 1.00 52.78 323 LYS A CA 1
ATOM 2490 C C . LYS A 1 323 ? -4.594 -10.181 8.550 1.00 52.78 323 LYS A C 1
ATOM 2492 O O . LYS A 1 323 ? -3.844 -9.329 9.010 1.00 52.78 323 LYS A O 1
ATOM 2497 N N . MET A 1 324 ? -4.435 -10.751 7.359 1.00 76.06 324 MET A N 1
ATOM 2498 C CA . MET A 1 324 ? -3.462 -10.311 6.367 1.00 76.06 324 MET A CA 1
ATOM 2499 C C . MET A 1 324 ? -3.536 -8.785 6.225 1.00 76.06 324 MET A C 1
ATOM 2501 O O . MET A 1 324 ? -4.615 -8.236 5.969 1.00 76.06 324 MET A O 1
ATOM 2505 N N . THR A 1 325 ? -2.398 -8.109 6.394 1.00 87.38 325 THR A N 1
ATOM 2506 C CA . THR A 1 325 ? -2.227 -6.702 6.005 1.00 87.38 325 THR A CA 1
ATOM 2507 C C . THR A 1 325 ? -2.653 -6.520 4.542 1.00 87.38 325 THR A C 1
ATOM 2509 O O . THR A 1 325 ? -2.608 -7.492 3.785 1.00 87.38 325 THR A O 1
ATOM 2512 N N . PRO A 1 326 ? -3.066 -5.320 4.099 1.00 93.25 326 PRO A N 1
ATOM 2513 C CA . PRO A 1 326 ? -3.422 -5.084 2.698 1.00 93.25 326 PRO A CA 1
ATOM 2514 C C . PRO A 1 326 ? -2.405 -5.658 1.695 1.00 93.25 326 PRO A C 1
ATOM 2516 O O . PRO A 1 326 ? -2.799 -6.285 0.718 1.00 93.25 326 PRO A O 1
ATOM 2519 N N . LEU A 1 327 ? -1.102 -5.553 1.979 1.00 94.25 327 LEU A N 1
ATOM 2520 C CA . LEU A 1 327 ? -0.026 -6.157 1.188 1.00 94.25 327 LEU A CA 1
ATOM 2521 C C . LEU A 1 327 ? -0.036 -7.690 1.164 1.00 94.25 327 LEU A C 1
ATOM 2523 O O . LEU A 1 327 ? 0.330 -8.279 0.150 1.00 94.25 327 LEU A O 1
ATOM 2527 N N . GLN A 1 328 ? -0.404 -8.333 2.272 1.00 93.75 328 GLN A N 1
ATOM 2528 C CA . GLN A 1 328 ? -0.493 -9.792 2.397 1.00 93.75 328 GLN A CA 1
ATOM 2529 C C . GLN A 1 328 ? -1.764 -10.363 1.772 1.00 93.75 328 GLN A C 1
ATOM 2531 O O . GLN A 1 328 ? -1.816 -11.557 1.507 1.00 93.75 328 GLN A O 1
ATOM 2536 N N . GLN A 1 329 ? -2.804 -9.549 1.587 1.00 93.94 329 GLN A N 1
ATOM 2537 C CA . GLN A 1 329 ? -4.072 -10.035 1.059 1.00 93.94 329 GLN A CA 1
ATOM 2538 C C . GLN A 1 329 ? -3.921 -10.488 -0.395 1.00 93.94 329 GLN A C 1
ATOM 2540 O O . GLN A 1 329 ? -3.226 -9.827 -1.170 1.00 93.94 329 GLN A O 1
ATOM 2545 N N . PRO A 1 330 ? -4.621 -11.553 -0.812 1.00 95.12 330 PRO A N 1
ATOM 2546 C CA . PRO A 1 330 ? -4.664 -11.922 -2.214 1.00 95.12 330 PRO A CA 1
ATOM 2547 C C . PRO A 1 330 ? -5.277 -10.798 -3.062 1.00 95.12 330 PRO A C 1
ATOM 2549 O O . PRO A 1 330 ? -6.003 -9.916 -2.577 1.00 95.12 330 PRO A O 1
ATOM 2552 N N . PHE A 1 331 ? -4.975 -10.838 -4.353 1.00 97.25 331 PHE A N 1
ATOM 2553 C CA . PHE A 1 331 ? -5.542 -9.942 -5.348 1.00 97.25 331 PHE A CA 1
ATOM 2554 C C . PHE A 1 331 ? -6.039 -10.752 -6.539 1.00 97.25 331 PHE A C 1
ATOM 2556 O O . PHE A 1 331 ? -5.337 -11.625 -7.045 1.00 97.25 331 PHE A O 1
ATOM 2563 N N . THR A 1 332 ? -7.247 -10.445 -7.000 1.00 95.19 332 THR A N 1
ATOM 2564 C CA . THR A 1 332 ? -7.834 -11.096 -8.168 1.00 95.19 332 THR A CA 1
ATOM 2565 C C . THR A 1 332 ? -8.420 -10.049 -9.098 1.00 95.19 332 THR A C 1
ATOM 2567 O O . THR A 1 332 ? -9.170 -9.172 -8.674 1.00 95.19 332 THR A O 1
ATOM 2570 N N . SER A 1 333 ? -8.091 -10.171 -10.376 1.00 93.50 333 SER A N 1
ATOM 2571 C CA . SER A 1 333 ? -8.700 -9.462 -11.495 1.00 93.50 333 SER A CA 1
ATOM 2572 C C . SER A 1 333 ? -9.003 -10.477 -12.608 1.00 93.50 333 SER A C 1
ATOM 2574 O O . SER A 1 333 ? -8.606 -11.639 -12.492 1.00 93.50 333 SER A O 1
ATOM 2576 N N . PRO A 1 334 ? -9.666 -10.086 -13.710 1.00 88.00 334 PRO A N 1
ATOM 2577 C CA . PRO A 1 334 ? -9.853 -10.979 -14.858 1.00 88.00 334 PRO A CA 1
ATOM 2578 C C . PRO A 1 334 ? -8.546 -11.557 -15.433 1.00 88.00 334 PRO A C 1
ATOM 2580 O O . PRO A 1 334 ? -8.573 -12.597 -16.085 1.00 88.00 334 PRO A O 1
ATOM 2583 N N . SER A 1 335 ? -7.417 -10.884 -15.192 1.00 87.75 335 SER A N 1
ATOM 2584 C CA . SER A 1 335 ? -6.109 -11.211 -15.768 1.00 87.75 335 SER A CA 1
ATOM 2585 C C . SER A 1 335 ? -5.132 -11.819 -14.763 1.00 87.75 335 SER A C 1
ATOM 2587 O O . SER A 1 335 ? -4.219 -12.536 -15.159 1.00 87.75 335 SER A O 1
ATOM 2589 N N . LEU A 1 336 ? -5.287 -11.525 -13.468 1.00 94.94 336 LEU A N 1
ATOM 2590 C CA . LEU A 1 336 ? -4.312 -11.868 -12.433 1.00 94.94 336 LEU A CA 1
ATOM 2591 C C . LEU A 1 336 ? -4.986 -12.549 -11.244 1.00 94.94 336 LEU A C 1
ATOM 2593 O O . LEU A 1 336 ? -5.980 -12.052 -10.723 1.00 94.94 336 LEU A O 1
ATOM 2597 N N . THR A 1 337 ? -4.399 -13.646 -10.769 1.00 96.19 337 THR A N 1
ATOM 2598 C CA . THR A 1 337 ? -4.730 -14.262 -9.475 1.00 96.19 337 THR A CA 1
ATOM 2599 C C . THR A 1 337 ? -3.454 -14.356 -8.653 1.00 96.19 337 THR A C 1
ATOM 2601 O O . THR A 1 337 ? -2.579 -15.164 -8.947 1.00 96.19 337 THR A O 1
ATOM 2604 N N . LEU A 1 338 ? -3.339 -13.491 -7.650 1.00 98.12 338 LEU A N 1
ATOM 2605 C CA . LEU A 1 338 ? -2.148 -13.321 -6.828 1.00 98.12 338 LEU A CA 1
ATOM 2606 C C . LEU A 1 338 ? -2.454 -13.651 -5.370 1.00 98.12 338 LEU A C 1
ATOM 2608 O O . LEU A 1 338 ? -3.518 -13.307 -4.854 1.00 98.12 338 LEU A O 1
ATOM 2612 N N . ASN A 1 339 ? -1.486 -14.247 -4.680 1.00 96.69 339 ASN A N 1
ATOM 2613 C CA . ASN A 1 339 ? -1.611 -14.577 -3.258 1.00 96.69 339 ASN A CA 1
ATOM 2614 C C . ASN A 1 339 ? -1.264 -13.397 -2.344 1.00 96.69 339 ASN A C 1
ATOM 2616 O O . ASN A 1 339 ? -1.599 -13.426 -1.165 1.00 96.69 339 ASN A O 1
ATOM 2620 N N . HIS A 1 340 ? -0.599 -12.371 -2.876 1.00 97.56 340 HIS A N 1
ATOM 2621 C CA . HIS A 1 340 ? -0.254 -11.142 -2.169 1.00 97.56 340 HIS A CA 1
ATOM 2622 C C . HIS A 1 340 ? -0.053 -9.980 -3.158 1.00 97.56 340 HIS A C 1
ATOM 2624 O O . HIS A 1 340 ? -0.002 -10.179 -4.371 1.00 97.56 340 HIS A O 1
ATOM 2630 N N . ARG A 1 341 ? 0.104 -8.754 -2.647 1.00 98.38 341 ARG A N 1
ATOM 2631 C CA . ARG A 1 341 ? 0.128 -7.506 -3.442 1.00 98.38 341 ARG A CA 1
ATOM 2632 C C . ARG A 1 341 ? 1.512 -6.871 -3.589 1.00 98.38 341 ARG A C 1
ATOM 2634 O O . ARG A 1 341 ? 1.630 -5.668 -3.816 1.00 98.38 341 ARG A O 1
ATOM 2641 N N . VAL A 1 342 ? 2.556 -7.685 -3.438 1.00 98.50 342 VAL A N 1
ATOM 2642 C CA . VAL A 1 342 ? 3.967 -7.282 -3.585 1.00 98.50 342 VAL A CA 1
ATOM 2643 C C . VAL A 1 342 ? 4.438 -7.713 -4.967 1.00 98.50 342 VAL A C 1
ATOM 2645 O O . VAL A 1 342 ? 4.405 -8.903 -5.275 1.00 98.50 342 VAL A O 1
ATOM 2648 N N . VAL A 1 343 ? 4.888 -6.755 -5.773 1.00 98.75 343 VAL A N 1
ATOM 2649 C CA . VAL A 1 343 ? 5.325 -6.974 -7.157 1.00 98.75 343 VAL A CA 1
ATOM 2650 C C . VAL A 1 343 ? 6.825 -6.718 -7.272 1.00 98.75 343 VAL A C 1
ATOM 2652 O O . VAL A 1 343 ? 7.330 -5.717 -6.751 1.00 98.75 343 VAL A O 1
ATOM 2655 N N . LEU A 1 344 ? 7.552 -7.595 -7.968 1.00 98.62 344 LEU A N 1
ATOM 2656 C CA . LEU A 1 344 ? 8.927 -7.296 -8.368 1.00 98.62 344 LEU A CA 1
ATOM 2657 C C . LEU A 1 344 ? 8.889 -6.295 -9.526 1.00 98.62 344 LEU A C 1
ATOM 2659 O O . LEU A 1 344 ? 8.385 -6.603 -10.604 1.00 98.62 344 LEU A O 1
ATOM 2663 N N . ALA A 1 345 ? 9.395 -5.085 -9.281 1.00 98.06 345 ALA A N 1
ATOM 2664 C CA . ALA A 1 345 ? 9.473 -4.043 -10.296 1.00 98.06 345 ALA A CA 1
ATOM 2665 C C . ALA A 1 345 ? 10.519 -4.401 -11.374 1.00 98.06 345 ALA A C 1
ATOM 2667 O O . ALA A 1 345 ? 11.525 -5.038 -11.051 1.00 98.06 345 ALA A O 1
ATOM 2668 N N . PRO A 1 346 ? 10.352 -3.916 -12.615 1.00 97.62 346 PRO A N 1
ATOM 2669 C CA . PRO A 1 346 ? 11.335 -4.091 -13.677 1.00 97.62 346 PRO A CA 1
ATOM 2670 C C . PRO A 1 346 ? 12.649 -3.388 -13.315 1.00 97.62 346 PRO A C 1
ATOM 2672 O O . PRO A 1 346 ? 12.664 -2.198 -12.979 1.00 97.62 346 PRO A O 1
ATOM 2675 N N . MET A 1 347 ? 13.761 -4.125 -13.372 1.00 95.06 347 MET A N 1
ATOM 2676 C CA . MET A 1 347 ? 15.086 -3.643 -12.971 1.00 95.06 347 MET A CA 1
ATOM 2677 C C . MET A 1 347 ? 16.162 -4.107 -13.947 1.00 95.06 347 MET A C 1
ATOM 2679 O O . MET A 1 347 ? 16.588 -5.251 -13.869 1.00 95.06 347 MET A O 1
ATOM 2683 N N . THR A 1 348 ? 16.659 -3.224 -14.813 1.00 95.00 348 THR A N 1
ATOM 2684 C CA . THR A 1 348 ? 17.814 -3.511 -15.683 1.00 95.00 348 THR A CA 1
ATOM 2685 C C . THR A 1 348 ? 19.034 -3.931 -14.873 1.00 95.00 348 THR A C 1
ATOM 2687 O O . THR A 1 348 ? 19.487 -3.174 -14.012 1.00 95.00 348 THR A O 1
ATOM 2690 N N . ARG A 1 349 ? 19.569 -5.133 -15.140 1.00 93.56 349 ARG A N 1
ATOM 2691 C CA . ARG A 1 349 ? 20.712 -5.697 -14.399 1.00 93.56 349 ARG A CA 1
ATOM 2692 C C . ARG A 1 349 ? 21.969 -5.879 -15.242 1.00 93.56 349 ARG A C 1
ATOM 2694 O O . ARG A 1 349 ? 23.020 -6.092 -14.652 1.00 93.56 349 ARG A O 1
ATOM 2701 N N . MET A 1 350 ? 21.890 -5.751 -16.567 1.00 92.56 350 MET A N 1
ATOM 2702 C CA . MET A 1 350 ? 23.055 -5.739 -17.473 1.00 92.56 350 MET A CA 1
ATOM 2703 C C . MET A 1 350 ? 23.915 -7.009 -17.397 1.00 92.56 350 MET A C 1
ATOM 2705 O O . MET A 1 350 ? 25.141 -6.955 -17.323 1.00 92.56 350 MET A O 1
ATOM 2709 N N . ARG A 1 351 ? 23.259 -8.172 -17.384 1.00 93.94 351 ARG A N 1
ATOM 2710 C CA . ARG A 1 351 ? 23.916 -9.484 -17.248 1.00 93.94 351 ARG A CA 1
ATOM 2711 C C . ARG A 1 351 ? 23.720 -10.396 -18.450 1.00 93.94 351 ARG A C 1
ATOM 2713 O O . ARG A 1 351 ? 24.080 -11.562 -18.384 1.00 93.94 351 ARG A O 1
ATOM 2720 N N . SER A 1 352 ? 23.171 -9.886 -19.544 1.00 95.00 352 SER A N 1
ATOM 2721 C CA . SER A 1 352 ? 22.974 -10.637 -20.787 1.00 95.00 352 SER A CA 1
ATOM 2722 C C . SER A 1 352 ? 24.212 -10.575 -21.680 1.00 95.00 352 SER A C 1
ATOM 2724 O O . SER A 1 352 ? 25.114 -9.763 -21.472 1.00 95.00 352 SER A O 1
ATOM 2726 N N . SER A 1 353 ? 24.265 -11.426 -22.700 1.00 94.12 353 SER A N 1
ATOM 2727 C CA . SER A 1 353 ? 25.283 -11.327 -23.747 1.00 94.12 353 SER A CA 1
ATOM 2728 C C . SER A 1 353 ? 25.160 -9.991 -24.478 1.00 94.12 353 SER A C 1
ATOM 2730 O O . SER A 1 353 ? 24.086 -9.658 -24.970 1.00 94.12 353 SER A O 1
ATOM 2732 N N . ASP A 1 354 ? 26.247 -9.228 -24.586 1.00 90.06 354 ASP A N 1
ATOM 2733 C CA . ASP A 1 354 ? 26.195 -7.935 -25.270 1.00 90.06 354 ASP A CA 1
ATOM 2734 C C . ASP A 1 354 ? 25.990 -8.072 -26.790 1.00 90.06 354 ASP A C 1
ATOM 2736 O O . ASP A 1 354 ? 25.299 -7.257 -27.403 1.00 90.06 354 ASP A O 1
ATOM 2740 N N . SER A 1 355 ? 26.551 -9.130 -27.386 1.00 90.12 355 SER A N 1
ATOM 2741 C CA . SER A 1 355 ? 26.529 -9.371 -28.833 1.00 90.12 355 SER A CA 1
ATOM 2742 C C . SER A 1 355 ? 25.231 -10.010 -29.319 1.00 90.12 355 SER A C 1
ATOM 2744 O O . SER A 1 355 ? 24.746 -9.671 -30.395 1.00 90.12 355 SER A O 1
ATOM 2746 N N . THR A 1 356 ? 24.662 -10.932 -28.540 1.00 95.31 356 THR A N 1
ATOM 2747 C CA . THR A 1 356 ? 23.457 -11.685 -28.932 1.00 95.31 356 THR A CA 1
ATOM 2748 C C . THR A 1 356 ? 22.199 -11.237 -28.195 1.00 95.31 356 THR A C 1
ATOM 2750 O O . THR A 1 356 ? 21.102 -11.638 -28.577 1.00 95.31 356 THR A O 1
ATOM 2753 N N . ALA A 1 357 ? 22.337 -10.433 -27.134 1.00 96.44 357 ALA A N 1
ATOM 2754 C CA . ALA A 1 357 ? 21.264 -10.064 -26.207 1.00 96.44 357 ALA A CA 1
ATOM 2755 C C . ALA A 1 357 ? 20.544 -11.273 -25.575 1.00 96.44 357 ALA A C 1
ATOM 2757 O O . ALA A 1 357 ? 19.433 -11.158 -25.062 1.00 96.44 357 ALA A O 1
ATOM 2758 N N . ILE A 1 358 ? 21.176 -12.448 -25.593 1.00 98.06 358 ILE A N 1
ATOM 2759 C CA . ILE A 1 358 ? 20.666 -13.643 -24.923 1.00 98.06 358 ILE A CA 1
ATOM 2760 C C . ILE A 1 358 ? 20.832 -13.461 -23.407 1.00 98.06 358 ILE A C 1
ATOM 2762 O O . ILE A 1 358 ? 21.946 -13.139 -22.967 1.00 98.06 358 ILE A O 1
ATOM 2766 N N . PRO A 1 359 ? 19.768 -13.654 -22.601 1.00 96.69 359 PRO A N 1
ATOM 2767 C CA . PRO A 1 359 ? 19.869 -13.571 -21.151 1.00 96.69 359 PRO A CA 1
ATOM 2768 C C . PRO A 1 359 ? 20.826 -14.637 -20.609 1.00 96.69 359 PRO A C 1
ATOM 2770 O O . PRO A 1 359 ? 20.922 -15.748 -21.127 1.00 96.69 359 PRO A O 1
ATOM 2773 N N . ASN A 1 360 ? 21.556 -14.303 -19.548 1.00 93.69 360 ASN A N 1
ATOM 2774 C CA . ASN A 1 360 ? 22.452 -15.257 -18.899 1.00 93.69 360 ASN A CA 1
ATOM 2775 C C . ASN A 1 360 ? 21.652 -16.308 -18.122 1.00 93.69 360 ASN A C 1
ATOM 2777 O O . ASN A 1 360 ? 20.674 -15.977 -17.458 1.00 93.69 360 ASN A O 1
ATOM 2781 N N . ALA A 1 361 ? 22.104 -17.564 -18.149 1.00 91.00 361 ALA A N 1
ATOM 2782 C CA . ALA A 1 361 ? 21.445 -18.680 -17.467 1.00 91.00 361 ALA A CA 1
ATOM 2783 C C . ALA A 1 361 ? 21.204 -18.433 -15.962 1.00 91.00 361 ALA A C 1
ATOM 2785 O O . ALA A 1 361 ? 20.209 -18.895 -15.409 1.00 91.00 361 ALA A O 1
ATOM 2786 N N . SER A 1 362 ? 22.068 -17.655 -15.300 1.00 95.19 362 SER A N 1
ATOM 2787 C CA . SER A 1 362 ? 21.902 -17.257 -13.892 1.00 95.19 362 SER A CA 1
ATOM 2788 C C . SER A 1 362 ? 20.639 -16.428 -13.620 1.00 95.19 362 SER A C 1
ATOM 2790 O O . SER A 1 362 ? 20.195 -16.361 -12.471 1.00 95.19 362 SER A O 1
ATOM 2792 N N . ALA A 1 363 ? 20.019 -15.846 -14.651 1.00 97.31 363 ALA A N 1
ATOM 2793 C CA . ALA A 1 363 ? 18.747 -15.147 -14.530 1.00 97.31 363 ALA A CA 1
ATOM 2794 C C . ALA A 1 363 ? 17.611 -16.074 -14.072 1.00 97.31 363 ALA A C 1
ATOM 2796 O O . ALA A 1 363 ? 16.747 -15.630 -13.317 1.00 97.31 363 ALA A O 1
ATOM 2797 N N . ALA A 1 364 ? 17.644 -17.364 -14.438 1.00 98.25 364 ALA A N 1
ATOM 2798 C CA . ALA A 1 364 ? 16.671 -18.346 -13.955 1.00 98.25 364 ALA A CA 1
ATOM 2799 C C . ALA A 1 364 ? 16.698 -18.422 -12.422 1.00 98.25 364 ALA A C 1
ATOM 2801 O O . ALA A 1 364 ? 15.675 -18.237 -11.765 1.00 98.25 364 ALA A O 1
ATOM 2802 N N . THR A 1 365 ? 17.892 -18.562 -11.837 1.00 97.88 365 THR A N 1
ATOM 2803 C CA . THR A 1 365 ? 18.083 -18.530 -10.381 1.00 97.88 365 THR A CA 1
ATOM 2804 C C . THR A 1 365 ? 17.657 -17.190 -9.785 1.00 97.88 365 THR A C 1
ATOM 2806 O O . THR A 1 365 ? 16.968 -17.164 -8.768 1.00 97.88 365 THR A O 1
ATOM 2809 N N . TYR A 1 366 ? 18.015 -16.071 -10.423 1.00 98.00 366 TYR A N 1
ATOM 2810 C CA . TYR A 1 366 ? 17.707 -14.729 -9.925 1.00 98.00 366 TYR A CA 1
ATOM 2811 C C . TYR A 1 366 ? 16.204 -14.486 -9.754 1.00 98.00 366 TYR A C 1
ATOM 2813 O O . TYR A 1 366 ? 15.772 -14.037 -8.685 1.00 98.00 366 TYR A O 1
ATOM 2821 N N . TYR A 1 367 ? 15.409 -14.783 -10.785 1.00 98.56 367 TYR A N 1
ATOM 2822 C CA . TYR A 1 367 ? 13.960 -14.604 -10.726 1.00 98.56 367 TYR A CA 1
ATOM 2823 C C . TYR A 1 367 ? 13.300 -15.676 -9.851 1.00 98.56 367 TYR A C 1
ATOM 2825 O O . TYR A 1 367 ? 12.446 -15.341 -9.028 1.00 98.56 367 TYR A O 1
ATOM 2833 N N . ALA A 1 368 ? 13.755 -16.933 -9.907 1.00 98.00 368 ALA A N 1
ATOM 2834 C CA . ALA A 1 368 ? 13.240 -17.998 -9.046 1.00 98.00 368 ALA A CA 1
ATOM 2835 C C . ALA A 1 368 ? 13.438 -17.686 -7.550 1.00 98.00 368 ALA A C 1
ATOM 2837 O O . ALA A 1 368 ? 12.525 -17.865 -6.742 1.00 98.00 368 ALA A O 1
ATOM 2838 N N . GLU A 1 369 ? 14.601 -17.170 -7.141 1.00 96.38 369 GLU A N 1
ATOM 2839 C CA . GLU A 1 369 ? 14.862 -16.735 -5.760 1.00 96.38 369 GLU A CA 1
ATOM 2840 C C . GLU A 1 369 ? 13.901 -15.646 -5.271 1.00 96.38 369 GLU A C 1
ATOM 2842 O O . GLU A 1 369 ? 13.654 -15.564 -4.069 1.00 96.38 369 GLU A O 1
ATOM 2847 N N . ARG A 1 370 ? 13.347 -14.842 -6.181 1.00 97.75 370 ARG A N 1
ATOM 2848 C CA . ARG A 1 370 ? 12.420 -13.737 -5.887 1.00 97.75 370 ARG A CA 1
ATOM 2849 C C . ARG A 1 370 ? 10.954 -14.112 -6.066 1.00 97.75 370 ARG A C 1
ATOM 2851 O O . ARG A 1 370 ? 10.082 -13.273 -5.861 1.00 97.75 370 ARG A O 1
ATOM 2858 N N . THR A 1 371 ? 10.696 -15.363 -6.430 1.00 98.12 371 THR A N 1
ATOM 2859 C CA . THR A 1 371 ? 9.355 -15.884 -6.659 1.00 98.12 371 THR A CA 1
ATOM 2860 C C . THR A 1 371 ? 8.815 -16.556 -5.405 1.00 98.12 371 THR A C 1
ATOM 2862 O O . THR A 1 371 ? 9.466 -17.427 -4.817 1.00 98.12 371 THR A O 1
ATOM 2865 N N . THR A 1 372 ? 7.596 -16.176 -5.035 1.00 93.75 372 THR A N 1
ATOM 2866 C CA . THR A 1 372 ? 6.755 -16.863 -4.051 1.00 93.75 372 THR A CA 1
ATOM 2867 C C . THR A 1 372 ? 5.454 -17.305 -4.729 1.00 93.75 372 THR A C 1
ATOM 2869 O O . THR A 1 372 ? 5.048 -16.685 -5.711 1.00 93.75 372 THR A O 1
ATOM 2872 N N . PRO A 1 373 ? 4.768 -18.357 -4.248 1.00 91.31 373 PRO A N 1
ATOM 2873 C CA . PRO A 1 373 ? 3.536 -18.814 -4.887 1.00 91.31 373 PRO A CA 1
ATOM 2874 C C . PRO A 1 373 ? 2.514 -17.680 -5.020 1.00 91.31 373 PRO A C 1
ATOM 2876 O O . PRO A 1 373 ? 2.173 -17.040 -4.024 1.00 91.31 373 PRO A O 1
ATOM 2879 N N . GLY A 1 374 ? 2.021 -17.437 -6.234 1.00 90.88 374 GLY A N 1
ATOM 2880 C CA . GLY A 1 374 ? 1.082 -16.365 -6.557 1.00 90.88 374 GLY A CA 1
ATOM 2881 C C . GLY A 1 374 ? 1.680 -14.953 -6.530 1.00 90.88 374 GLY A C 1
ATOM 2882 O O . GLY A 1 374 ? 0.926 -14.001 -6.339 1.00 90.88 374 GLY A O 1
ATOM 2883 N N . SER A 1 375 ? 3.002 -14.788 -6.669 1.00 96.81 375 SER A N 1
ATOM 2884 C CA . SER A 1 375 ? 3.646 -13.473 -6.821 1.00 96.81 375 SER A CA 1
ATOM 2885 C C . SER A 1 375 ? 3.656 -13.005 -8.274 1.00 96.81 375 SER A C 1
ATOM 2887 O O . SER A 1 375 ? 3.868 -13.822 -9.167 1.00 96.81 375 SER A O 1
ATOM 2889 N N . LEU A 1 376 ? 3.543 -11.695 -8.507 1.00 98.81 376 LEU A N 1
ATOM 2890 C CA . LEU A 1 376 ? 3.781 -11.088 -9.821 1.00 98.81 376 LEU A CA 1
ATOM 2891 C C . LEU A 1 376 ? 5.223 -10.575 -9.924 1.00 98.81 376 LEU A C 1
ATOM 2893 O O . LEU A 1 376 ? 5.679 -9.789 -9.087 1.00 98.81 376 LEU A O 1
ATOM 2897 N N . LEU A 1 377 ? 5.919 -10.988 -10.979 1.00 98.81 377 LEU A N 1
ATOM 2898 C CA . LEU A 1 377 ? 7.239 -10.499 -11.346 1.00 98.81 377 LEU A CA 1
ATOM 2899 C C . LEU A 1 377 ? 7.171 -9.785 -12.693 1.00 98.81 377 LEU A C 1
ATOM 2901 O O . LEU A 1 377 ? 6.460 -10.217 -13.600 1.00 98.81 377 LEU A O 1
ATOM 2905 N N . ILE A 1 378 ? 7.948 -8.714 -12.828 1.00 98.88 378 ILE A N 1
ATOM 2906 C CA . ILE A 1 378 ? 8.146 -8.011 -14.093 1.00 98.88 378 ILE A CA 1
ATOM 2907 C C . ILE A 1 378 ? 9.640 -8.048 -14.402 1.00 98.88 378 ILE A C 1
ATOM 2909 O O . ILE A 1 378 ? 10.458 -7.653 -13.570 1.00 98.88 378 ILE A O 1
ATOM 2913 N N . SER A 1 379 ? 10.013 -8.563 -15.572 1.00 98.75 379 SER A N 1
ATOM 2914 C CA . SER A 1 379 ? 11.418 -8.709 -15.950 1.00 98.75 379 SER A CA 1
ATOM 2915 C C . SER A 1 379 ? 12.128 -7.360 -16.025 1.00 98.75 379 SER A C 1
ATOM 2917 O O . SER A 1 379 ? 11.525 -6.290 -16.099 1.00 98.75 379 SER A O 1
ATOM 2919 N N . GLU A 1 380 ? 13.449 -7.408 -16.102 1.00 98.00 380 GLU A N 1
ATOM 2920 C CA . GLU A 1 380 ? 14.222 -6.277 -16.589 1.00 98.00 380 GLU A CA 1
ATOM 2921 C C . GLU A 1 380 ? 13.800 -5.826 -17.998 1.00 98.00 380 GLU A C 1
ATOM 2923 O O . GLU A 1 380 ? 13.222 -6.605 -18.765 1.00 98.00 380 GLU A O 1
ATOM 2928 N N . GLY A 1 381 ? 14.098 -4.563 -18.329 1.00 98.12 381 GLY A N 1
ATOM 2929 C CA . GLY A 1 381 ? 13.795 -3.995 -19.639 1.00 98.12 381 GLY A CA 1
ATOM 2930 C C . GLY A 1 381 ? 14.436 -4.828 -20.747 1.00 98.12 381 GLY A C 1
ATOM 2931 O O . GLY A 1 381 ? 15.657 -4.976 -20.795 1.00 98.12 381 GLY A O 1
ATOM 2932 N N . THR A 1 382 ? 13.598 -5.376 -21.619 1.00 98.75 382 THR A N 1
ATOM 2933 C CA . THR A 1 382 ? 13.980 -6.334 -22.653 1.00 98.75 382 THR A CA 1
ATOM 2934 C C . THR A 1 382 ? 13.765 -5.717 -24.023 1.00 98.75 382 THR A C 1
ATOM 2936 O O . THR A 1 382 ? 12.665 -5.302 -24.389 1.00 98.75 382 THR A O 1
ATOM 2939 N N . VAL A 1 383 ? 14.855 -5.618 -24.771 1.00 98.56 383 VAL A N 1
ATOM 2940 C CA . VAL A 1 383 ? 14.925 -4.877 -26.024 1.00 98.56 383 VAL A CA 1
ATOM 2941 C C . VAL A 1 383 ? 14.155 -5.620 -27.119 1.00 98.56 383 VAL A C 1
ATOM 2943 O O . VAL A 1 383 ? 14.364 -6.811 -27.327 1.00 98.56 383 VAL A O 1
ATOM 2946 N N . ILE A 1 384 ? 13.281 -4.920 -27.843 1.00 98.56 384 ILE A N 1
ATOM 2947 C CA . ILE A 1 384 ? 12.408 -5.517 -28.878 1.00 98.56 384 ILE A CA 1
ATOM 2948 C C . ILE A 1 384 ? 13.008 -5.541 -30.285 1.00 98.56 384 ILE A C 1
ATOM 2950 O O . ILE A 1 384 ? 12.423 -6.102 -31.205 1.00 98.56 384 ILE A O 1
ATOM 2954 N N . HIS A 1 385 ? 14.119 -4.839 -30.487 1.00 97.56 385 HIS A N 1
ATOM 2955 C CA . HIS A 1 385 ? 14.742 -4.649 -31.791 1.00 97.56 385 HIS A CA 1
ATOM 2956 C C . HIS A 1 385 ? 16.180 -4.149 -31.595 1.00 97.56 385 HIS A C 1
ATOM 2958 O O . HIS A 1 385 ? 16.390 -3.340 -30.691 1.00 97.56 385 HIS A O 1
ATOM 2964 N N . PRO A 1 386 ? 17.164 -4.513 -32.442 1.00 95.75 386 PRO A N 1
ATOM 2965 C CA . PRO A 1 386 ? 18.546 -4.044 -32.293 1.00 95.75 386 PRO A CA 1
ATOM 2966 C C . PRO A 1 386 ? 18.691 -2.519 -32.163 1.00 95.75 386 PRO A C 1
ATOM 2968 O O . PRO A 1 386 ? 19.488 -2.043 -31.363 1.00 95.75 386 PRO A O 1
ATOM 2971 N N . ARG A 1 387 ? 17.864 -1.738 -32.877 1.00 95.06 387 ARG A N 1
ATOM 2972 C CA . ARG A 1 387 ? 17.843 -0.258 -32.780 1.00 95.06 387 ARG A CA 1
ATOM 2973 C C . ARG A 1 387 ? 17.261 0.293 -31.470 1.00 95.06 387 ARG A C 1
ATOM 2975 O O . ARG A 1 387 ? 17.372 1.486 -31.215 1.00 95.06 387 ARG A O 1
ATOM 2982 N N . GLY A 1 388 ? 16.640 -0.557 -30.659 1.00 96.12 388 GLY A N 1
ATOM 2983 C CA . GLY A 1 388 ? 16.078 -0.209 -29.357 1.00 96.12 388 GLY A CA 1
ATOM 2984 C C . GLY A 1 388 ? 17.039 -0.413 -28.191 1.00 96.12 388 GLY A C 1
ATOM 2985 O O . GLY A 1 388 ? 16.647 -0.139 -27.056 1.00 96.12 388 GLY A O 1
ATOM 2986 N N . LYS A 1 389 ? 18.264 -0.893 -28.443 1.00 95.88 389 LYS A N 1
ATOM 2987 C CA . LYS A 1 389 ? 19.287 -1.109 -27.417 1.00 95.88 389 LYS A CA 1
ATOM 2988 C C . LYS A 1 389 ? 19.910 0.221 -26.999 1.00 95.88 389 LYS A C 1
ATOM 2990 O O . LYS A 1 389 ? 20.351 0.996 -27.843 1.00 95.88 389 LYS A O 1
ATOM 2995 N N . GLY A 1 390 ? 19.946 0.477 -25.694 1.00 92.50 390 GLY A N 1
ATOM 2996 C CA . GLY A 1 390 ? 20.604 1.662 -25.128 1.00 92.50 390 GLY A CA 1
ATOM 2997 C C . GLY A 1 390 ? 21.820 1.350 -24.292 1.00 92.50 390 GLY A C 1
ATOM 2998 O O . GLY A 1 390 ? 22.743 2.141 -24.274 1.00 92.50 390 GLY A O 1
ATOM 2999 N N . PHE A 1 391 ? 21.842 0.203 -23.620 1.00 93.06 391 PHE A N 1
ATOM 3000 C CA . PHE A 1 391 ? 22.884 -0.102 -22.649 1.00 93.06 391 PHE A CA 1
ATOM 3001 C C . PHE A 1 391 ? 23.508 -1.471 -22.915 1.00 93.06 391 PHE A C 1
ATOM 3003 O O . PHE A 1 391 ? 22.799 -2.379 -23.384 1.00 93.06 391 PHE A O 1
ATOM 3010 N N . PRO A 1 392 ? 24.792 -1.647 -22.554 1.00 92.06 392 PRO A N 1
ATOM 3011 C CA . PRO A 1 392 ? 25.460 -2.928 -22.678 1.00 92.06 392 PRO A CA 1
ATOM 3012 C C . PRO A 1 392 ? 24.765 -4.033 -21.882 1.00 92.06 392 PRO A C 1
ATOM 3014 O O . PRO A 1 392 ? 24.116 -3.787 -20.862 1.00 92.06 392 PRO A O 1
ATOM 3017 N N . ASN A 1 393 ? 24.916 -5.270 -22.354 1.00 93.81 393 ASN A N 1
ATOM 3018 C CA . ASN A 1 393 ? 24.495 -6.485 -21.655 1.00 93.81 393 ASN A CA 1
ATOM 3019 C C . ASN A 1 393 ? 22.998 -6.521 -21.272 1.00 93.81 393 ASN A C 1
ATOM 3021 O O . ASN A 1 393 ? 22.603 -7.209 -20.326 1.00 93.81 393 ASN A O 1
ATOM 3025 N N . THR A 1 394 ? 22.147 -5.795 -21.995 1.00 95.50 394 THR A N 1
ATOM 3026 C CA . THR A 1 394 ? 20.685 -5.844 -21.843 1.00 95.50 394 THR A CA 1
ATOM 3027 C C . THR A 1 394 ? 20.097 -7.015 -22.637 1.00 95.50 394 THR A C 1
ATOM 3029 O O . THR A 1 394 ? 20.605 -7.329 -23.718 1.00 95.50 394 THR A O 1
ATOM 3032 N N . PRO A 1 395 ? 19.070 -7.711 -22.118 1.00 97.94 395 PRO A N 1
ATOM 3033 C CA . PRO A 1 395 ? 18.470 -8.822 -22.843 1.00 97.94 395 PRO A CA 1
ATOM 3034 C C . PRO A 1 395 ? 17.598 -8.342 -24.004 1.00 97.94 395 PRO A C 1
ATOM 3036 O O . PRO A 1 395 ? 17.065 -7.231 -23.998 1.00 97.94 395 PRO A O 1
ATOM 3039 N N . GLY A 1 396 ? 17.422 -9.222 -24.983 1.00 98.38 396 GLY A N 1
ATOM 3040 C CA . GLY A 1 396 ? 16.617 -9.014 -26.176 1.00 98.38 396 GLY A CA 1
ATOM 3041 C C . GLY A 1 396 ? 15.471 -10.007 -26.302 1.00 98.38 396 GLY A C 1
ATOM 3042 O O . GLY A 1 396 ? 15.469 -11.062 -25.664 1.00 98.38 396 GLY A O 1
ATOM 3043 N N . LEU A 1 397 ? 14.498 -9.654 -27.140 1.00 98.44 397 LEU A N 1
ATOM 3044 C CA . LEU A 1 397 ? 13.375 -10.510 -27.505 1.00 98.44 397 LEU A CA 1
ATOM 3045 C C . LEU A 1 397 ? 12.834 -10.177 -28.907 1.00 98.44 397 LEU A C 1
ATOM 3047 O O . LEU A 1 397 ? 11.674 -9.819 -29.077 1.00 98.44 397 LEU A O 1
ATOM 3051 N N . TRP A 1 398 ? 13.686 -10.286 -29.925 1.00 98.19 398 TRP A N 1
ATOM 3052 C CA . TRP A 1 398 ? 13.300 -10.128 -31.337 1.00 98.19 398 TRP A CA 1
ATOM 3053 C C . TRP A 1 398 ? 13.613 -11.353 -32.196 1.00 98.19 398 TRP A C 1
ATOM 3055 O O . TRP A 1 398 ? 13.093 -11.476 -33.307 1.00 98.19 398 TRP A O 1
ATOM 3065 N N . THR A 1 399 ? 14.433 -12.279 -31.694 1.00 98.56 399 THR A N 1
ATOM 3066 C CA . THR A 1 399 ? 14.735 -13.547 -32.367 1.00 98.56 399 THR A CA 1
ATOM 3067 C C . THR A 1 399 ? 14.125 -14.740 -31.639 1.00 98.56 399 THR A C 1
ATOM 3069 O O . THR A 1 399 ? 13.900 -14.728 -30.428 1.00 98.56 399 THR A O 1
ATOM 3072 N N . HIS A 1 400 ? 13.907 -15.820 -32.388 1.00 98.25 400 HIS A N 1
ATOM 3073 C CA . HIS A 1 400 ? 13.468 -17.098 -31.830 1.00 98.25 400 HIS A CA 1
ATOM 3074 C C . HIS A 1 400 ? 14.494 -17.681 -30.841 1.00 98.25 400 HIS A C 1
ATOM 3076 O O . HIS A 1 400 ? 14.118 -18.290 -29.846 1.00 98.25 400 HIS A O 1
ATOM 3082 N N . GLU A 1 401 ? 15.790 -17.482 -31.090 1.00 98.44 401 GLU A N 1
ATOM 3083 C CA . GLU A 1 401 ? 16.867 -17.944 -30.206 1.00 98.44 401 GLU A CA 1
ATOM 3084 C C . GLU A 1 401 ? 16.825 -17.241 -28.843 1.00 98.44 401 GLU A C 1
ATOM 3086 O O . GLU A 1 401 ? 16.889 -17.900 -27.807 1.00 98.44 401 GLU A O 1
ATOM 3091 N N . GLN A 1 402 ? 16.632 -15.919 -28.832 1.00 98.62 402 GLN A N 1
ATOM 3092 C CA . GLN A 1 402 ? 16.454 -15.155 -27.595 1.00 98.62 402 GLN A CA 1
ATOM 3093 C C . GLN A 1 402 ? 15.218 -15.627 -26.828 1.00 98.62 402 GLN A C 1
ATOM 3095 O O . GLN A 1 402 ? 15.291 -15.845 -25.622 1.00 98.62 402 GLN A O 1
ATOM 3100 N N . ALA A 1 403 ? 14.097 -15.841 -27.525 1.00 98.69 403 ALA A N 1
ATOM 3101 C CA . ALA A 1 403 ? 12.870 -16.331 -26.904 1.00 98.69 403 ALA A CA 1
ATOM 3102 C C . ALA A 1 403 ? 13.049 -17.727 -26.280 1.00 98.69 403 ALA A C 1
ATOM 3104 O O . ALA A 1 403 ? 12.639 -17.951 -25.143 1.00 98.69 403 ALA A O 1
ATOM 3105 N N . LEU A 1 404 ? 13.728 -18.649 -26.972 1.00 98.62 404 LEU A N 1
ATOM 3106 C CA . LEU A 1 404 ? 14.069 -19.962 -26.418 1.00 98.62 404 LEU A CA 1
ATOM 3107 C C . LEU A 1 404 ? 14.992 -19.861 -25.199 1.00 98.62 404 LEU A C 1
ATOM 3109 O O . LEU A 1 404 ? 14.840 -20.639 -24.263 1.00 98.62 404 LEU A O 1
ATOM 3113 N N . ALA A 1 405 ? 15.925 -18.909 -25.179 1.00 98.44 405 ALA A N 1
ATOM 3114 C CA . ALA A 1 405 ? 16.810 -18.708 -24.036 1.00 98.44 405 ALA A CA 1
ATOM 3115 C C . ALA A 1 405 ? 16.098 -18.112 -22.808 1.00 98.44 405 ALA A C 1
ATOM 3117 O O . ALA A 1 405 ? 16.534 -18.335 -21.680 1.00 98.44 405 ALA A O 1
ATOM 3118 N N . TRP A 1 406 ? 14.992 -17.392 -23.008 1.00 98.75 406 TRP A N 1
ATOM 3119 C CA . TRP A 1 406 ? 14.124 -16.947 -21.917 1.00 98.75 406 TRP A CA 1
ATOM 3120 C C . TRP A 1 406 ? 13.290 -18.078 -21.312 1.00 98.75 406 TRP A C 1
ATOM 3122 O O . TRP A 1 406 ? 12.965 -18.011 -20.128 1.00 98.75 406 TRP A O 1
ATOM 3132 N N . LYS A 1 407 ? 12.983 -19.130 -22.079 1.00 98.56 407 LYS A N 1
ATOM 3133 C CA . LYS A 1 407 ? 12.101 -20.211 -21.629 1.00 98.56 407 LYS A CA 1
ATOM 3134 C C . LYS A 1 407 ? 12.556 -20.909 -20.329 1.00 98.56 407 LYS A C 1
ATOM 3136 O O . LYS A 1 407 ? 11.737 -21.051 -19.431 1.00 98.56 407 LYS A O 1
ATOM 3141 N N . PRO A 1 408 ? 13.835 -21.279 -20.131 1.00 98.75 408 PRO A N 1
ATOM 3142 C CA . PRO A 1 408 ? 14.276 -21.829 -18.844 1.00 98.75 408 PRO A CA 1
ATOM 3143 C C . PRO A 1 408 ? 14.100 -20.866 -17.658 1.00 98.75 408 PRO A C 1
ATOM 3145 O O . PRO A 1 408 ? 13.997 -21.300 -16.514 1.00 98.75 408 PRO A O 1
ATOM 3148 N N . ILE A 1 409 ? 14.094 -19.553 -17.910 1.00 98.81 409 ILE A N 1
ATOM 3149 C CA . ILE A 1 409 ? 13.939 -18.524 -16.876 1.00 98.81 409 ILE A CA 1
ATOM 3150 C C . ILE A 1 409 ? 12.470 -18.416 -16.461 1.00 98.81 409 ILE A C 1
ATOM 3152 O O . ILE A 1 409 ? 12.183 -18.354 -15.267 1.00 98.81 409 ILE A O 1
ATOM 3156 N N . THR A 1 410 ? 11.546 -18.403 -17.424 1.00 98.88 410 THR A N 1
ATOM 3157 C CA . THR A 1 410 ? 10.102 -18.408 -17.147 1.00 98.88 410 THR A CA 1
ATOM 3158 C C . THR A 1 410 ? 9.669 -19.717 -16.499 1.00 98.88 410 THR A C 1
ATOM 3160 O O . THR A 1 410 ? 8.996 -19.669 -15.471 1.00 98.88 410 THR A O 1
ATOM 3163 N N . ASP A 1 411 ? 10.164 -20.858 -16.990 1.00 98.75 411 ASP A N 1
ATOM 3164 C CA . ASP A 1 411 ? 9.916 -22.177 -16.399 1.00 98.75 411 ASP A CA 1
ATOM 3165 C C . ASP A 1 411 ? 10.337 -22.194 -14.911 1.00 98.75 411 ASP A C 1
ATOM 3167 O O . ASP A 1 411 ? 9.559 -22.605 -14.053 1.00 98.75 411 ASP A O 1
ATOM 3171 N N . ALA A 1 412 ? 11.503 -21.634 -14.558 1.00 98.69 412 ALA A N 1
ATOM 3172 C CA . ALA A 1 412 ? 11.967 -21.560 -13.165 1.00 98.69 412 ALA A CA 1
ATOM 3173 C C . ALA A 1 412 ? 11.091 -20.673 -12.247 1.00 98.69 412 ALA A C 1
ATOM 3175 O O . ALA A 1 412 ? 11.025 -20.902 -11.034 1.00 98.69 412 ALA A O 1
ATOM 3176 N N . VAL A 1 413 ? 10.422 -19.653 -12.798 1.00 98.69 413 VAL A N 1
ATOM 3177 C CA . VAL A 1 413 ? 9.437 -18.835 -12.066 1.00 98.69 413 VAL A CA 1
ATOM 3178 C C . VAL A 1 413 ? 8.124 -19.604 -11.902 1.00 98.69 413 VAL A C 1
ATOM 3180 O O . VAL A 1 413 ? 7.566 -19.656 -10.801 1.00 98.69 413 VAL A O 1
ATOM 3183 N N . HIS A 1 414 ? 7.654 -20.257 -12.963 1.00 98.69 414 HIS A N 1
ATOM 3184 C CA . HIS A 1 414 ? 6.422 -21.051 -12.962 1.00 98.69 414 HIS A CA 1
ATOM 3185 C C . HIS A 1 414 ? 6.503 -22.274 -12.048 1.00 98.69 414 HIS A C 1
ATOM 3187 O O . HIS A 1 414 ? 5.550 -22.549 -11.322 1.00 98.69 414 HIS A O 1
ATOM 3193 N N . GLU A 1 415 ? 7.652 -22.950 -11.980 1.00 98.19 415 GLU A N 1
ATOM 3194 C CA . GLU A 1 415 ? 7.913 -24.051 -11.039 1.00 98.19 415 GLU A CA 1
ATOM 3195 C C . GLU A 1 415 ? 7.734 -23.634 -9.568 1.00 98.19 415 GLU A C 1
ATOM 3197 O O . GLU A 1 415 ? 7.426 -24.464 -8.712 1.00 98.19 415 GLU A O 1
ATOM 3202 N N . ARG A 1 416 ? 7.885 -22.339 -9.260 1.00 97.06 416 ARG A N 1
ATOM 3203 C CA . ARG A 1 416 ? 7.643 -21.760 -7.926 1.00 97.06 416 ARG A CA 1
ATOM 3204 C C . ARG A 1 416 ? 6.260 -21.123 -7.772 1.00 97.06 416 ARG A C 1
ATOM 3206 O O . ARG A 1 416 ? 5.969 -20.543 -6.725 1.00 97.06 416 ARG A O 1
ATOM 3213 N N . GLY A 1 417 ? 5.410 -21.246 -8.788 1.00 95.81 417 GLY A N 1
ATOM 3214 C CA . GLY A 1 417 ? 4.048 -20.725 -8.812 1.00 95.81 417 GLY A CA 1
ATOM 3215 C C . GLY A 1 417 ? 3.957 -19.211 -8.998 1.00 95.81 417 GLY A C 1
ATOM 3216 O O . GLY A 1 417 ? 2.964 -18.625 -8.573 1.00 95.81 417 GLY A O 1
ATOM 3217 N N . GLY A 1 418 ? 4.983 -18.562 -9.555 1.00 97.62 418 GLY A N 1
ATOM 3218 C CA . GLY A 1 418 ? 4.940 -17.136 -9.886 1.00 97.62 418 GLY A CA 1
ATOM 3219 C C . GLY A 1 418 ? 4.217 -16.851 -11.200 1.00 97.62 418 GLY A C 1
ATOM 3220 O O . GLY A 1 418 ? 4.132 -17.718 -12.061 1.00 97.62 418 GLY A O 1
ATOM 3221 N N . ILE A 1 419 ? 3.748 -15.614 -11.355 1.00 98.50 419 ILE A N 1
ATOM 3222 C CA . ILE A 1 419 ? 3.289 -15.031 -12.621 1.00 98.50 419 ILE A CA 1
ATOM 3223 C C . ILE A 1 419 ? 4.381 -14.083 -13.113 1.00 98.50 419 ILE A C 1
ATOM 3225 O O . ILE A 1 419 ? 4.870 -13.259 -12.335 1.00 98.50 419 ILE A O 1
ATOM 3229 N N . PHE A 1 420 ? 4.760 -14.169 -14.386 1.00 98.75 420 PHE A N 1
ATOM 3230 C CA . PHE A 1 420 ? 5.899 -13.441 -14.928 1.00 98.75 420 PHE A CA 1
ATOM 3231 C C . PHE A 1 420 ? 5.563 -12.688 -16.214 1.00 98.75 420 PHE A C 1
ATOM 3233 O O . PHE A 1 420 ? 5.199 -13.279 -17.229 1.00 98.75 420 PHE A O 1
ATOM 3240 N N . PHE A 1 421 ? 5.728 -11.367 -16.175 1.00 98.88 421 PHE A N 1
ATOM 3241 C CA . PHE A 1 421 ? 5.569 -10.486 -17.328 1.00 98.88 421 PHE A CA 1
ATOM 3242 C C . PHE A 1 421 ? 6.941 -10.006 -17.805 1.00 98.88 421 PHE A C 1
ATOM 3244 O O . PHE A 1 421 ? 7.796 -9.662 -16.986 1.00 98.88 421 PHE A O 1
ATOM 3251 N N . VAL A 1 422 ? 7.155 -9.936 -19.122 1.00 98.94 422 VAL A N 1
ATOM 3252 C CA . VAL A 1 422 ? 8.368 -9.315 -19.683 1.00 98.94 422 VAL A CA 1
ATOM 3253 C C . VAL A 1 422 ? 8.129 -7.840 -19.975 1.00 98.94 422 VAL A C 1
ATOM 3255 O O . VAL A 1 422 ? 7.115 -7.478 -20.572 1.00 98.94 422 VAL A O 1
ATOM 3258 N N . GLN A 1 423 ? 9.050 -6.969 -19.563 1.00 98.88 423 GLN A N 1
ATOM 3259 C CA . GLN A 1 423 ? 8.963 -5.552 -19.902 1.00 98.88 423 GLN A CA 1
ATOM 3260 C C . GLN A 1 423 ? 9.582 -5.289 -21.282 1.00 98.88 423 GLN A C 1
ATOM 3262 O O . GLN A 1 423 ? 10.803 -5.329 -21.428 1.00 98.88 423 GLN A O 1
ATOM 3267 N N . LEU A 1 424 ? 8.759 -4.985 -22.287 1.00 98.88 424 LEU A N 1
ATOM 3268 C CA . LEU A 1 424 ? 9.214 -4.673 -23.643 1.00 98.88 424 LEU A CA 1
ATOM 3269 C C . LEU A 1 424 ? 9.706 -3.233 -23.746 1.00 98.88 424 LEU A C 1
ATOM 3271 O O . LEU A 1 424 ? 9.015 -2.293 -23.346 1.00 98.88 424 LEU A O 1
ATOM 3275 N N . TRP A 1 425 ? 10.893 -3.059 -24.322 1.00 98.69 425 TRP A N 1
ATOM 3276 C CA . TRP A 1 425 ? 11.631 -1.812 -24.229 1.00 98.69 425 TRP A CA 1
ATOM 3277 C C . TRP A 1 425 ? 12.265 -1.378 -25.553 1.00 98.69 425 TRP A C 1
ATOM 3279 O O . TRP A 1 425 ? 12.873 -2.167 -26.278 1.00 98.69 425 TRP A O 1
ATOM 3289 N N . HIS A 1 426 ? 12.156 -0.078 -25.830 1.00 98.69 426 HIS A N 1
ATOM 3290 C CA . HIS A 1 426 ? 12.907 0.622 -26.863 1.00 98.69 426 HIS A CA 1
ATOM 3291 C C . HIS A 1 426 ? 13.366 1.970 -26.297 1.00 98.69 426 HIS A C 1
ATOM 3293 O O . HIS A 1 426 ? 12.544 2.813 -25.940 1.00 98.69 426 HIS A O 1
ATOM 3299 N N . VAL A 1 427 ? 14.678 2.193 -26.214 1.00 97.75 427 VAL A N 1
ATOM 3300 C CA . VAL A 1 427 ? 15.237 3.362 -25.504 1.00 97.75 427 VAL A CA 1
ATOM 3301 C C . VAL A 1 427 ? 15.069 4.694 -26.233 1.00 97.75 427 VAL A C 1
ATOM 3303 O O . VAL A 1 427 ? 15.115 5.750 -25.608 1.00 97.75 427 VAL A O 1
ATOM 3306 N N . GLY A 1 428 ? 14.870 4.657 -27.550 1.00 98.06 428 GLY A N 1
ATOM 3307 C CA . GLY A 1 428 ? 14.739 5.862 -28.367 1.00 98.06 428 GLY A CA 1
ATOM 3308 C C . GLY A 1 428 ? 16.043 6.656 -28.397 1.00 98.06 428 GLY A C 1
ATOM 3309 O O . GLY A 1 428 ? 17.100 6.068 -28.611 1.00 98.06 428 GLY A O 1
ATOM 3310 N N . ARG A 1 429 ? 15.987 7.968 -28.132 1.00 96.38 429 ARG A N 1
ATOM 3311 C CA . ARG A 1 429 ? 17.175 8.845 -28.103 1.00 96.38 429 ARG A CA 1
ATOM 3312 C C . ARG A 1 429 ? 18.147 8.590 -26.945 1.00 96.38 429 ARG A C 1
ATOM 3314 O O . ARG A 1 429 ? 19.226 9.171 -26.922 1.00 96.38 429 ARG A O 1
ATOM 3321 N N . VAL A 1 430 ? 17.797 7.721 -25.992 1.00 96.12 430 VAL A N 1
ATOM 3322 C CA . VAL A 1 430 ? 18.664 7.327 -24.864 1.00 96.12 430 VAL A CA 1
ATOM 3323 C C . VAL A 1 430 ? 19.625 6.206 -25.293 1.00 96.12 430 VAL A C 1
ATOM 3325 O O . VAL A 1 430 ? 19.653 5.122 -24.712 1.00 96.12 430 VAL A O 1
ATOM 3328 N N . THR A 1 431 ? 20.376 6.440 -26.367 1.00 96.12 431 THR A N 1
ATOM 3329 C CA . THR A 1 431 ? 21.370 5.509 -26.919 1.00 96.12 431 THR A CA 1
ATOM 3330 C C . THR A 1 431 ? 22.426 6.268 -27.716 1.00 96.12 431 THR A C 1
ATOM 3332 O O . THR A 1 431 ? 22.330 7.482 -27.905 1.00 96.12 431 THR A O 1
ATOM 3335 N N . VAL A 1 432 ? 23.431 5.543 -28.186 1.00 96.50 432 VAL A N 1
ATOM 3336 C CA . VAL A 1 432 ? 24.564 6.045 -28.962 1.00 96.50 432 VAL A CA 1
ATOM 3337 C C . VAL A 1 432 ? 24.905 5.078 -30.098 1.00 96.50 432 VAL A C 1
ATOM 3339 O O . VAL A 1 432 ? 24.598 3.886 -29.982 1.00 96.50 432 VAL A O 1
ATOM 3342 N N . PRO A 1 433 ? 25.539 5.543 -31.193 1.00 96.00 433 PRO A N 1
ATOM 3343 C CA . PRO A 1 433 ? 25.806 4.723 -32.373 1.00 96.00 433 PRO A CA 1
ATOM 3344 C C . PRO A 1 433 ? 26.479 3.381 -32.074 1.00 96.00 433 PRO A C 1
ATOM 3346 O O . PRO A 1 433 ? 26.104 2.378 -32.685 1.00 96.00 433 PRO A O 1
ATOM 3349 N N . SER A 1 434 ? 27.410 3.312 -31.112 1.00 94.12 434 SER A N 1
ATOM 3350 C CA . SER A 1 434 ? 28.066 2.041 -30.757 1.00 94.12 434 SER A CA 1
ATOM 3351 C C . SER A 1 434 ? 27.104 0.950 -30.267 1.00 94.12 434 SER A C 1
ATOM 3353 O O . SER A 1 434 ? 27.397 -0.233 -30.428 1.00 94.12 434 SER A O 1
ATOM 3355 N N . GLN A 1 435 ? 25.944 1.317 -29.713 1.00 94.38 435 GLN A N 1
ATOM 3356 C CA . GLN A 1 435 ? 24.946 0.374 -29.196 1.00 94.38 435 GLN A CA 1
ATOM 3357 C C . GLN A 1 435 ? 23.958 -0.111 -30.261 1.00 94.38 435 GLN A C 1
ATOM 3359 O O . GLN A 1 435 ? 23.345 -1.163 -30.090 1.00 94.38 435 GLN A O 1
ATOM 3364 N N . ILE A 1 436 ? 23.815 0.629 -31.365 1.00 95.19 436 ILE A N 1
ATOM 3365 C CA . ILE A 1 436 ? 22.786 0.400 -32.393 1.00 95.19 436 ILE A CA 1
ATOM 3366 C C . ILE A 1 436 ? 23.373 0.241 -33.801 1.00 95.19 436 ILE A C 1
ATOM 3368 O O . ILE A 1 436 ? 22.731 0.567 -34.799 1.00 95.19 436 ILE A O 1
ATOM 3372 N N . GLY A 1 437 ? 24.602 -0.274 -33.891 1.00 92.44 437 GLY A N 1
ATOM 3373 C CA . GLY A 1 437 ? 25.235 -0.637 -35.163 1.00 92.44 437 GLY A CA 1
ATOM 3374 C C . GLY A 1 437 ? 25.650 0.559 -36.024 1.00 92.44 437 GLY A C 1
ATOM 3375 O O . GLY A 1 437 ? 25.636 0.465 -37.247 1.00 92.44 437 GLY A O 1
ATOM 3376 N N . GLY A 1 438 ? 25.993 1.687 -35.401 1.00 95.50 438 GLY A N 1
ATOM 3377 C CA . GLY A 1 438 ? 26.419 2.910 -36.086 1.00 95.50 438 GLY A CA 1
ATOM 3378 C C . GLY A 1 438 ? 25.273 3.785 -36.602 1.00 95.50 438 GLY A C 1
ATOM 3379 O O . GLY A 1 438 ? 25.529 4.788 -37.261 1.00 95.50 438 GLY A O 1
ATOM 3380 N N . LEU A 1 439 ? 24.019 3.417 -36.329 1.00 96.81 439 LEU A N 1
ATOM 3381 C CA . LEU A 1 439 ? 22.843 4.163 -36.776 1.00 96.81 439 LEU A CA 1
ATOM 3382 C C . LEU A 1 439 ? 22.530 5.348 -35.855 1.00 96.81 439 LEU A C 1
ATOM 3384 O O . LEU A 1 439 ? 22.920 5.372 -34.690 1.00 96.81 439 LEU A O 1
ATOM 3388 N N . ALA A 1 440 ? 21.767 6.312 -36.373 1.00 97.06 440 ALA A N 1
ATOM 3389 C CA . ALA A 1 440 ? 21.209 7.388 -35.563 1.00 97.06 440 ALA A CA 1
ATOM 3390 C C . ALA A 1 440 ? 20.070 6.865 -34.650 1.00 97.06 440 ALA A C 1
ATOM 3392 O O . ALA A 1 440 ? 19.240 6.057 -35.113 1.00 97.06 440 ALA A O 1
ATOM 3393 N N . PRO A 1 441 ? 19.999 7.321 -33.381 1.00 97.81 441 PRO A N 1
ATOM 3394 C CA . PRO A 1 441 ? 18.914 6.995 -32.453 1.00 97.81 441 PRO A CA 1
ATOM 3395 C C . PRO A 1 441 ? 17.533 7.353 -33.006 1.00 97.81 441 PRO A C 1
ATOM 3397 O O . PRO A 1 441 ? 17.373 8.408 -33.602 1.00 97.81 441 PRO A O 1
ATOM 3400 N N . LEU A 1 442 ? 16.518 6.515 -32.792 1.00 98.06 442 LEU A N 1
ATOM 3401 C CA . LEU A 1 442 ? 15.138 6.841 -33.184 1.00 98.06 442 LEU A CA 1
ATOM 3402 C C . LEU A 1 442 ? 14.461 7.721 -32.126 1.00 98.06 442 LEU A C 1
ATOM 3404 O O . LEU A 1 442 ? 14.598 7.458 -30.932 1.00 98.06 442 LEU A O 1
ATOM 3408 N N . SER A 1 443 ? 13.708 8.737 -32.548 1.00 97.19 443 SER A N 1
ATOM 3409 C CA . SER A 1 443 ? 12.991 9.640 -31.638 1.00 97.19 443 SER A CA 1
ATOM 3410 C C . SER A 1 443 ? 11.826 10.356 -32.332 1.00 97.19 443 SER A C 1
ATOM 3412 O O . SER A 1 443 ? 11.686 10.306 -33.555 1.00 97.19 443 SER A O 1
ATOM 3414 N N . SER A 1 444 ? 10.998 11.064 -31.562 1.00 97.06 444 SER A N 1
ATOM 3415 C CA . SER A 1 444 ? 9.988 11.996 -32.085 1.00 97.06 444 SER A CA 1
ATOM 3416 C C . SER A 1 444 ? 10.614 13.241 -32.731 1.00 97.06 444 SER A C 1
ATOM 3418 O O . SER A 1 444 ? 9.980 13.867 -33.579 1.00 97.06 444 SER A O 1
ATOM 3420 N N . THR A 1 445 ? 11.865 13.557 -32.384 1.00 95.62 445 THR A N 1
ATOM 3421 C CA . THR A 1 445 ? 12.621 14.761 -32.774 1.00 95.62 445 THR A CA 1
ATOM 3422 C C . THR A 1 445 ? 14.033 14.416 -33.259 1.00 95.62 445 THR A C 1
ATOM 3424 O O . THR A 1 445 ? 14.532 13.332 -32.962 1.00 95.62 445 THR A O 1
ATOM 3427 N N . SER A 1 446 ? 14.703 15.331 -33.969 1.00 96.19 446 SER A N 1
ATOM 3428 C CA . SER A 1 446 ? 16.135 15.197 -34.280 1.00 96.19 446 SER A CA 1
ATOM 3429 C C . SER A 1 446 ? 17.049 15.629 -33.128 1.00 96.19 446 SER A C 1
ATOM 3431 O O . SER A 1 446 ? 18.225 15.269 -33.093 1.00 96.19 446 SER A O 1
ATOM 3433 N N . ALA A 1 447 ? 16.516 16.347 -32.135 1.00 94.75 447 ALA A N 1
ATOM 3434 C CA . ALA A 1 447 ? 17.289 16.791 -30.982 1.00 94.75 447 ALA A CA 1
ATOM 3435 C C . ALA A 1 447 ? 17.797 15.611 -30.132 1.00 94.75 447 ALA A C 1
ATOM 3437 O O . ALA A 1 447 ? 17.042 14.700 -29.771 1.00 94.75 447 ALA A O 1
ATOM 3438 N N . HIS A 1 448 ? 19.076 15.668 -29.763 1.00 92.81 448 HIS A N 1
ATOM 3439 C CA . HIS A 1 448 ? 19.728 14.690 -28.898 1.00 92.81 448 HIS A CA 1
ATOM 3440 C C . HIS A 1 448 ? 19.723 15.130 -27.431 1.00 92.81 448 HIS A C 1
ATOM 3442 O O . HIS A 1 448 ? 19.506 16.300 -27.124 1.00 92.81 448 HIS A O 1
ATOM 3448 N N . LEU A 1 449 ? 19.980 14.188 -26.522 1.00 93.12 449 LEU A N 1
ATOM 3449 C CA . LEU A 1 449 ? 20.192 14.499 -25.106 1.00 93.12 449 LEU A CA 1
ATOM 3450 C C . LEU A 1 449 ? 21.546 15.192 -24.898 1.00 93.12 449 LEU A C 1
ATOM 3452 O O . LEU A 1 449 ? 22.506 14.855 -25.590 1.00 93.12 449 LEU A O 1
ATOM 3456 N N . PRO A 1 450 ? 21.689 16.115 -23.941 1.00 90.31 450 PRO A N 1
ATOM 3457 C CA . PRO A 1 450 ? 22.972 16.742 -23.664 1.00 90.31 450 PRO A CA 1
ATOM 3458 C C . PRO A 1 450 ? 23.960 15.765 -23.008 1.00 90.31 450 PRO A C 1
ATOM 3460 O O . PRO A 1 450 ? 23.587 14.829 -22.300 1.00 90.31 450 PRO A O 1
ATOM 3463 N N . GLY A 1 451 ? 25.252 16.043 -23.180 1.00 91.31 451 GLY A N 1
ATOM 3464 C CA . GLY A 1 451 ? 26.324 15.352 -22.466 1.00 91.31 451 GLY A CA 1
ATOM 3465 C C . GLY A 1 451 ? 26.663 13.968 -23.022 1.00 91.31 451 GLY A C 1
ATOM 3466 O O . GLY A 1 451 ? 26.629 13.731 -24.229 1.00 91.31 451 GLY A O 1
ATOM 3467 N N . MET A 1 452 ? 27.063 13.074 -22.118 1.00 92.25 452 MET A N 1
ATOM 3468 C CA . MET A 1 452 ? 27.607 11.762 -22.458 1.00 92.25 452 MET A CA 1
ATOM 3469 C C . MET A 1 452 ? 26.664 10.652 -21.998 1.00 92.25 452 MET A C 1
ATOM 3471 O O . MET A 1 452 ? 26.198 10.646 -20.857 1.00 92.25 452 MET A O 1
ATOM 3475 N N . HIS A 1 453 ? 26.435 9.681 -22.870 1.00 91.50 453 HIS A N 1
ATOM 3476 C CA . HIS A 1 453 ? 25.786 8.428 -22.544 1.00 91.50 453 HIS A CA 1
ATOM 3477 C C . HIS A 1 453 ? 26.749 7.511 -21.786 1.00 91.50 453 HIS A C 1
ATOM 3479 O O . HIS A 1 453 ? 27.913 7.369 -22.165 1.00 91.50 453 HIS A O 1
ATOM 3485 N N . VAL A 1 454 ? 26.269 6.880 -20.714 1.00 87.44 454 VAL A N 1
ATOM 3486 C CA . VAL A 1 454 ? 27.078 5.987 -19.875 1.00 87.44 454 VAL A CA 1
ATOM 3487 C C . VAL A 1 454 ? 26.960 4.552 -20.372 1.00 87.44 454 VAL A C 1
ATOM 3489 O O . VAL A 1 454 ? 25.879 3.968 -20.374 1.00 87.44 454 VAL A O 1
ATOM 3492 N N . LEU A 1 455 ? 28.100 3.965 -20.723 1.00 85.81 455 LEU A N 1
ATOM 3493 C CA . LEU A 1 455 ? 28.239 2.570 -21.120 1.00 85.81 455 LEU A CA 1
ATOM 3494 C C . LEU A 1 455 ? 28.718 1.761 -19.913 1.00 85.81 455 LEU A C 1
ATOM 3496 O O . LEU A 1 455 ? 29.917 1.602 -19.675 1.00 85.81 455 LEU A O 1
ATOM 3500 N N . PHE A 1 456 ? 27.759 1.296 -19.119 1.00 77.88 456 PHE A N 1
ATOM 3501 C CA . PHE A 1 456 ? 28.016 0.485 -17.930 1.00 77.88 456 PHE A CA 1
ATOM 3502 C C . PHE A 1 456 ? 28.682 -0.854 -18.284 1.00 77.88 456 PHE A C 1
ATOM 3504 O O . PHE A 1 456 ? 28.390 -1.449 -19.319 1.00 77.88 456 PHE A O 1
ATOM 3511 N N . GLY A 1 457 ? 29.569 -1.338 -17.414 1.00 67.38 457 GLY A N 1
ATOM 3512 C CA . GLY A 1 457 ? 30.263 -2.619 -17.576 1.00 67.38 457 GLY A CA 1
ATOM 3513 C C . GLY A 1 457 ? 31.620 -2.627 -16.874 1.00 67.38 457 GLY A C 1
ATOM 3514 O O . GLY A 1 457 ? 31.975 -1.671 -16.188 1.00 67.38 457 GLY A O 1
ATOM 3515 N N . ASP A 1 458 ? 32.419 -3.677 -17.073 1.00 60.09 458 ASP A N 1
ATOM 3516 C CA . ASP A 1 458 ? 33.659 -3.911 -16.304 1.00 60.09 458 ASP A CA 1
ATOM 3517 C C . ASP A 1 458 ? 34.688 -2.770 -16.395 1.00 60.09 458 ASP A C 1
ATOM 3519 O O . ASP A 1 458 ? 35.502 -2.591 -15.491 1.00 60.09 458 ASP A O 1
ATOM 3523 N N . LYS A 1 459 ? 34.657 -1.983 -17.479 1.00 65.31 459 LYS A N 1
ATOM 3524 C CA . LYS A 1 459 ? 35.539 -0.822 -17.671 1.00 65.31 459 LYS A CA 1
ATOM 3525 C C . LYS A 1 459 ? 34.846 0.533 -17.545 1.00 65.31 459 LYS A C 1
ATOM 3527 O O . LYS A 1 459 ? 35.574 1.514 -17.533 1.00 65.31 459 LYS A O 1
ATOM 3532 N N . ASN A 1 460 ? 33.510 0.574 -17.455 1.00 73.44 460 ASN A N 1
ATOM 3533 C CA . ASN A 1 460 ? 32.656 1.772 -17.521 1.00 73.44 460 ASN A CA 1
ATOM 3534 C C . ASN A 1 460 ? 33.124 2.826 -18.551 1.00 73.44 460 ASN A C 1
ATOM 3536 O O . ASN A 1 460 ? 34.055 3.589 -18.315 1.00 73.44 460 ASN A O 1
ATOM 3540 N N . GLY A 1 461 ? 32.454 2.903 -19.700 1.00 85.94 461 GLY A N 1
ATOM 3541 C CA . GLY A 1 461 ? 32.754 3.875 -20.755 1.00 85.94 461 GLY A CA 1
ATOM 3542 C C . GLY A 1 461 ? 31.740 5.012 -20.836 1.00 85.94 461 GLY A C 1
ATOM 3543 O O . GLY A 1 461 ? 30.683 4.977 -20.204 1.00 85.94 461 GLY A O 1
ATOM 3544 N N . THR A 1 462 ? 32.039 6.004 -21.671 1.00 92.19 462 THR A N 1
ATOM 3545 C CA . THR A 1 462 ? 31.062 7.006 -22.096 1.00 92.19 462 THR A CA 1
ATOM 3546 C C . THR A 1 462 ? 31.201 7.316 -23.582 1.00 92.19 462 THR A C 1
ATOM 3548 O O . THR A 1 462 ? 32.287 7.209 -24.150 1.00 92.19 462 THR A O 1
ATOM 3551 N N . GLU A 1 463 ? 30.098 7.706 -24.212 1.00 94.44 463 GLU A N 1
ATOM 3552 C CA . GLU A 1 463 ? 30.045 8.148 -25.610 1.00 94.44 463 GLU A CA 1
ATOM 3553 C C . GLU A 1 463 ? 29.111 9.361 -25.705 1.00 94.44 463 GLU A C 1
ATOM 3555 O O . GLU A 1 463 ? 28.081 9.370 -25.030 1.00 94.44 463 GLU A O 1
ATOM 3560 N N . PRO A 1 464 ? 29.445 10.413 -26.470 1.00 95.50 464 PRO A N 1
ATOM 3561 C CA . PRO A 1 464 ? 28.559 11.562 -26.607 1.00 95.50 464 PRO A CA 1
ATOM 3562 C C . PRO A 1 464 ? 27.242 11.157 -27.270 1.00 95.50 464 PRO A C 1
ATOM 3564 O O . PRO A 1 464 ? 27.227 10.380 -28.225 1.00 95.50 464 PRO A O 1
ATOM 3567 N N . TYR A 1 465 ? 26.136 11.722 -26.790 1.00 96.06 465 TYR A N 1
ATOM 3568 C CA . TYR A 1 465 ? 24.876 11.638 -27.521 1.00 96.06 465 TYR A CA 1
ATOM 3569 C C . TYR A 1 465 ? 25.006 12.323 -28.886 1.00 96.06 465 TYR A C 1
ATOM 3571 O O . TYR A 1 465 ? 25.703 13.328 -29.031 1.00 96.06 465 TYR A O 1
ATOM 3579 N N . VAL A 1 466 ? 24.314 11.773 -29.881 1.00 96.62 466 VAL A N 1
ATOM 3580 C CA . VAL A 1 466 ? 24.334 12.253 -31.267 1.00 96.62 466 VAL A CA 1
ATOM 3581 C C . VAL A 1 466 ? 22.929 12.593 -31.735 1.00 96.62 466 VAL A C 1
ATOM 3583 O O . VAL A 1 466 ? 21.950 12.111 -31.160 1.00 96.62 466 VAL A O 1
ATOM 3586 N N . GLU A 1 467 ? 22.842 13.394 -32.798 1.00 97.56 467 GLU A N 1
ATOM 3587 C CA . GLU A 1 467 ? 21.580 13.749 -33.447 1.00 97.56 467 GLU A CA 1
ATOM 3588 C C . GLU A 1 467 ? 20.704 12.512 -33.695 1.00 97.56 467 GLU A C 1
ATOM 3590 O O . GLU A 1 467 ? 21.167 11.466 -34.157 1.00 97.56 467 GLU A O 1
ATOM 3595 N N . SER A 1 468 ? 19.429 12.635 -33.338 1.00 96.81 468 SER A N 1
ATOM 3596 C CA . SER A 1 468 ? 18.453 11.567 -33.511 1.00 96.81 468 SER A CA 1
ATOM 3597 C C . SER A 1 468 ? 17.860 11.598 -34.919 1.00 96.81 468 SER A C 1
ATOM 3599 O O . SER A 1 468 ? 17.710 12.642 -35.547 1.00 96.81 468 SER A O 1
ATOM 3601 N N . HIS A 1 469 ? 17.457 10.435 -35.411 1.00 97.38 469 HIS A N 1
ATOM 3602 C CA . HIS A 1 469 ? 16.570 10.305 -36.555 1.00 97.38 469 HIS A CA 1
ATOM 3603 C C . HIS A 1 469 ? 15.128 10.527 -36.094 1.00 97.38 469 HIS A C 1
ATOM 3605 O O . HIS A 1 469 ? 14.541 9.671 -35.419 1.00 97.38 469 HIS A O 1
ATOM 3611 N N . ALA A 1 470 ? 14.559 11.675 -36.467 1.00 97.62 470 ALA A N 1
ATOM 3612 C CA . ALA A 1 470 ? 13.138 11.939 -36.287 1.00 97.62 470 ALA A CA 1
ATOM 3613 C C . ALA A 1 470 ? 12.334 10.919 -37.107 1.00 97.62 470 ALA A C 1
ATOM 3615 O O . ALA A 1 470 ? 12.389 10.909 -38.336 1.00 97.62 470 ALA A O 1
ATOM 3616 N N . MET A 1 471 ? 11.603 10.045 -36.418 1.00 98.25 471 MET A N 1
ATOM 3617 C CA . MET A 1 471 ? 10.918 8.913 -37.038 1.00 98.25 471 MET A CA 1
ATOM 3618 C C . MET A 1 471 ? 9.925 9.377 -38.104 1.00 98.25 471 MET A C 1
ATOM 3620 O O . MET A 1 471 ? 9.148 10.305 -37.889 1.00 98.25 471 MET A O 1
ATOM 3624 N N . THR A 1 472 ? 9.926 8.716 -39.252 1.00 97.88 472 THR A N 1
ATOM 3625 C CA . THR A 1 472 ? 8.880 8.829 -40.271 1.00 97.88 472 THR A CA 1
ATOM 3626 C C . THR A 1 472 ? 7.702 7.916 -39.921 1.00 97.88 472 THR A C 1
ATOM 3628 O O . THR A 1 472 ? 7.826 7.032 -39.074 1.00 97.88 472 THR A O 1
ATOM 3631 N N . GLY A 1 473 ? 6.569 8.049 -40.619 1.00 97.25 473 GLY A N 1
ATOM 3632 C CA . GLY A 1 473 ? 5.448 7.109 -40.461 1.00 97.25 473 GLY A CA 1
ATOM 3633 C C . GLY A 1 473 ? 5.837 5.646 -40.737 1.00 97.25 473 GLY A C 1
ATOM 3634 O O . GLY A 1 473 ? 5.308 4.732 -40.109 1.00 97.25 473 GLY A O 1
ATOM 3635 N N . LYS A 1 474 ? 6.824 5.412 -41.616 1.00 98.12 474 LYS A N 1
ATOM 3636 C CA . LYS A 1 474 ? 7.375 4.072 -41.856 1.00 98.12 474 LYS A CA 1
ATOM 3637 C C . LYS A 1 474 ? 8.148 3.556 -40.639 1.00 98.12 474 LYS A C 1
ATOM 3639 O O . LYS A 1 474 ? 7.917 2.425 -40.229 1.00 98.12 474 LYS A O 1
ATOM 3644 N N . ASP A 1 475 ? 9.015 4.383 -40.053 1.00 98.38 475 ASP A N 1
ATOM 3645 C CA . ASP A 1 475 ? 9.770 4.010 -38.848 1.00 98.38 475 ASP A CA 1
ATOM 3646 C C . ASP A 1 475 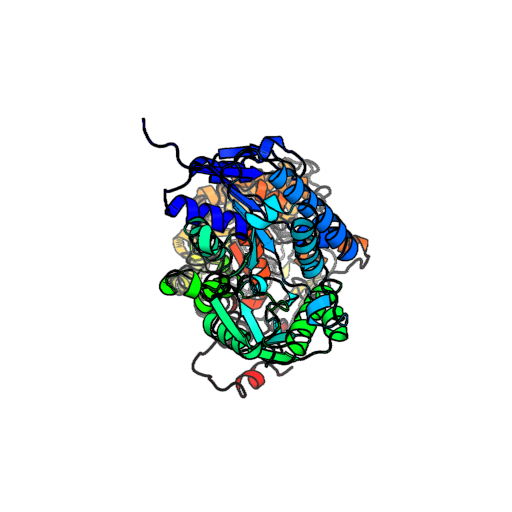? 8.821 3.707 -37.677 1.00 98.38 475 ASP A C 1
ATOM 3648 O O . ASP A 1 475 ? 9.020 2.738 -36.949 1.00 98.38 475 ASP A O 1
ATOM 3652 N N . ILE A 1 476 ? 7.760 4.510 -37.518 1.00 98.69 476 ILE A N 1
ATOM 3653 C CA . ILE A 1 476 ? 6.707 4.294 -36.516 1.00 98.69 476 ILE A CA 1
ATOM 3654 C C . ILE A 1 476 ? 6.063 2.923 -36.709 1.00 98.69 476 ILE A C 1
ATOM 3656 O O . ILE A 1 476 ? 6.037 2.126 -35.770 1.00 98.69 476 ILE A O 1
ATOM 3660 N N . LYS A 1 477 ? 5.623 2.612 -37.932 1.00 98.62 477 LYS A N 1
ATOM 3661 C CA . LYS A 1 477 ? 5.023 1.315 -38.245 1.00 98.62 477 LYS A CA 1
ATOM 3662 C C . LYS A 1 477 ? 5.971 0.146 -37.959 1.00 98.62 477 LYS A C 1
ATOM 3664 O O . LYS A 1 477 ? 5.547 -0.835 -37.356 1.00 98.62 477 LYS A O 1
ATOM 3669 N N . GLU A 1 478 ? 7.240 0.250 -38.349 1.00 98.62 478 GLU A N 1
ATOM 3670 C CA . GLU A 1 478 ? 8.238 -0.797 -38.089 1.00 98.62 478 GLU A CA 1
ATOM 3671 C C . GLU A 1 478 ? 8.435 -1.046 -36.586 1.00 98.62 478 GLU A C 1
ATOM 3673 O O . GLU A 1 478 ? 8.550 -2.195 -36.159 1.00 98.62 478 GLU A O 1
ATOM 3678 N N . VAL A 1 479 ? 8.421 0.008 -35.762 1.00 98.81 479 VAL A N 1
ATOM 3679 C CA . VAL A 1 479 ? 8.517 -0.134 -34.302 1.00 98.81 479 VAL A CA 1
ATOM 3680 C C . VAL A 1 479 ? 7.244 -0.740 -33.703 1.00 98.81 479 VAL A C 1
ATOM 3682 O O . VAL A 1 479 ? 7.353 -1.609 -32.837 1.00 98.81 479 VAL A O 1
ATOM 3685 N N . VAL A 1 480 ? 6.053 -0.342 -34.166 1.00 98.94 480 VAL A N 1
ATOM 3686 C CA . VAL A 1 480 ? 4.777 -0.967 -33.759 1.00 98.94 480 VAL A CA 1
ATOM 3687 C C . VAL A 1 480 ? 4.801 -2.469 -34.061 1.00 98.94 480 VAL A C 1
ATOM 3689 O O . VAL A 1 480 ? 4.538 -3.288 -33.175 1.00 98.94 480 VAL A O 1
ATOM 3692 N N . ASP A 1 481 ? 5.200 -2.838 -35.281 1.00 98.88 481 ASP A N 1
ATOM 3693 C CA . ASP A 1 481 ? 5.296 -4.232 -35.716 1.00 98.88 481 ASP A CA 1
ATOM 3694 C C . ASP A 1 481 ? 6.340 -5.006 -34.875 1.00 98.88 481 ASP A C 1
ATOM 3696 O O . ASP A 1 481 ? 6.109 -6.164 -34.511 1.00 98.88 481 ASP A O 1
ATOM 3700 N N . ALA A 1 482 ? 7.450 -4.365 -34.480 1.00 98.88 482 ALA A N 1
ATOM 3701 C CA . ALA A 1 482 ? 8.468 -4.958 -33.608 1.00 98.88 482 ALA A CA 1
ATOM 3702 C C . ALA A 1 482 ? 7.965 -5.224 -32.177 1.00 98.88 482 ALA A C 1
ATOM 3704 O O . ALA A 1 482 ? 8.244 -6.294 -31.630 1.00 98.88 482 ALA A O 1
ATOM 3705 N N . PHE A 1 483 ? 7.194 -4.309 -31.574 1.00 98.94 483 PHE A N 1
ATOM 3706 C CA . PHE A 1 483 ? 6.570 -4.543 -30.263 1.00 98.94 483 PHE A CA 1
ATOM 3707 C C . PHE A 1 483 ? 5.607 -5.736 -30.316 1.00 98.94 483 PHE A C 1
ATOM 3709 O O . PHE A 1 483 ? 5.673 -6.622 -29.461 1.00 98.94 483 PHE A O 1
ATOM 3716 N N . ALA A 1 484 ? 4.750 -5.797 -31.340 1.00 98.94 484 ALA A N 1
ATOM 3717 C CA . ALA A 1 484 ? 3.803 -6.896 -31.518 1.00 98.94 484 ALA A CA 1
ATOM 3718 C C . ALA A 1 484 ? 4.511 -8.241 -31.771 1.00 98.94 484 ALA A C 1
ATOM 3720 O O . ALA A 1 484 ? 4.103 -9.277 -31.242 1.00 98.94 484 ALA A O 1
ATOM 3721 N N . HIS A 1 485 ? 5.592 -8.240 -32.556 1.00 98.88 485 HIS A N 1
ATOM 3722 C CA . HIS A 1 485 ? 6.430 -9.421 -32.782 1.00 98.88 485 HIS A CA 1
ATOM 3723 C C . HIS A 1 485 ? 7.091 -9.917 -31.491 1.00 98.88 485 HIS A C 1
ATOM 3725 O O . HIS A 1 485 ? 6.963 -11.095 -31.151 1.00 98.88 485 HIS A O 1
ATOM 3731 N N . ALA A 1 486 ? 7.725 -9.024 -30.729 1.00 98.94 486 ALA A N 1
ATOM 3732 C CA . ALA A 1 486 ? 8.333 -9.362 -29.445 1.00 98.94 486 ALA A CA 1
ATOM 3733 C C . ALA A 1 486 ? 7.302 -9.920 -28.449 1.00 98.94 486 ALA A C 1
ATOM 3735 O O . ALA A 1 486 ? 7.579 -10.905 -27.768 1.00 98.94 486 ALA A O 1
ATOM 3736 N N . ALA A 1 487 ? 6.085 -9.366 -28.415 1.00 98.94 487 ALA A N 1
ATOM 3737 C CA . ALA A 1 487 ? 4.993 -9.878 -27.586 1.00 98.94 487 ALA A CA 1
ATOM 3738 C C . ALA A 1 487 ? 4.563 -11.305 -27.978 1.00 98.94 487 ALA A C 1
ATOM 3740 O O . ALA A 1 487 ? 4.367 -12.153 -27.104 1.00 98.94 487 ALA A O 1
ATOM 3741 N N . ARG A 1 488 ? 4.478 -11.613 -29.282 1.00 98.94 488 ARG A N 1
ATOM 3742 C CA . ARG A 1 488 ? 4.203 -12.984 -29.757 1.00 98.94 488 ARG A CA 1
ATOM 3743 C C . ARG A 1 488 ? 5.286 -13.963 -29.320 1.00 98.94 488 ARG A C 1
ATOM 3745 O O . ARG A 1 488 ? 4.962 -15.056 -28.864 1.00 98.94 488 ARG A O 1
ATOM 3752 N N . LEU A 1 489 ? 6.557 -13.572 -29.426 1.00 98.88 489 LEU A N 1
ATOM 3753 C CA . LEU A 1 489 ? 7.676 -14.391 -28.957 1.00 98.88 489 LEU A CA 1
ATOM 3754 C C . LEU A 1 489 ? 7.642 -14.588 -27.434 1.00 98.88 489 LEU A C 1
ATOM 3756 O O . LEU A 1 489 ? 7.855 -15.707 -26.966 1.00 98.88 489 LEU A O 1
ATOM 3760 N N . ALA A 1 490 ? 7.336 -13.526 -26.681 1.00 98.88 490 ALA A N 1
ATOM 3761 C CA . ALA A 1 490 ? 7.243 -13.541 -25.223 1.00 98.88 490 ALA A CA 1
ATOM 3762 C C . ALA A 1 490 ? 6.273 -14.613 -24.724 1.00 98.88 490 ALA A C 1
ATOM 3764 O O . ALA A 1 490 ? 6.644 -15.483 -23.939 1.00 98.88 490 ALA A O 1
ATOM 3765 N N . VAL A 1 491 ? 5.035 -14.560 -25.210 1.00 98.81 491 VAL A N 1
ATOM 3766 C CA . VAL A 1 491 ? 3.961 -15.433 -24.730 1.00 98.81 491 VAL A CA 1
ATOM 3767 C C . VAL A 1 491 ? 4.014 -16.799 -25.415 1.00 98.81 491 VAL A C 1
ATOM 3769 O O . VAL A 1 491 ? 3.842 -17.826 -24.768 1.00 98.81 491 VAL A O 1
ATOM 3772 N N . GLY A 1 492 ? 4.269 -16.834 -26.727 1.00 98.56 492 GLY A N 1
ATOM 3773 C CA . GLY A 1 492 ? 4.177 -18.058 -27.524 1.00 98.56 492 GLY A CA 1
ATOM 3774 C C . GLY A 1 492 ? 5.369 -19.006 -27.396 1.00 98.56 492 GLY A C 1
ATOM 3775 O O . GLY A 1 492 ? 5.201 -20.206 -27.598 1.00 98.56 492 GLY A O 1
ATOM 3776 N N . ILE A 1 493 ? 6.565 -18.491 -27.087 1.00 98.62 493 ILE A N 1
ATOM 3777 C CA . ILE A 1 493 ? 7.809 -19.283 -27.096 1.00 98.62 493 ILE A CA 1
ATOM 3778 C C . ILE A 1 493 ? 8.541 -19.174 -25.766 1.00 98.62 493 ILE A C 1
ATOM 3780 O O . ILE A 1 493 ? 8.871 -20.192 -25.160 1.00 98.62 493 ILE A O 1
ATOM 3784 N N . ALA A 1 494 ? 8.783 -17.945 -25.310 1.00 98.62 494 ALA A N 1
ATOM 3785 C CA . ALA A 1 494 ? 9.495 -17.705 -24.065 1.00 98.62 494 ALA A CA 1
ATOM 3786 C C . ALA A 1 494 ? 8.660 -18.067 -22.832 1.00 98.62 494 ALA A C 1
ATOM 3788 O O . ALA A 1 494 ? 9.237 -18.226 -21.769 1.00 98.62 494 ALA A O 1
ATOM 3789 N N . GLY A 1 495 ? 7.340 -18.237 -22.952 1.00 98.62 495 GLY A N 1
ATOM 3790 C CA . GLY A 1 495 ? 6.480 -18.699 -21.861 1.00 98.62 495 GLY A CA 1
ATOM 3791 C C . GLY A 1 495 ? 6.157 -17.635 -20.813 1.00 98.62 495 GLY A C 1
ATOM 3792 O O . GLY A 1 495 ? 5.827 -17.988 -19.692 1.00 98.62 495 GLY A O 1
ATOM 3793 N N . PHE A 1 496 ? 6.254 -16.344 -21.132 1.00 98.88 496 PHE A N 1
ATOM 3794 C CA . PHE A 1 496 ? 5.757 -15.300 -20.232 1.00 98.88 496 PHE A CA 1
ATOM 3795 C C . PHE A 1 496 ? 4.225 -15.312 -20.164 1.00 98.88 496 PHE A C 1
ATOM 3797 O O . PHE A 1 496 ? 3.546 -15.574 -21.159 1.00 98.88 496 PHE A O 1
ATOM 3804 N N . ASP A 1 497 ? 3.675 -14.949 -19.007 1.00 98.75 497 ASP A N 1
ATOM 3805 C CA . ASP A 1 497 ? 2.227 -14.829 -18.801 1.00 98.75 497 ASP A CA 1
ATOM 3806 C C . ASP A 1 497 ? 1.641 -13.592 -19.497 1.00 98.75 497 ASP A C 1
ATOM 3808 O O . ASP A 1 497 ? 0.452 -13.552 -19.823 1.00 98.75 497 ASP A O 1
ATOM 3812 N N . GLY A 1 498 ? 2.487 -12.596 -19.767 1.00 98.75 498 GLY A N 1
ATOM 3813 C CA . GLY A 1 498 ? 2.142 -11.387 -20.500 1.00 98.75 498 GLY A CA 1
ATOM 3814 C C . GLY A 1 498 ? 3.328 -10.444 -20.695 1.00 98.75 498 GLY A C 1
ATOM 3815 O O . GLY A 1 498 ? 4.486 -10.796 -20.458 1.00 98.75 498 GLY A O 1
ATOM 3816 N N . VAL A 1 499 ? 3.032 -9.227 -21.142 1.00 98.94 499 VAL A N 1
ATOM 3817 C CA . VAL A 1 499 ? 4.009 -8.164 -21.412 1.00 98.94 499 VAL A CA 1
ATOM 3818 C C . VAL A 1 499 ? 3.602 -6.856 -20.766 1.00 98.94 499 VAL A C 1
ATOM 3820 O O . VAL A 1 499 ? 2.444 -6.450 -20.818 1.00 98.94 499 VAL A O 1
ATOM 3823 N N . GLU A 1 500 ? 4.593 -6.160 -20.219 1.00 98.94 500 GLU A N 1
ATOM 3824 C CA . GLU A 1 500 ? 4.494 -4.759 -19.830 1.00 98.94 500 GLU A CA 1
ATOM 3825 C C . GLU A 1 500 ? 5.201 -3.891 -20.877 1.00 98.94 500 GLU A C 1
ATOM 3827 O O . GLU A 1 500 ? 6.409 -3.982 -21.072 1.00 98.94 500 GLU A O 1
ATOM 3832 N N . ILE A 1 501 ? 4.469 -3.017 -21.557 1.00 98.94 501 ILE A N 1
ATOM 3833 C CA . ILE A 1 501 ? 5.034 -2.043 -22.490 1.00 98.94 501 ILE A CA 1
ATOM 3834 C C . ILE A 1 501 ? 5.717 -0.933 -21.683 1.00 98.94 501 ILE A C 1
ATOM 3836 O O . ILE A 1 501 ? 5.099 -0.308 -20.815 1.00 98.94 501 ILE A O 1
ATOM 3840 N N . HIS A 1 502 ? 6.987 -0.645 -21.970 1.00 98.75 502 HIS A N 1
ATOM 3841 C CA . HIS A 1 502 ? 7.701 0.436 -21.297 1.00 98.75 502 HIS A CA 1
ATOM 3842 C C . HIS A 1 502 ? 7.373 1.811 -21.918 1.00 98.75 502 HIS A C 1
ATOM 3844 O O . HIS A 1 502 ? 8.087 2.301 -22.790 1.00 98.75 502 HIS A O 1
ATOM 3850 N N . GLY A 1 503 ? 6.335 2.477 -21.405 1.00 98.19 503 GLY A N 1
ATOM 3851 C CA . GLY A 1 503 ? 5.906 3.832 -21.790 1.00 98.19 503 GLY A CA 1
ATOM 3852 C C . GLY A 1 503 ? 6.319 4.932 -20.806 1.00 98.19 503 GLY A C 1
ATOM 3853 O O . GLY A 1 503 ? 5.508 5.785 -20.469 1.00 98.19 503 GLY A O 1
ATOM 3854 N N . ALA A 1 504 ? 7.541 4.870 -20.271 1.00 95.94 504 ALA A N 1
ATOM 3855 C CA . ALA A 1 504 ? 7.971 5.682 -19.128 1.00 95.94 504 ALA A CA 1
ATOM 3856 C C . ALA A 1 504 ? 9.467 6.033 -19.195 1.00 95.94 504 ALA A C 1
ATOM 3858 O O . ALA A 1 504 ? 10.200 5.489 -20.022 1.00 95.94 504 ALA A O 1
ATOM 3859 N N . ASN A 1 505 ? 9.933 6.836 -18.231 1.00 91.81 505 ASN A N 1
ATOM 3860 C CA . ASN A 1 505 ? 11.342 7.160 -17.961 1.00 91.81 505 ASN A CA 1
ATOM 3861 C C . ASN A 1 505 ? 12.074 7.870 -19.116 1.00 91.81 505 ASN A C 1
ATOM 3863 O O . ASN A 1 505 ? 13.300 7.781 -19.206 1.00 91.81 505 ASN A O 1
ATOM 3867 N N . GLY A 1 506 ? 11.336 8.552 -19.993 1.00 93.12 506 GLY A N 1
ATOM 3868 C CA . GLY A 1 506 ? 11.887 9.305 -21.119 1.00 93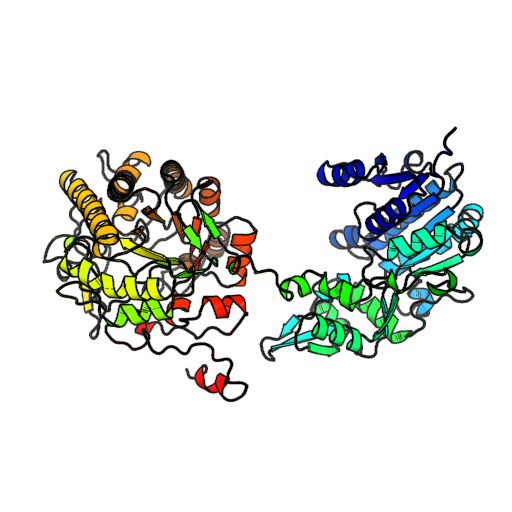.12 506 GLY A CA 1
ATOM 3869 C C . GLY A 1 506 ? 12.446 8.453 -22.258 1.00 93.12 506 GLY A C 1
ATOM 3870 O O . GLY A 1 506 ? 13.192 8.961 -23.093 1.00 93.12 506 GLY A O 1
ATOM 3871 N N . TYR A 1 507 ? 12.103 7.163 -22.301 1.00 97.50 507 TYR A N 1
ATOM 3872 C CA . TYR A 1 507 ? 12.406 6.296 -23.441 1.00 97.50 507 TYR A CA 1
ATOM 3873 C C . TYR A 1 507 ? 11.454 6.559 -24.616 1.00 97.50 507 TYR A C 1
ATOM 3875 O O . TYR A 1 507 ? 10.664 7.498 -24.577 1.00 97.50 507 TYR A O 1
ATOM 3883 N N . LEU A 1 508 ? 11.519 5.743 -25.674 1.00 98.56 508 LEU A N 1
ATOM 3884 C CA . LEU A 1 508 ? 10.929 6.088 -26.969 1.00 98.56 508 LEU A CA 1
ATOM 3885 C C . LEU A 1 508 ? 9.444 6.475 -26.902 1.00 98.56 508 LEU A C 1
ATOM 3887 O O . LEU A 1 508 ? 9.064 7.508 -27.431 1.00 98.56 508 LEU A O 1
ATOM 3891 N N . LEU A 1 509 ? 8.593 5.656 -26.281 1.00 98.62 509 LEU A N 1
ATOM 3892 C CA . LEU A 1 509 ? 7.157 5.957 -26.253 1.00 98.62 509 LEU A CA 1
ATOM 3893 C C . LEU A 1 509 ? 6.864 7.201 -25.405 1.00 98.62 509 LEU A C 1
ATOM 3895 O O . LEU A 1 509 ? 6.070 8.045 -25.801 1.00 98.62 509 LEU A O 1
ATOM 3899 N N . ASP A 1 510 ? 7.556 7.348 -24.276 1.00 97.44 510 ASP A N 1
ATOM 3900 C CA . ASP A 1 510 ? 7.405 8.487 -23.363 1.00 97.44 510 ASP A CA 1
ATOM 3901 C C . ASP A 1 510 ? 7.870 9.798 -24.023 1.00 97.44 510 ASP A C 1
ATOM 3903 O O . ASP A 1 510 ? 7.247 10.848 -23.881 1.00 97.44 510 ASP A O 1
ATOM 3907 N N . SER A 1 511 ? 8.912 9.734 -24.860 1.00 95.75 511 SER A N 1
ATOM 3908 C CA . SER A 1 511 ? 9.397 10.883 -25.630 1.00 95.75 511 SER A CA 1
ATOM 3909 C C . SER A 1 511 ? 8.407 11.366 -26.697 1.00 95.75 511 SER A C 1
ATOM 3911 O O . SER A 1 511 ? 8.553 12.479 -27.198 1.00 95.75 511 SER A O 1
ATOM 3913 N N . PHE A 1 512 ? 7.432 10.539 -27.090 1.00 98.38 512 PHE A N 1
ATOM 3914 C CA . PHE A 1 512 ? 6.314 10.967 -27.936 1.00 98.38 512 PHE A CA 1
ATOM 3915 C C . PHE A 1 512 ? 5.190 11.617 -27.120 1.00 98.38 512 PHE A C 1
ATOM 3917 O O . PHE A 1 512 ? 4.522 12.506 -27.638 1.00 98.38 512 PHE A O 1
ATOM 3924 N N . VAL A 1 513 ? 5.005 11.231 -25.856 1.00 98.06 513 VAL A N 1
ATOM 3925 C CA . VAL A 1 513 ? 3.959 11.776 -24.971 1.00 98.06 513 VAL A CA 1
ATOM 3926 C C . VAL A 1 513 ? 4.251 13.228 -24.578 1.00 98.06 513 VAL A C 1
ATOM 3928 O O . VAL A 1 513 ? 3.342 14.057 -24.553 1.00 98.06 513 VAL A O 1
ATOM 3931 N N . HIS A 1 514 ? 5.519 13.530 -24.299 1.00 96.06 514 HIS A N 1
ATOM 3932 C CA . HIS A 1 514 ? 5.973 14.807 -23.751 1.00 96.06 514 HIS A CA 1
ATOM 3933 C C . HIS A 1 514 ? 6.125 15.913 -24.807 1.00 96.06 514 HIS A C 1
ATOM 3935 O O . HIS A 1 514 ? 6.893 15.770 -25.762 1.00 96.06 514 HIS A O 1
ATOM 3941 N N . ASP A 1 515 ? 5.435 17.044 -24.623 1.00 95.19 515 ASP A N 1
ATOM 3942 C CA . ASP A 1 515 ? 5.413 18.154 -25.596 1.00 95.19 515 ASP A CA 1
ATOM 3943 C C . ASP A 1 515 ? 6.736 18.919 -25.750 1.00 95.19 515 ASP A C 1
ATOM 3945 O O . ASP A 1 515 ? 6.990 19.513 -26.799 1.00 95.19 515 ASP A O 1
ATOM 3949 N N . ASN A 1 516 ? 7.614 18.867 -24.748 1.00 94.50 516 ASN A N 1
ATOM 3950 C CA . ASN A 1 516 ? 8.922 19.507 -24.820 1.00 94.50 516 ASN A CA 1
ATOM 3951 C C . ASN A 1 516 ? 9.903 18.731 -25.715 1.00 94.50 516 ASN A C 1
ATOM 3953 O O . ASN A 1 516 ? 10.901 19.298 -26.159 1.00 94.50 516 ASN A O 1
ATOM 3957 N N . ILE A 1 517 ? 9.637 17.442 -25.957 1.00 95.38 517 ILE A N 1
ATOM 3958 C CA . ILE A 1 517 ? 10.444 16.581 -26.827 1.00 95.38 517 ILE A CA 1
ATOM 3959 C C . ILE A 1 517 ? 9.743 16.399 -28.175 1.00 95.38 517 ILE A C 1
ATOM 3961 O O . ILE A 1 517 ? 10.365 16.569 -29.224 1.00 95.38 517 ILE A O 1
ATOM 3965 N N . ASN A 1 518 ? 8.449 16.069 -28.159 1.00 97.25 518 ASN A N 1
ATOM 3966 C CA . ASN A 1 518 ? 7.666 15.812 -29.359 1.00 97.25 518 ASN A CA 1
ATOM 3967 C C . ASN A 1 518 ? 7.120 17.106 -29.982 1.00 97.25 518 ASN A C 1
ATOM 3969 O O . ASN A 1 518 ? 5.940 17.440 -29.867 1.00 97.25 518 ASN A O 1
ATOM 3973 N N . THR A 1 519 ? 7.990 17.803 -30.709 1.00 92.00 519 THR A N 1
ATOM 3974 C CA . THR A 1 519 ? 7.679 19.052 -31.421 1.00 92.00 519 THR A CA 1
ATOM 3975 C C . THR A 1 519 ? 7.254 18.838 -32.878 1.00 92.00 519 THR A C 1
ATOM 3977 O O . THR A 1 519 ? 7.377 19.740 -33.709 1.00 92.00 519 THR A O 1
ATOM 3980 N N . ARG A 1 520 ? 6.768 17.635 -33.211 1.00 95.88 520 ARG A N 1
ATOM 3981 C CA . ARG A 1 520 ? 6.317 17.286 -34.565 1.00 95.88 520 ARG A CA 1
ATOM 3982 C C . ARG A 1 520 ? 5.136 18.149 -35.013 1.00 95.88 520 ARG A C 1
ATOM 3984 O O . ARG A 1 520 ? 4.446 18.762 -34.208 1.00 95.88 520 ARG A O 1
ATOM 3991 N N . ASN A 1 521 ? 4.894 18.177 -36.317 1.00 94.62 521 ASN A N 1
ATOM 3992 C CA . ASN A 1 521 ? 3.779 18.897 -36.940 1.00 94.62 521 ASN A CA 1
ATOM 3993 C C . ASN A 1 521 ? 2.869 17.979 -37.776 1.00 94.62 521 ASN A C 1
ATOM 3995 O O . ASN A 1 521 ? 2.098 18.465 -38.603 1.00 94.62 521 ASN A O 1
ATOM 3999 N N . ASP A 1 522 ? 2.983 16.668 -37.575 1.00 96.06 522 ASP A N 1
ATOM 4000 C CA . ASP A 1 522 ? 2.155 15.643 -38.199 1.00 96.06 522 ASP A CA 1
ATOM 4001 C C . ASP A 1 522 ? 1.182 15.021 -37.185 1.00 96.06 522 ASP A C 1
ATOM 4003 O O . ASP A 1 522 ? 1.051 15.476 -36.049 1.00 96.06 522 ASP A O 1
ATOM 4007 N N . GLU A 1 523 ? 0.478 13.965 -37.592 1.00 97.06 523 GLU A N 1
ATOM 4008 C CA . GLU A 1 523 ? -0.528 13.285 -36.764 1.00 97.06 523 GLU A CA 1
ATOM 4009 C C . GLU A 1 523 ? 0.030 12.568 -35.521 1.00 97.06 523 GLU A C 1
ATOM 4011 O O . GLU A 1 523 ? -0.750 12.032 -34.735 1.00 97.06 523 GLU A O 1
ATOM 4016 N N . TYR A 1 524 ? 1.354 12.562 -35.338 1.00 97.94 524 TYR A N 1
ATOM 4017 C CA . TYR A 1 524 ? 2.050 11.886 -34.245 1.00 97.94 524 TYR A CA 1
ATOM 4018 C C . TYR A 1 524 ? 2.652 12.849 -33.213 1.00 97.94 524 TYR A C 1
ATOM 4020 O O . TYR A 1 524 ? 3.408 12.411 -32.342 1.00 97.94 524 TYR A O 1
ATOM 4028 N N . GLY A 1 525 ? 2.365 14.154 -33.278 1.00 94.94 525 GLY A N 1
ATOM 4029 C CA . GLY A 1 525 ? 2.831 15.073 -32.243 1.00 94.94 525 GLY A CA 1
ATOM 4030 C C . GLY A 1 525 ? 2.419 16.531 -32.387 1.00 94.94 525 GLY A C 1
ATOM 4031 O O . GLY A 1 525 ? 1.394 16.858 -32.980 1.00 94.94 525 GLY A O 1
ATOM 4032 N N . GLY A 1 526 ? 3.214 17.409 -31.775 1.00 88.12 526 GLY A N 1
ATOM 4033 C CA . GLY A 1 526 ? 2.920 18.838 -31.685 1.00 88.12 526 GLY A CA 1
ATOM 4034 C C . GLY A 1 526 ? 2.095 19.188 -30.444 1.00 88.12 526 GLY A C 1
ATOM 4035 O O . GLY A 1 526 ? 2.106 18.434 -29.470 1.00 88.12 526 GLY A O 1
ATOM 4036 N N . PRO A 1 527 ? 1.384 20.332 -30.430 1.00 89.38 527 PRO A N 1
ATOM 4037 C CA . PRO A 1 527 ? 0.699 20.819 -29.230 1.00 89.38 527 PRO A CA 1
ATOM 4038 C C . PRO A 1 527 ? -0.533 19.987 -28.835 1.00 89.38 527 PRO A C 1
ATOM 4040 O O . PRO A 1 527 ? -0.924 20.013 -27.669 1.00 89.38 527 PRO A O 1
ATOM 4043 N N . ALA A 1 528 ? -1.119 19.215 -29.755 1.00 94.69 528 ALA A N 1
ATOM 4044 C CA . ALA A 1 528 ? -2.289 18.379 -29.481 1.00 94.69 528 ALA A CA 1
ATOM 4045 C C . ALA A 1 528 ? -1.917 17.106 -28.698 1.00 94.69 528 ALA A C 1
ATOM 4047 O O . ALA A 1 528 ? -1.062 16.330 -29.132 1.00 94.69 528 ALA A O 1
ATOM 4048 N N . ILE A 1 529 ? -2.585 16.872 -27.563 1.00 97.44 529 ILE A N 1
ATOM 4049 C CA . ILE A 1 529 ? -2.360 15.694 -26.707 1.00 97.44 529 ILE A CA 1
ATOM 4050 C C . ILE A 1 529 ? -2.686 14.410 -27.477 1.00 97.44 529 ILE A C 1
ATOM 4052 O O . ILE A 1 529 ? -1.919 13.453 -27.442 1.00 97.44 529 ILE A O 1
ATOM 4056 N N . GLU A 1 530 ? -3.786 14.394 -28.225 1.00 97.38 530 GLU A N 1
ATOM 4057 C CA . GLU A 1 530 ? -4.264 13.223 -28.962 1.00 97.38 530 GLU A CA 1
ATOM 4058 C C . GLU A 1 530 ? -3.245 12.755 -30.010 1.00 97.38 530 GLU A C 1
ATOM 4060 O O . GLU A 1 530 ? -3.006 11.556 -30.145 1.00 97.38 530 GLU A O 1
ATOM 4065 N N . ALA A 1 531 ? -2.591 13.695 -30.701 1.00 97.94 531 ALA A N 1
ATOM 4066 C CA . ALA A 1 531 ? -1.541 13.392 -31.673 1.00 97.94 531 ALA A CA 1
ATOM 4067 C C . ALA A 1 531 ? -0.299 12.790 -30.995 1.00 97.94 531 ALA A C 1
ATOM 4069 O O . ALA A 1 531 ? 0.241 11.787 -31.459 1.00 97.94 531 ALA A O 1
ATOM 4070 N N . ARG A 1 532 ? 0.121 13.341 -29.846 1.00 98.38 532 ARG A N 1
ATOM 4071 C CA . ARG A 1 532 ? 1.252 12.817 -29.055 1.00 98.38 532 ARG A CA 1
ATOM 4072 C C . ARG A 1 532 ? 0.997 11.410 -28.511 1.00 98.38 532 ARG A C 1
ATOM 4074 O O . ARG A 1 532 ? 1.905 10.579 -28.488 1.00 98.38 532 ARG A O 1
ATOM 4081 N N . LEU A 1 533 ? -0.238 11.123 -28.100 1.00 98.69 533 LEU A N 1
ATOM 4082 C CA . LEU A 1 533 ? -0.630 9.813 -27.573 1.00 98.69 533 LEU A CA 1
ATOM 4083 C C . LEU A 1 533 ? -0.862 8.759 -28.662 1.00 98.69 533 LEU A C 1
ATOM 4085 O O . LEU A 1 533 ? -0.874 7.568 -28.346 1.00 98.69 533 LEU A O 1
ATOM 4089 N N . LYS A 1 534 ? -1.007 9.162 -29.930 1.00 98.69 534 LYS A N 1
ATOM 4090 C CA . LYS A 1 534 ? -1.335 8.256 -31.036 1.00 98.69 534 LYS A CA 1
ATOM 4091 C C . LYS A 1 534 ? -0.353 7.091 -31.161 1.00 98.69 534 LYS A C 1
ATOM 4093 O O . LYS A 1 534 ? -0.775 5.942 -31.122 1.00 98.69 534 LYS A O 1
ATOM 4098 N N . PHE A 1 535 ? 0.948 7.367 -31.250 1.00 98.81 535 PHE A N 1
ATOM 4099 C CA . PHE A 1 535 ? 1.955 6.313 -31.419 1.00 98.81 535 PHE A CA 1
ATOM 4100 C C . PHE A 1 535 ? 2.031 5.343 -30.219 1.00 98.81 535 PHE A C 1
ATOM 4102 O O . PHE A 1 535 ? 1.951 4.132 -30.435 1.00 98.81 535 PHE A O 1
ATOM 4109 N N . PRO A 1 536 ? 2.128 5.807 -28.954 1.00 98.81 536 PRO A N 1
ATOM 4110 C CA . PRO A 1 536 ? 2.055 4.910 -27.801 1.00 98.81 536 PRO A CA 1
ATOM 4111 C C . PRO A 1 536 ? 0.785 4.048 -27.770 1.00 98.81 536 PRO A C 1
ATOM 4113 O O . PRO A 1 536 ? 0.863 2.872 -27.418 1.00 98.81 536 PRO A O 1
ATOM 4116 N N . LEU A 1 537 ? -0.371 4.599 -28.154 1.00 98.88 537 LEU A N 1
ATOM 4117 C CA . LEU A 1 537 ? -1.631 3.853 -28.201 1.00 98.88 537 LEU A CA 1
ATOM 4118 C C . LEU A 1 537 ? -1.673 2.838 -29.353 1.00 98.88 537 LEU A C 1
ATOM 4120 O O . LEU A 1 537 ? -2.131 1.724 -29.126 1.00 98.88 537 LEU A O 1
ATOM 4124 N N . GLU A 1 538 ? -1.118 3.153 -30.528 1.00 98.88 538 GLU A N 1
ATOM 4125 C CA . GLU A 1 538 ? -0.949 2.186 -31.627 1.00 98.88 538 GLU A CA 1
ATOM 4126 C C . GLU A 1 538 ? -0.086 0.988 -31.200 1.00 98.88 538 GLU A C 1
ATOM 4128 O O . GLU A 1 538 ? -0.397 -0.154 -31.538 1.00 98.88 538 GLU A O 1
ATOM 4133 N N . VAL A 1 539 ? 0.962 1.217 -30.399 1.00 98.94 539 VAL A N 1
ATOM 4134 C CA . VAL A 1 539 ? 1.768 0.132 -29.814 1.00 98.94 539 VAL A CA 1
ATOM 4135 C C . VAL A 1 539 ? 0.942 -0.717 -28.846 1.00 98.94 539 VAL A C 1
ATOM 4137 O O . VAL A 1 539 ? 0.991 -1.946 -28.917 1.00 98.94 539 VAL A O 1
ATOM 4140 N N . VAL A 1 540 ? 0.170 -0.090 -27.951 1.00 98.94 540 VAL A N 1
ATOM 4141 C CA . VAL A 1 540 ? -0.714 -0.815 -27.021 1.00 98.94 540 VAL A CA 1
ATOM 4142 C C . VAL A 1 540 ? -1.736 -1.656 -27.782 1.00 98.94 540 VAL A C 1
ATOM 4144 O O . VAL A 1 540 ? -1.957 -2.813 -27.419 1.00 98.94 540 VAL A O 1
ATOM 4147 N N . ASP A 1 541 ? -2.327 -1.106 -28.839 1.00 98.94 541 ASP A N 1
ATOM 4148 C CA . ASP A 1 541 ? -3.334 -1.781 -29.655 1.00 98.94 541 ASP A CA 1
ATOM 4149 C C . ASP A 1 541 ? -2.732 -2.968 -30.410 1.00 98.94 541 ASP A C 1
ATOM 4151 O O . ASP A 1 541 ? -3.271 -4.070 -30.332 1.00 98.94 541 ASP A O 1
ATOM 4155 N N . ALA A 1 542 ? -1.567 -2.798 -31.038 1.00 98.94 542 ALA A N 1
ATOM 4156 C CA . ALA A 1 542 ? -0.899 -3.873 -31.769 1.00 98.94 542 ALA A CA 1
ATOM 4157 C C . ALA A 1 542 ? -0.440 -5.023 -30.854 1.00 98.94 542 ALA A C 1
ATOM 4159 O O . ALA A 1 542 ? -0.548 -6.197 -31.215 1.00 98.94 542 ALA A O 1
ATOM 4160 N N . VAL A 1 543 ? 0.051 -4.714 -29.649 1.00 98.94 543 VAL A N 1
ATOM 4161 C CA . VAL A 1 543 ? 0.391 -5.740 -28.650 1.00 98.94 543 VAL A CA 1
ATOM 4162 C C . VAL A 1 543 ? -0.877 -6.424 -28.135 1.00 98.94 543 VAL A C 1
ATOM 4164 O O . VAL A 1 543 ? -0.922 -7.647 -28.037 1.00 98.94 543 VAL A O 1
ATOM 4167 N N . THR A 1 544 ? -1.940 -5.666 -27.869 1.00 98.81 544 THR A N 1
ATOM 4168 C CA . THR A 1 544 ? -3.241 -6.212 -27.454 1.00 98.81 544 THR A CA 1
ATOM 4169 C C . THR A 1 544 ? -3.842 -7.139 -28.507 1.00 98.81 544 THR A C 1
ATOM 4171 O O . THR A 1 544 ? -4.317 -8.217 -28.158 1.00 98.81 544 THR A O 1
ATOM 4174 N N . GLU A 1 545 ? -3.776 -6.780 -29.787 1.00 98.81 545 GLU A N 1
ATOM 4175 C CA . GLU A 1 545 ? -4.188 -7.646 -30.896 1.00 98.81 545 GLU A CA 1
ATOM 4176 C C . GLU A 1 545 ? -3.331 -8.919 -30.964 1.00 98.81 545 GLU A C 1
ATOM 4178 O O . GLU A 1 545 ? -3.838 -10.008 -31.230 1.00 98.81 545 GLU A O 1
ATOM 4183 N N . ALA A 1 546 ? -2.031 -8.805 -30.684 1.00 98.81 546 ALA A N 1
ATOM 4184 C CA . ALA A 1 546 ? -1.100 -9.919 -30.781 1.00 98.81 546 ALA A CA 1
ATOM 4185 C C . ALA A 1 546 ? -1.294 -11.004 -29.711 1.00 98.81 546 ALA A C 1
ATOM 4187 O O . ALA A 1 546 ? -1.054 -12.176 -30.008 1.00 98.81 546 ALA A O 1
ATOM 4188 N N . ILE A 1 547 ? -1.668 -10.634 -28.480 1.00 98.69 547 ILE A N 1
ATOM 4189 C CA . ILE A 1 547 ? -1.664 -11.567 -27.336 1.00 98.69 547 ILE A CA 1
ATOM 4190 C C . ILE A 1 547 ? -2.873 -11.463 -26.391 1.00 98.69 547 ILE A C 1
ATOM 4192 O O . ILE A 1 547 ? -2.961 -12.245 -25.441 1.00 98.69 547 ILE A O 1
ATOM 4196 N N . GLY A 1 548 ? -3.800 -10.539 -26.647 1.00 98.62 548 GLY A N 1
ATOM 4197 C CA . GLY A 1 548 ? -4.966 -10.266 -25.808 1.00 98.62 548 GLY A CA 1
ATOM 4198 C C . GLY A 1 548 ? -4.712 -9.207 -24.731 1.00 98.62 548 GLY A C 1
ATOM 4199 O O . GLY A 1 548 ? -3.630 -9.110 -24.157 1.00 98.62 548 GLY A O 1
ATOM 4200 N N . ASN A 1 549 ? -5.742 -8.420 -24.409 1.00 97.81 549 ASN A N 1
ATOM 4201 C CA . ASN A 1 549 ? -5.649 -7.331 -23.426 1.00 97.81 549 ASN A CA 1
ATOM 4202 C C . ASN A 1 549 ? -5.344 -7.825 -22.004 1.00 97.81 549 ASN A C 1
ATOM 4204 O O . ASN A 1 549 ? -4.639 -7.155 -21.254 1.00 97.81 549 ASN A O 1
ATOM 4208 N N . ASN A 1 550 ? -5.809 -9.023 -21.648 1.00 96.88 550 ASN A N 1
ATOM 4209 C CA . ASN A 1 550 ? -5.553 -9.660 -20.360 1.00 96.88 550 ASN A CA 1
ATOM 4210 C C . ASN A 1 550 ? -4.089 -10.086 -20.160 1.00 96.88 550 ASN A C 1
ATOM 4212 O O . ASN A 1 550 ? -3.714 -10.468 -19.055 1.00 96.88 550 ASN A O 1
ATOM 4216 N N . ARG A 1 551 ? -3.260 -9.999 -21.203 1.00 98.50 551 ARG A N 1
ATOM 4217 C CA . ARG A 1 551 ? -1.815 -10.252 -21.156 1.00 98.50 551 ARG A CA 1
ATOM 4218 C C . ARG A 1 551 ? -0.985 -9.021 -21.513 1.00 98.50 551 ARG A C 1
ATOM 4220 O O . ARG A 1 551 ? 0.238 -9.107 -21.552 1.00 98.50 551 ARG A O 1
ATOM 4227 N N . THR A 1 552 ? -1.629 -7.879 -21.736 1.00 98.88 552 THR A N 1
ATOM 4228 C CA . THR A 1 552 ? -0.972 -6.617 -22.077 1.00 98.88 552 THR A CA 1
ATOM 4229 C C . THR A 1 552 ? -1.078 -5.653 -20.911 1.00 98.88 552 THR A C 1
ATOM 4231 O O . THR A 1 552 ? -2.160 -5.433 -20.376 1.00 98.88 552 THR A O 1
ATOM 4234 N N . ALA A 1 553 ? 0.036 -5.041 -20.537 1.00 98.88 553 ALA A N 1
ATOM 4235 C CA . ALA A 1 553 ? 0.120 -3.979 -19.548 1.00 98.88 553 ALA A CA 1
ATOM 4236 C C . ALA A 1 553 ? 1.009 -2.842 -20.063 1.00 98.88 553 ALA A C 1
ATOM 4238 O O . ALA A 1 553 ? 1.736 -3.007 -21.042 1.00 98.88 553 ALA A O 1
ATOM 4239 N N . ILE A 1 554 ? 0.982 -1.686 -19.401 1.00 98.88 554 ILE A N 1
ATOM 4240 C CA . ILE A 1 554 ? 1.861 -0.553 -19.724 1.00 98.88 554 ILE A CA 1
ATOM 4241 C C . ILE A 1 554 ? 2.347 0.144 -18.457 1.00 98.88 554 ILE A C 1
ATOM 4243 O O . ILE A 1 554 ? 1.596 0.309 -17.492 1.00 98.88 554 ILE A O 1
ATOM 4247 N N . ARG A 1 555 ? 3.609 0.582 -18.476 1.00 98.69 555 ARG A N 1
ATOM 4248 C CA . ARG A 1 555 ? 4.212 1.400 -17.424 1.00 98.69 555 ARG A CA 1
ATOM 4249 C C . ARG A 1 555 ? 4.323 2.862 -17.838 1.00 98.69 555 ARG A C 1
ATOM 4251 O O . ARG A 1 555 ? 4.831 3.126 -18.921 1.00 98.69 555 ARG A O 1
ATOM 4258 N N . LEU A 1 556 ? 3.937 3.780 -16.952 1.00 97.44 556 LEU A N 1
ATOM 4259 C CA . LEU A 1 556 ? 3.958 5.237 -17.127 1.00 97.44 556 LEU A CA 1
ATOM 4260 C C . LEU A 1 556 ? 4.741 5.925 -15.997 1.00 97.44 556 LEU A C 1
ATOM 4262 O O . LEU A 1 556 ? 4.772 5.444 -14.860 1.00 97.44 556 LEU A O 1
ATOM 4266 N N . ALA A 1 557 ? 5.324 7.091 -16.280 1.00 93.12 557 ALA A N 1
ATOM 4267 C CA . ALA A 1 557 ? 5.987 7.917 -15.269 1.00 93.12 557 ALA A CA 1
ATOM 4268 C C . ALA A 1 557 ? 5.634 9.414 -15.404 1.00 93.12 557 ALA A C 1
ATOM 4270 O O . ALA A 1 557 ? 6.501 10.225 -15.728 1.00 93.12 557 ALA A O 1
ATOM 4271 N N . PRO A 1 558 ? 4.385 9.812 -15.085 1.00 91.38 558 PRO A N 1
ATOM 4272 C CA . PRO A 1 558 ? 3.857 11.157 -15.359 1.00 91.38 558 PRO A CA 1
ATOM 4273 C C . PRO A 1 558 ? 4.706 12.309 -14.806 1.00 91.38 558 PRO A C 1
ATOM 4275 O O . PRO A 1 558 ? 4.767 13.412 -15.355 1.00 91.38 558 PRO A O 1
ATOM 4278 N N . TYR A 1 559 ? 5.365 12.062 -13.674 1.00 85.19 559 TYR A N 1
ATOM 4279 C CA . TYR A 1 559 ? 6.085 13.079 -12.914 1.00 85.19 559 TYR A CA 1
ATOM 4280 C C . TYR A 1 559 ? 7.608 12.959 -12.974 1.00 85.19 559 TYR A C 1
ATOM 4282 O O . TYR A 1 559 ? 8.290 13.788 -12.366 1.00 85.19 559 TYR A O 1
ATOM 4290 N N . HIS A 1 560 ? 8.145 11.984 -13.713 1.00 81.44 560 HIS A N 1
ATOM 4291 C CA . HIS A 1 560 ? 9.588 11.860 -13.901 1.00 81.44 560 HIS A CA 1
ATOM 4292 C C . HIS A 1 560 ? 10.145 13.017 -14.741 1.00 81.44 560 HIS A C 1
ATOM 4294 O O . HIS A 1 560 ? 9.441 13.646 -15.540 1.00 81.44 560 HIS A O 1
ATOM 4300 N N . VAL A 1 561 ? 11.422 13.317 -14.512 1.00 81.88 561 VAL A N 1
ATOM 4301 C CA . VAL A 1 561 ? 12.203 14.343 -15.235 1.00 81.88 561 VAL A CA 1
ATOM 4302 C C . VAL A 1 561 ? 13.454 13.753 -15.896 1.00 81.88 561 VAL A C 1
ATOM 4304 O O . VAL A 1 561 ? 14.317 14.478 -16.386 1.00 81.88 561 VAL A O 1
ATOM 4307 N N . LEU A 1 562 ? 13.586 12.425 -15.872 1.00 82.62 562 LEU A N 1
ATOM 4308 C CA . LEU A 1 562 ? 14.702 11.715 -16.488 1.00 82.62 562 LEU A CA 1
ATOM 4309 C C . LEU A 1 562 ? 14.705 11.943 -18.002 1.00 82.62 562 LEU A C 1
ATOM 4311 O O . LEU A 1 562 ? 13.655 11.979 -18.627 1.00 82.62 562 LEU A O 1
ATOM 4315 N N . GLN A 1 563 ? 15.894 12.041 -18.600 1.00 87.38 563 GLN A N 1
ATOM 4316 C CA . GLN A 1 563 ? 16.054 12.188 -20.058 1.00 87.38 563 GLN A CA 1
ATOM 4317 C C . GLN A 1 563 ? 15.347 13.432 -20.634 1.00 87.38 563 GLN A C 1
ATOM 4319 O O . GLN A 1 563 ? 14.839 13.420 -21.759 1.00 87.38 563 GLN A O 1
ATOM 4324 N N . GLU A 1 564 ? 15.338 14.509 -19.840 1.00 87.69 564 GLU A N 1
ATOM 4325 C CA . GLU A 1 564 ? 14.707 15.798 -20.150 1.00 87.69 564 GLU A CA 1
ATOM 4326 C C . GLU A 1 564 ? 13.192 15.707 -20.389 1.00 87.69 564 GLU A C 1
ATOM 4328 O O . GLU A 1 564 ? 12.650 16.444 -21.212 1.00 87.69 564 GLU A O 1
ATOM 4333 N N . THR A 1 565 ? 12.479 14.818 -19.691 1.00 87.81 565 THR A N 1
ATOM 4334 C CA . THR A 1 565 ? 11.013 14.760 -19.786 1.00 87.81 565 THR A CA 1
ATOM 4335 C C . THR A 1 565 ? 10.346 15.916 -19.043 1.00 87.81 565 THR A C 1
ATOM 4337 O O . THR A 1 565 ? 10.330 15.990 -17.805 1.00 87.81 565 THR A O 1
ATOM 4340 N N . HIS A 1 566 ? 9.715 16.804 -19.807 1.00 87.19 566 HIS A N 1
ATOM 4341 C CA . HIS A 1 566 ? 8.860 17.875 -19.311 1.00 87.19 566 HIS A CA 1
ATOM 4342 C C . HIS A 1 566 ? 7.519 17.862 -20.055 1.00 87.19 566 HIS A C 1
ATOM 4344 O O . HIS A 1 566 ? 7.361 17.237 -21.090 1.00 87.19 566 HIS A O 1
ATOM 4350 N N . ASP A 1 567 ? 6.494 18.474 -19.484 1.00 87.00 567 ASP A N 1
ATOM 4351 C CA . ASP A 1 567 ? 5.220 18.631 -20.186 1.00 87.00 567 ASP A CA 1
ATOM 4352 C C . ASP A 1 567 ? 4.599 19.929 -19.703 1.00 87.00 567 ASP A C 1
ATOM 4354 O O . ASP A 1 567 ? 4.670 20.207 -18.495 1.00 87.00 567 ASP A O 1
ATOM 4358 N N . SER A 1 568 ? 4.027 20.714 -20.615 1.00 90.25 568 SER A N 1
ATOM 4359 C CA . SER A 1 568 ? 3.353 21.958 -20.239 1.00 90.25 568 SER A CA 1
ATOM 4360 C C . SER A 1 568 ? 2.134 21.707 -19.345 1.00 90.25 568 SER A C 1
ATOM 4362 O O . SER A 1 568 ? 1.875 22.511 -18.449 1.00 90.25 568 SER A O 1
ATOM 4364 N N . ASP A 1 569 ? 1.452 20.562 -19.500 1.00 90.12 569 ASP A N 1
ATOM 4365 C CA . ASP A 1 569 ? 0.351 20.126 -18.637 1.00 90.12 569 ASP A CA 1
ATOM 4366 C C . ASP A 1 569 ? 0.331 18.597 -18.446 1.00 90.12 569 ASP A C 1
ATOM 4368 O O . ASP A 1 569 ? -0.469 17.850 -19.021 1.00 90.12 569 ASP A O 1
ATOM 4372 N N . ARG A 1 570 ? 1.197 18.126 -17.538 1.00 89.25 570 ARG A N 1
ATOM 4373 C CA . ARG A 1 570 ? 1.303 16.702 -17.170 1.00 89.25 570 ARG A CA 1
ATOM 4374 C C . ARG A 1 570 ? -0.033 16.105 -16.725 1.00 89.25 570 ARG A C 1
ATOM 4376 O O . ARG A 1 570 ? -0.269 14.918 -16.941 1.00 89.25 570 ARG A O 1
ATOM 4383 N N . LEU A 1 571 ? -0.886 16.882 -16.053 1.00 87.62 571 LEU A N 1
ATOM 4384 C CA . LEU A 1 571 ? -2.165 16.367 -15.571 1.00 87.62 571 LEU A CA 1
ATOM 4385 C C . LEU A 1 571 ? -3.106 16.114 -16.742 1.00 87.62 571 LEU A C 1
ATOM 4387 O O . LEU A 1 571 ? -3.680 15.028 -16.796 1.00 87.62 571 LEU A O 1
ATOM 4391 N N . ALA A 1 572 ? -3.232 17.052 -17.681 1.00 90.94 572 ALA A N 1
ATOM 4392 C CA . ALA A 1 572 ? -4.053 16.867 -18.873 1.00 90.94 572 ALA A CA 1
ATOM 4393 C C . ALA A 1 572 ? -3.541 15.703 -19.735 1.00 90.94 572 ALA A C 1
ATOM 4395 O O . ALA A 1 572 ? -4.301 14.772 -20.018 1.00 90.94 572 ALA A O 1
ATOM 4396 N N . THR A 1 573 ? -2.245 15.701 -20.067 1.00 94.94 573 THR A N 1
ATOM 4397 C CA . THR A 1 573 ? -1.621 14.688 -20.932 1.00 94.94 573 THR A CA 1
ATOM 4398 C C . THR A 1 573 ? -1.817 13.272 -20.380 1.00 94.94 573 THR A C 1
ATOM 4400 O O . THR A 1 573 ? -2.354 12.393 -21.059 1.00 94.94 573 THR A O 1
ATOM 4403 N N . PHE A 1 574 ? -1.464 13.036 -19.112 1.00 95.19 574 PHE A N 1
ATOM 4404 C CA . PHE A 1 574 ? -1.568 11.697 -18.525 1.00 95.19 574 PHE A CA 1
ATOM 4405 C C . PHE A 1 574 ? -2.992 11.333 -18.077 1.00 95.19 574 PHE A C 1
ATOM 4407 O O . PHE A 1 574 ? -3.288 10.144 -17.939 1.00 95.19 574 PHE A O 1
ATOM 4414 N N . SER A 1 575 ? -3.904 12.301 -17.915 1.00 94.69 575 SER A N 1
ATOM 4415 C CA . SER A 1 575 ? -5.335 12.007 -17.740 1.00 94.69 575 SER A CA 1
ATOM 4416 C C . SER A 1 575 ? -5.949 11.471 -19.030 1.00 94.69 575 SER A C 1
ATOM 4418 O O . SER A 1 575 ? -6.594 10.424 -18.998 1.00 94.69 575 SER A O 1
ATOM 4420 N N . ALA A 1 576 ? -5.687 12.121 -20.170 1.00 97.00 576 ALA A N 1
ATOM 4421 C CA . ALA A 1 576 ? -6.127 11.642 -21.481 1.00 97.00 576 ALA A CA 1
ATOM 4422 C C . ALA A 1 576 ? -5.551 10.252 -21.796 1.00 97.00 576 ALA A C 1
ATOM 4424 O O . ALA A 1 576 ? -6.271 9.362 -22.261 1.00 97.00 576 ALA A O 1
ATOM 4425 N N . PHE A 1 577 ? -4.276 10.030 -21.457 1.00 98.00 577 PHE A N 1
ATOM 4426 C CA . PHE A 1 577 ? -3.653 8.720 -21.622 1.00 98.00 577 PHE A CA 1
ATOM 4427 C C . PHE A 1 577 ? -4.321 7.667 -20.727 1.00 98.00 577 PHE A C 1
ATOM 4429 O O . PHE A 1 577 ? -4.728 6.615 -21.211 1.00 98.00 577 PHE A O 1
ATOM 4436 N N . SER A 1 578 ? -4.534 7.968 -19.443 1.00 97.44 578 SER A N 1
ATOM 4437 C CA . SER A 1 578 ? -5.190 7.047 -18.502 1.00 97.44 578 SER A CA 1
ATOM 4438 C C . SER A 1 578 ? -6.619 6.691 -18.922 1.00 97.44 578 SER A C 1
ATOM 4440 O O . SER A 1 578 ? -7.007 5.531 -18.817 1.00 97.44 578 SER A O 1
ATOM 4442 N N . MET A 1 579 ? -7.390 7.654 -19.438 1.00 97.56 579 MET A N 1
ATOM 4443 C CA . MET A 1 579 ? -8.732 7.400 -19.979 1.00 97.56 579 MET A CA 1
ATOM 4444 C C . MET A 1 579 ? -8.686 6.461 -21.186 1.00 97.56 579 MET A C 1
ATOM 4446 O O . MET A 1 579 ? -9.426 5.483 -21.228 1.00 97.56 579 MET A O 1
ATOM 4450 N N . SER A 1 580 ? -7.762 6.703 -22.119 1.00 98.06 580 SER A N 1
ATOM 4451 C CA . SER A 1 580 ? -7.577 5.845 -23.296 1.00 98.06 580 SER A CA 1
ATOM 4452 C C . SER A 1 580 ? -7.158 4.418 -22.909 1.00 98.06 580 SER A C 1
ATOM 4454 O O . SER A 1 580 ? -7.562 3.444 -23.545 1.00 98.06 580 SER A O 1
ATOM 4456 N N . LEU A 1 581 ? -6.349 4.265 -21.858 1.00 98.12 581 LEU A N 1
ATOM 4457 C CA . LEU A 1 581 ? -5.920 2.958 -21.352 1.00 98.12 581 LEU A CA 1
ATOM 4458 C C . LEU A 1 581 ? -7.040 2.210 -20.617 1.00 98.12 581 LEU A C 1
ATOM 4460 O O . LEU A 1 581 ? -7.149 0.993 -20.764 1.00 98.12 581 LEU A O 1
ATOM 4464 N N . GLU A 1 582 ? -7.895 2.918 -19.876 1.00 96.94 582 GLU A N 1
ATOM 4465 C CA . GLU A 1 582 ? -9.055 2.325 -19.199 1.00 96.94 582 GLU A CA 1
ATOM 4466 C C . GLU A 1 582 ? -10.020 1.658 -20.195 1.00 96.94 582 GLU A C 1
ATOM 4468 O O . GLU A 1 582 ? -10.539 0.573 -19.926 1.00 96.94 582 GLU A O 1
ATOM 4473 N N . GLU A 1 583 ? -10.219 2.254 -21.375 1.00 96.94 583 GLU A N 1
ATOM 4474 C CA . GLU A 1 583 ? -11.071 1.692 -22.436 1.00 96.94 583 GLU A CA 1
ATOM 4475 C C . GLU A 1 583 ? -10.571 0.332 -22.946 1.00 96.94 583 GLU A C 1
ATOM 4477 O O . GLU A 1 583 ? -11.369 -0.531 -23.321 1.00 96.94 583 GLU A O 1
ATOM 4482 N N . ARG A 1 584 ? -9.251 0.117 -22.914 1.00 97.12 584 ARG A N 1
ATOM 4483 C CA . ARG A 1 584 ? -8.588 -1.096 -23.418 1.00 97.12 584 ARG A CA 1
ATOM 4484 C C . ARG A 1 584 ? -8.618 -2.253 -22.421 1.00 97.12 584 ARG A C 1
ATOM 4486 O O . ARG A 1 584 ? -8.420 -3.403 -22.820 1.00 97.12 584 ARG A O 1
ATOM 4493 N N . LYS A 1 585 ? -8.917 -1.975 -21.144 1.00 95.81 585 LYS A N 1
ATOM 4494 C CA . LYS A 1 585 ? -9.046 -2.977 -20.068 1.00 95.81 585 LYS A CA 1
ATOM 4495 C C . LYS A 1 585 ? -7.820 -3.891 -19.996 1.00 95.81 585 LYS A C 1
ATOM 4497 O O . LYS A 1 585 ? -7.933 -5.116 -20.058 1.00 95.81 585 LYS A O 1
ATOM 4502 N N . LEU A 1 586 ? -6.648 -3.264 -19.950 1.00 98.25 586 LEU A N 1
ATOM 4503 C CA . LEU A 1 586 ? -5.358 -3.944 -19.876 1.00 98.25 586 LEU A CA 1
ATOM 4504 C C . LEU A 1 586 ? -5.250 -4.808 -18.609 1.00 98.25 586 LEU A C 1
ATOM 4506 O O . LEU A 1 586 ? -5.988 -4.617 -17.642 1.00 98.25 586 LEU A O 1
ATOM 4510 N N . ALA A 1 587 ? -4.297 -5.741 -18.588 1.00 98.44 587 ALA A N 1
ATOM 4511 C CA . ALA A 1 587 ? -3.999 -6.562 -17.417 1.00 98.44 587 ALA A CA 1
ATOM 4512 C C . ALA A 1 587 ? -3.728 -5.702 -16.174 1.00 98.44 587 ALA A C 1
ATOM 4514 O O . ALA A 1 587 ? -4.213 -6.020 -15.086 1.00 98.44 587 ALA A O 1
ATOM 4515 N N . TYR A 1 588 ? -2.980 -4.612 -16.363 1.00 98.81 588 TYR A N 1
ATOM 4516 C CA . TYR A 1 588 ? -2.782 -3.541 -15.394 1.00 98.81 588 TYR A CA 1
ATOM 4517 C C . TYR A 1 588 ? -2.137 -2.309 -16.058 1.00 98.81 588 TYR A C 1
ATOM 4519 O O . TYR A 1 588 ? -1.555 -2.389 -17.143 1.00 98.81 588 TYR A O 1
ATOM 4527 N N . VAL A 1 589 ? -2.192 -1.170 -15.368 1.00 98.75 589 VAL A N 1
ATOM 4528 C CA . VAL A 1 589 ? -1.351 0.007 -15.633 1.00 98.75 589 VAL A CA 1
ATOM 4529 C C . VAL A 1 589 ? -0.407 0.190 -14.450 1.00 98.75 589 VAL A C 1
ATOM 4531 O O . VAL A 1 589 ? -0.816 0.095 -13.297 1.00 98.75 589 VAL A O 1
ATOM 4534 N N . HIS A 1 590 ? 0.870 0.433 -14.718 1.00 98.56 590 HIS A N 1
ATOM 4535 C CA . HIS A 1 590 ? 1.910 0.586 -13.703 1.00 98.56 590 HIS A CA 1
ATOM 4536 C C . HIS A 1 590 ? 2.422 2.025 -13.698 1.00 98.56 590 HIS A C 1
ATOM 4538 O O . HIS A 1 590 ? 2.960 2.494 -14.692 1.00 98.56 590 HIS A O 1
ATOM 4544 N N . VAL A 1 591 ? 2.277 2.747 -12.587 1.00 95.94 591 VAL A N 1
ATOM 4545 C CA . VAL A 1 591 ? 2.609 4.176 -12.504 1.00 95.94 591 VAL A CA 1
ATOM 4546 C C . VAL A 1 591 ? 3.636 4.443 -11.408 1.00 95.94 591 VAL A C 1
ATOM 4548 O O . VAL A 1 591 ? 3.550 3.902 -10.305 1.00 95.94 591 VAL A O 1
ATOM 4551 N N . VAL A 1 592 ? 4.621 5.289 -11.714 1.00 90.81 592 VAL A N 1
ATOM 4552 C CA . VAL A 1 592 ? 5.661 5.693 -10.757 1.00 90.81 592 VAL A CA 1
ATOM 4553 C C . VAL A 1 592 ? 5.279 6.983 -10.018 1.00 90.81 592 VAL A C 1
ATOM 4555 O O . VAL A 1 592 ? 4.898 7.977 -10.637 1.00 90.81 592 VAL A O 1
ATOM 4558 N N . GLU A 1 593 ? 5.390 6.968 -8.688 1.00 83.81 593 GLU A N 1
ATOM 4559 C CA . GLU A 1 593 ? 5.103 8.086 -7.785 1.00 83.81 593 GLU A CA 1
ATOM 4560 C C . GLU A 1 593 ? 6.114 9.248 -7.951 1.00 83.81 593 GLU A C 1
ATOM 4562 O O . GLU A 1 593 ? 7.324 9.017 -8.051 1.00 83.81 593 GLU A O 1
ATOM 4567 N N . PRO A 1 594 ? 5.662 10.518 -7.870 1.00 70.50 594 PRO A N 1
ATOM 4568 C CA . PRO A 1 594 ? 6.498 11.718 -8.018 1.00 70.50 594 PRO A CA 1
ATOM 4569 C C . PRO A 1 594 ? 7.596 11.842 -6.952 1.00 70.50 594 PRO A C 1
ATOM 4571 O O . PRO A 1 594 ? 8.589 12.544 -7.158 1.00 70.50 594 PRO A O 1
ATOM 4574 N N . ARG A 1 595 ? 7.426 11.166 -5.805 1.00 57.59 595 ARG A N 1
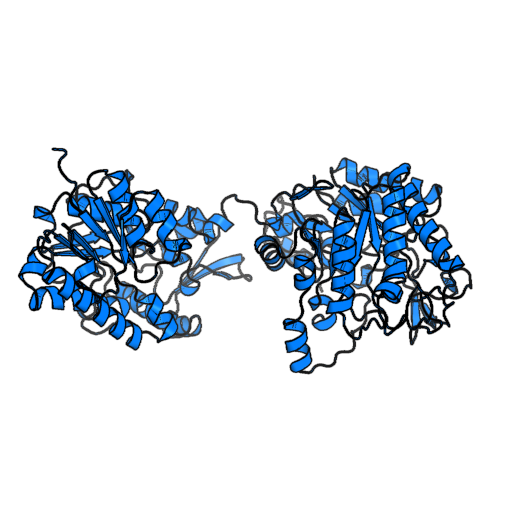ATOM 4575 C CA . ARG A 1 595 ? 8.350 11.214 -4.662 1.00 57.59 595 ARG A CA 1
ATOM 4576 C C . ARG A 1 595 ? 9.747 10.687 -5.003 1.00 57.59 595 ARG A C 1
ATOM 4578 O O . ARG A 1 595 ? 10.705 11.095 -4.351 1.00 57.59 595 ARG A O 1
ATOM 4585 N N . TYR A 1 596 ? 9.882 9.804 -5.997 1.00 53.53 596 TYR A N 1
ATOM 4586 C CA . TYR A 1 596 ? 11.161 9.159 -6.290 1.00 53.53 596 TYR A CA 1
ATOM 4587 C C . TYR A 1 596 ? 12.215 10.138 -6.827 1.00 53.53 596 TYR A C 1
ATOM 4589 O O . TYR A 1 596 ? 13.298 10.210 -6.257 1.00 53.53 596 TYR A O 1
ATOM 4597 N N . ASP A 1 597 ? 11.885 10.953 -7.828 1.00 50.75 597 ASP A N 1
ATOM 4598 C CA . ASP A 1 597 ? 12.868 11.835 -8.476 1.00 50.75 597 ASP A CA 1
ATOM 4599 C C . ASP A 1 597 ? 12.954 13.236 -7.845 1.00 50.75 597 ASP A C 1
ATOM 4601 O O . ASP A 1 597 ? 13.990 13.890 -7.933 1.00 50.75 597 ASP A O 1
ATOM 4605 N N . ARG A 1 598 ? 11.882 13.717 -7.192 1.00 48.38 598 ARG A N 1
ATOM 4606 C CA . ARG A 1 598 ? 11.841 15.081 -6.619 1.00 48.38 598 ARG A CA 1
ATOM 4607 C C . ARG A 1 598 ? 12.350 15.177 -5.178 1.00 48.38 598 ARG A C 1
ATOM 4609 O O . ARG A 1 598 ? 12.740 16.259 -4.742 1.00 48.38 598 ARG A O 1
ATOM 4616 N N . LEU A 1 599 ? 12.330 14.074 -4.421 1.00 43.38 599 LEU A N 1
ATOM 4617 C CA . LEU A 1 599 ? 12.678 14.060 -2.991 1.00 43.38 599 LEU A CA 1
ATOM 4618 C C . LEU A 1 599 ? 13.855 13.135 -2.649 1.00 43.38 599 LEU A C 1
ATOM 4620 O O . LEU A 1 599 ? 14.472 13.324 -1.598 1.00 43.38 599 LEU A O 1
ATOM 4624 N N . SER A 1 600 ? 14.202 12.167 -3.508 1.00 49.91 600 SER A N 1
ATOM 4625 C CA . SER A 1 600 ? 15.349 11.284 -3.282 1.00 49.91 600 SER A CA 1
ATOM 4626 C C . SER A 1 600 ? 16.644 11.882 -3.832 1.00 49.91 600 SER A C 1
ATOM 4628 O O . SER A 1 600 ? 16.715 12.273 -4.991 1.00 49.91 600 SER A O 1
ATOM 4630 N N . ASN A 1 601 ? 17.709 11.869 -3.027 1.00 44.34 601 ASN A N 1
ATOM 4631 C CA . ASN A 1 601 ? 19.070 12.152 -3.504 1.00 44.34 601 ASN A CA 1
ATOM 4632 C C . ASN A 1 601 ? 19.695 10.945 -4.238 1.00 44.34 601 ASN A C 1
ATOM 4634 O O . ASN A 1 601 ? 20.837 11.007 -4.684 1.00 44.34 601 ASN A O 1
ATOM 4638 N N . GLU A 1 602 ? 18.966 9.831 -4.346 1.00 47.44 602 GLU A N 1
ATOM 4639 C CA . GLU A 1 602 ? 19.415 8.580 -4.943 1.00 47.44 602 GLU A CA 1
ATOM 4640 C C . GLU A 1 602 ? 18.724 8.345 -6.300 1.00 47.44 602 GLU A C 1
ATOM 4642 O O . GLU A 1 602 ? 17.841 7.495 -6.410 1.00 47.44 602 GLU A O 1
ATOM 4647 N N . GLY A 1 603 ? 19.120 9.087 -7.341 1.00 48.66 603 GLY A N 1
ATOM 4648 C CA . GLY A 1 603 ? 18.546 8.970 -8.692 1.00 48.66 603 GLY A CA 1
ATOM 4649 C C . GLY A 1 603 ? 18.631 7.559 -9.314 1.00 48.66 603 GLY A C 1
ATOM 4650 O O . GLY A 1 603 ? 19.357 6.678 -8.833 1.00 48.66 603 GLY A O 1
ATOM 4651 N N . ALA A 1 604 ? 17.893 7.335 -10.412 1.00 48.19 604 ALA A N 1
ATOM 4652 C CA . ALA A 1 604 ? 17.788 6.044 -11.117 1.00 48.19 604 ALA A CA 1
ATOM 4653 C C . ALA A 1 604 ? 19.123 5.503 -11.679 1.00 48.19 604 ALA A C 1
ATOM 4655 O O . ALA A 1 604 ? 19.352 4.292 -11.683 1.00 48.19 604 ALA A O 1
ATOM 4656 N N . PHE A 1 605 ? 20.038 6.390 -12.068 1.00 47.44 605 PHE A N 1
ATOM 4657 C CA . PHE A 1 605 ? 21.385 6.070 -12.543 1.00 47.44 605 PHE A CA 1
ATOM 4658 C C . PHE A 1 605 ? 22.362 6.962 -11.795 1.00 47.44 605 PHE A C 1
ATOM 4660 O O . PHE A 1 605 ? 22.341 8.139 -12.098 1.00 47.44 605 PHE A O 1
ATOM 4667 N N . SER A 1 606 ? 23.100 6.420 -10.807 1.00 38.12 606 SER A N 1
ATOM 4668 C CA . SER A 1 606 ? 24.272 6.935 -10.034 1.00 38.12 606 SER A CA 1
ATOM 4669 C C . SER A 1 606 ? 24.622 8.442 -9.975 1.00 38.12 606 SER A C 1
ATOM 4671 O O . SER A 1 606 ? 25.721 8.793 -9.562 1.00 38.12 606 SER A O 1
ATOM 4673 N N . GLY A 1 607 ? 23.726 9.335 -10.345 1.00 40.09 607 GLY A N 1
ATOM 4674 C CA . GLY A 1 607 ? 23.933 10.740 -10.591 1.00 40.09 607 GLY A CA 1
ATOM 4675 C C . GLY A 1 607 ? 22.938 11.502 -9.747 1.00 40.09 607 GLY A C 1
ATOM 4676 O O . GLY A 1 607 ? 21.754 11.159 -9.668 1.00 40.09 607 GLY A O 1
ATOM 4677 N N . SER A 1 608 ? 23.456 12.515 -9.071 1.00 39.97 608 SER A N 1
ATOM 4678 C CA . SER A 1 608 ? 22.650 13.525 -8.418 1.00 39.97 608 SER A CA 1
ATOM 4679 C C . SER A 1 608 ? 21.704 14.117 -9.461 1.00 39.97 608 SER A C 1
ATOM 4681 O O . SER A 1 608 ? 22.155 14.679 -10.457 1.00 39.97 608 SER A O 1
ATOM 4683 N N . ILE A 1 609 ? 20.396 13.986 -9.253 1.00 46.59 609 ILE A N 1
ATOM 4684 C CA . ILE A 1 609 ? 19.433 14.824 -9.969 1.00 46.59 609 ILE A CA 1
ATOM 4685 C C . ILE A 1 609 ? 19.736 16.251 -9.492 1.00 46.59 609 ILE A C 1
ATOM 4687 O O . ILE A 1 609 ? 19.693 16.506 -8.287 1.00 46.59 609 ILE A O 1
ATOM 4691 N N . ASN A 1 610 ? 20.145 17.157 -10.387 1.00 41.44 610 ASN A N 1
ATOM 4692 C CA . ASN A 1 610 ? 20.383 18.557 -10.022 1.00 41.44 610 ASN A CA 1
ATOM 4693 C C . ASN A 1 610 ? 19.062 19.149 -9.509 1.00 41.44 610 ASN A C 1
ATOM 4695 O O . ASN A 1 610 ? 18.082 19.216 -10.249 1.00 41.44 610 ASN A O 1
ATOM 4699 N N . ARG A 1 611 ? 19.025 19.524 -8.225 1.00 52.47 611 ARG A N 1
ATOM 4700 C CA . ARG A 1 611 ? 17.828 20.041 -7.549 1.00 52.47 611 ARG A CA 1
ATOM 4701 C C . ARG A 1 611 ? 17.828 21.564 -7.543 1.00 52.47 611 ARG A C 1
ATOM 4703 O O . ARG A 1 611 ? 18.831 22.176 -7.179 1.00 52.47 611 ARG A O 1
ATOM 4710 N N . GLU A 1 612 ? 16.663 22.159 -7.769 1.00 43.34 612 GLU A N 1
ATOM 4711 C CA . GLU A 1 612 ? 16.322 23.422 -7.113 1.00 43.34 612 GLU A CA 1
ATOM 4712 C C . GLU A 1 612 ? 15.901 23.093 -5.673 1.00 43.34 612 GLU A C 1
ATOM 4714 O O . GLU A 1 612 ? 14.879 22.456 -5.445 1.00 43.34 612 GLU A O 1
ATOM 4719 N N . ASN A 1 613 ? 16.715 23.461 -4.680 1.00 45.38 613 ASN A N 1
ATOM 4720 C CA . ASN A 1 613 ? 16.435 23.226 -3.256 1.00 45.38 613 ASN A CA 1
ATOM 4721 C C . ASN A 1 613 ? 15.663 24.404 -2.633 1.00 45.38 613 ASN A C 1
ATOM 4723 O O . ASN A 1 613 ? 16.103 24.979 -1.639 1.00 45.38 613 ASN A O 1
ATOM 4727 N N . SER A 1 614 ? 14.530 24.803 -3.218 1.00 48.16 614 SER A N 1
ATOM 4728 C CA . SER A 1 614 ? 13.658 25.832 -2.627 1.00 48.16 614 SER A CA 1
ATOM 4729 C C . SER A 1 614 ? 12.558 25.199 -1.764 1.00 48.16 614 SER A C 1
ATOM 4731 O O . SER A 1 614 ? 12.094 24.092 -2.044 1.00 48.16 614 SER A O 1
ATOM 4733 N N . ALA A 1 615 ? 12.098 25.889 -0.716 1.00 45.75 615 ALA A N 1
ATOM 4734 C CA . ALA A 1 615 ? 10.983 25.417 0.116 1.00 45.75 615 ALA A CA 1
ATOM 4735 C C . ALA A 1 615 ? 9.683 25.206 -0.699 1.00 45.75 615 ALA A C 1
ATOM 4737 O O . ALA A 1 615 ? 8.908 24.291 -0.416 1.00 45.75 615 ALA A O 1
ATOM 4738 N N . GLU A 1 616 ? 9.487 25.990 -1.764 1.00 44.50 616 GLU A N 1
ATOM 4739 C CA . GLU A 1 616 ? 8.370 25.874 -2.714 1.00 44.50 616 GLU A CA 1
ATOM 4740 C C . GLU A 1 616 ? 8.461 24.612 -3.589 1.00 44.50 616 GLU A C 1
ATOM 4742 O O . GLU A 1 616 ? 7.449 23.948 -3.831 1.00 44.50 616 GLU A O 1
ATOM 4747 N N . SER A 1 617 ? 9.668 24.204 -4.002 1.00 49.03 617 SER A N 1
ATOM 4748 C CA . SER A 1 617 ? 9.879 22.945 -4.738 1.00 49.03 617 SER A CA 1
ATOM 4749 C C . SER A 1 617 ? 9.529 21.710 -3.892 1.00 49.03 617 SER A C 1
ATOM 4751 O O . SER A 1 617 ? 8.951 20.747 -4.392 1.00 49.03 617 SER A O 1
ATOM 4753 N N . ILE A 1 618 ? 9.806 21.756 -2.583 1.00 50.31 618 ILE A N 1
ATOM 4754 C CA . ILE A 1 618 ? 9.502 20.670 -1.642 1.00 50.31 618 ILE A CA 1
ATOM 4755 C C . ILE A 1 618 ? 8.000 20.636 -1.344 1.00 50.31 618 ILE A C 1
ATOM 4757 O O . ILE A 1 618 ? 7.395 19.567 -1.379 1.00 50.31 618 ILE A O 1
ATOM 4761 N N . SER A 1 619 ? 7.377 21.795 -1.108 1.00 46.19 619 SER A N 1
ATOM 4762 C CA . SER A 1 619 ? 5.929 21.900 -0.884 1.00 46.19 619 SER A CA 1
ATOM 4763 C C . SER A 1 619 ? 5.117 21.433 -2.102 1.00 46.19 619 SER A C 1
ATOM 4765 O O . SER A 1 619 ? 4.171 20.662 -1.947 1.00 46.19 619 SER A O 1
ATOM 4767 N N . SER A 1 620 ? 5.534 21.804 -3.318 1.00 52.12 620 SER A N 1
ATOM 4768 C CA . SER A 1 620 ? 4.903 21.340 -4.563 1.00 52.12 620 SER A CA 1
ATOM 4769 C C . SER A 1 620 ? 5.178 19.863 -4.873 1.00 52.12 620 SER A C 1
ATOM 4771 O O . SER A 1 620 ? 4.309 19.171 -5.390 1.00 52.12 620 SER A O 1
ATOM 4773 N N . ALA A 1 621 ? 6.348 19.319 -4.526 1.00 49.91 621 ALA A N 1
ATOM 4774 C CA . ALA A 1 621 ? 6.608 17.882 -4.649 1.00 49.91 621 ALA A CA 1
ATOM 4775 C C . ALA A 1 621 ? 5.770 17.040 -3.669 1.00 49.91 621 ALA A C 1
ATOM 4777 O O . ALA A 1 621 ? 5.422 15.904 -3.988 1.00 49.91 621 ALA A O 1
ATOM 4778 N N . LEU A 1 622 ? 5.432 17.589 -2.497 1.00 51.47 622 LEU A N 1
ATOM 4779 C CA . LEU A 1 622 ? 4.573 16.943 -1.501 1.00 51.47 622 LEU A CA 1
ATOM 4780 C C . LEU A 1 622 ? 3.073 17.030 -1.837 1.00 51.47 622 LEU A C 1
ATOM 4782 O O . LEU A 1 622 ? 2.304 16.229 -1.309 1.00 51.47 622 LEU A O 1
ATOM 4786 N N . SER A 1 623 ? 2.654 17.959 -2.707 1.00 58.03 623 SER A N 1
ATOM 4787 C CA . SER A 1 623 ? 1.254 18.122 -3.134 1.00 58.03 623 SER A CA 1
ATOM 4788 C C . SER A 1 623 ? 0.891 17.366 -4.419 1.00 58.03 623 SER A C 1
ATOM 4790 O O . SER A 1 623 ? -0.291 17.216 -4.730 1.00 58.03 623 SER A O 1
ATOM 4792 N N . VAL A 1 624 ? 1.886 16.870 -5.162 1.00 67.50 624 VAL A N 1
ATOM 4793 C CA . VAL A 1 624 ? 1.698 16.129 -6.417 1.00 67.50 624 VAL A CA 1
ATOM 4794 C C . VAL A 1 624 ? 1.636 14.626 -6.146 1.00 67.50 624 VAL A C 1
ATOM 4796 O O . VAL A 1 624 ? 2.356 14.094 -5.303 1.00 67.50 624 VAL A O 1
ATOM 4799 N N . SER A 1 625 ? 0.755 13.931 -6.860 1.00 75.50 625 SER A N 1
ATOM 4800 C CA . SER A 1 625 ? 0.394 12.545 -6.581 1.00 75.50 625 SER A CA 1
ATOM 4801 C C . SER A 1 625 ? -0.153 11.855 -7.834 1.00 75.50 625 SER A C 1
ATOM 4803 O O . SER A 1 625 ? -0.766 12.515 -8.669 1.00 75.50 625 SER A O 1
ATOM 4805 N N . ILE A 1 626 ? 0.015 10.532 -7.960 1.00 83.19 626 ILE A N 1
ATOM 4806 C CA . ILE A 1 626 ? -0.543 9.737 -9.077 1.00 83.19 626 ILE A CA 1
ATOM 4807 C C . ILE A 1 626 ? -2.064 9.516 -8.979 1.00 83.19 626 ILE A C 1
ATOM 4809 O O . ILE A 1 626 ? -2.677 8.937 -9.875 1.00 83.19 626 ILE A O 1
ATOM 4813 N N . TRP A 1 627 ? -2.701 9.956 -7.891 1.00 81.31 627 TRP A N 1
ATOM 4814 C CA . TRP A 1 627 ? -4.095 9.619 -7.590 1.00 81.31 627 TRP A CA 1
ATOM 4815 C C . TRP A 1 627 ? -5.138 10.216 -8.549 1.00 81.31 627 TRP A C 1
ATOM 4817 O O . TRP A 1 627 ? -6.191 9.589 -8.699 1.00 81.31 627 TRP A O 1
ATOM 4827 N N . PRO A 1 628 ? -4.915 11.363 -9.230 1.00 86.06 628 PRO A N 1
ATOM 4828 C CA . PRO A 1 628 ? -5.807 11.797 -10.303 1.00 86.06 628 PRO A CA 1
ATOM 4829 C C . PRO A 1 628 ? -5.994 10.709 -11.368 1.00 86.06 628 PRO A C 1
ATOM 4831 O O . PRO A 1 628 ? -7.117 10.475 -11.805 1.00 86.06 628 PRO A O 1
ATOM 4834 N N . PHE A 1 629 ? -4.931 9.970 -11.700 1.00 87.00 629 PHE A N 1
ATOM 4835 C CA . PHE A 1 629 ? -4.966 8.897 -12.695 1.00 87.00 629 PHE A CA 1
ATOM 4836 C C . PHE A 1 629 ? -5.682 7.647 -12.176 1.00 87.00 629 PHE A C 1
ATOM 4838 O O . PHE A 1 629 ? -6.448 7.031 -12.916 1.00 87.00 629 PHE A O 1
ATOM 4845 N N . ARG A 1 630 ? -5.541 7.318 -10.881 1.00 88.31 630 ARG A N 1
ATOM 4846 C CA . ARG A 1 630 ? -6.311 6.227 -10.253 1.00 88.31 630 ARG A CA 1
ATOM 4847 C C . ARG A 1 630 ? -7.820 6.423 -10.404 1.00 88.31 630 ARG A C 1
ATOM 4849 O O . ARG A 1 630 ? -8.540 5.464 -10.648 1.00 88.31 630 ARG A O 1
ATOM 4856 N N . ARG A 1 631 ? -8.316 7.658 -10.282 1.00 86.75 631 ARG A N 1
ATOM 4857 C CA . ARG A 1 631 ? -9.757 7.951 -10.425 1.00 86.75 631 ARG A CA 1
ATOM 4858 C C . ARG A 1 631 ? -10.288 7.694 -11.841 1.00 86.75 631 ARG A C 1
ATOM 4860 O O . ARG A 1 631 ? -11.496 7.513 -12.004 1.00 86.75 631 ARG A O 1
ATOM 4867 N N . LEU A 1 632 ? -9.403 7.706 -12.838 1.00 90.69 632 LEU A N 1
ATOM 4868 C CA . LEU A 1 632 ? -9.718 7.439 -14.241 1.00 90.69 632 LEU A CA 1
ATOM 4869 C C . LEU A 1 632 ? -9.617 5.939 -14.553 1.00 90.69 632 LEU A C 1
ATOM 4871 O O . LEU A 1 632 ? -10.489 5.403 -15.228 1.00 90.69 632 LEU A O 1
ATOM 4875 N N . LEU A 1 633 ? -8.615 5.260 -13.991 1.00 92.12 633 LEU A N 1
ATOM 4876 C CA . LEU A 1 633 ? -8.412 3.812 -14.089 1.00 92.12 633 LEU A CA 1
ATOM 4877 C C . LEU A 1 633 ? -9.284 3.077 -13.064 1.00 92.12 633 LEU A C 1
ATOM 4879 O O . LEU A 1 633 ? -8.804 2.660 -12.010 1.00 92.12 633 LEU A O 1
ATOM 4883 N N . LYS A 1 634 ? -10.591 2.988 -13.323 1.00 86.12 634 LYS A N 1
ATOM 4884 C CA . LYS A 1 634 ? -11.569 2.447 -12.364 1.00 86.12 634 LYS A CA 1
ATOM 4885 C C . LYS A 1 634 ? -11.575 0.924 -12.325 1.00 86.12 634 LYS A C 1
ATOM 4887 O O . LYS A 1 634 ? -11.678 0.346 -11.248 1.00 86.12 634 LYS A O 1
ATOM 4892 N N . ASN A 1 635 ? -11.506 0.296 -13.494 1.00 90.69 635 ASN A N 1
ATOM 4893 C CA . ASN A 1 635 ? -11.605 -1.152 -13.653 1.00 90.69 635 ASN A CA 1
ATOM 4894 C C . ASN A 1 635 ? -10.253 -1.783 -13.979 1.00 90.69 635 ASN A C 1
ATOM 4896 O O . ASN A 1 635 ? -10.045 -2.959 -13.685 1.00 90.69 635 ASN A O 1
ATOM 4900 N N . THR A 1 636 ? -9.342 -1.018 -14.580 1.00 96.81 636 THR A N 1
ATOM 4901 C CA . THR A 1 636 ? -7.987 -1.486 -14.865 1.00 96.81 636 THR A CA 1
ATOM 4902 C C . THR A 1 636 ? -7.153 -1.468 -13.580 1.00 96.81 636 THR A C 1
ATOM 4904 O O . THR A 1 636 ? -7.056 -0.411 -12.947 1.00 96.81 636 THR A O 1
ATOM 4907 N N . PRO A 1 637 ? -6.542 -2.598 -13.168 1.00 97.88 637 PRO A N 1
ATOM 4908 C CA . PRO A 1 637 ? -5.702 -2.633 -11.976 1.00 97.88 637 PRO A CA 1
ATOM 4909 C C . PRO A 1 637 ? -4.548 -1.630 -12.050 1.00 97.88 637 PRO A C 1
ATOM 4911 O O . PRO A 1 637 ? -3.884 -1.524 -13.083 1.00 97.88 637 PRO A O 1
ATOM 4914 N N . LEU A 1 638 ? -4.279 -0.926 -10.949 1.00 97.62 638 LEU A N 1
ATOM 4915 C CA . LEU A 1 638 ? -3.182 0.036 -10.849 1.00 97.62 638 LEU A CA 1
ATOM 4916 C C . LEU A 1 638 ? -2.046 -0.498 -9.971 1.00 97.62 638 LEU A C 1
ATOM 4918 O O . LEU A 1 638 ? -2.225 -0.726 -8.773 1.00 97.62 638 LEU A O 1
ATOM 4922 N N . ILE A 1 639 ? -0.851 -0.622 -10.548 1.00 98.38 639 ILE A N 1
ATOM 4923 C CA . ILE A 1 639 ? 0.384 -0.898 -9.809 1.00 98.38 639 ILE A CA 1
ATOM 4924 C C . ILE A 1 639 ? 1.082 0.425 -9.493 1.00 98.38 639 ILE A C 1
ATOM 4926 O O . ILE A 1 639 ? 1.449 1.166 -10.404 1.00 98.38 639 ILE A O 1
ATOM 4930 N N . GLY A 1 640 ? 1.303 0.714 -8.212 1.00 96.06 640 GLY A N 1
ATOM 4931 C CA . GLY A 1 640 ? 2.127 1.841 -7.777 1.00 96.06 640 GLY A CA 1
ATOM 4932 C C . GLY A 1 640 ? 3.584 1.438 -7.584 1.00 96.06 640 GLY A C 1
ATOM 4933 O O . GLY A 1 640 ? 3.869 0.405 -6.981 1.00 96.06 640 GLY A O 1
ATOM 4934 N N . ALA A 1 641 ? 4.518 2.288 -8.004 1.00 92.44 641 ALA A N 1
ATOM 4935 C CA . ALA A 1 641 ? 5.942 2.145 -7.702 1.00 92.44 641 ALA A CA 1
ATOM 4936 C C . ALA A 1 641 ? 6.557 3.462 -7.227 1.00 92.44 641 ALA A C 1
ATOM 4938 O O . ALA A 1 641 ? 6.047 4.533 -7.523 1.00 92.44 641 ALA A O 1
ATOM 4939 N N . GLY A 1 642 ? 7.717 3.388 -6.572 1.00 82.00 642 GLY A N 1
ATOM 4940 C CA . GLY A 1 642 ? 8.520 4.570 -6.239 1.00 82.00 642 GLY A CA 1
ATOM 4941 C C . GLY A 1 642 ? 8.552 4.878 -4.745 1.00 82.00 642 GLY A C 1
ATOM 4942 O O . GLY A 1 642 ? 7.747 5.640 -4.229 1.00 82.00 642 GLY A O 1
ATOM 4943 N N . GLY A 1 643 ? 9.545 4.315 -4.052 1.00 78.38 643 GLY A N 1
ATOM 4944 C CA . GLY A 1 643 ? 9.849 4.674 -2.662 1.00 78.38 643 GLY A CA 1
ATOM 4945 C C . GLY A 1 643 ? 8.941 4.058 -1.596 1.00 78.38 643 GLY A C 1
ATOM 4946 O O . GLY A 1 643 ? 9.069 4.451 -0.442 1.00 78.38 643 GLY A O 1
ATOM 4947 N N . TYR A 1 644 ? 8.075 3.104 -1.949 1.00 86.94 644 TYR A N 1
ATOM 4948 C CA . TYR A 1 644 ? 7.271 2.381 -0.965 1.00 86.94 644 TYR A CA 1
ATOM 4949 C C . TYR A 1 644 ? 8.122 1.555 0.007 1.00 86.94 644 TYR A C 1
ATOM 4951 O O . TYR A 1 644 ? 9.107 0.910 -0.370 1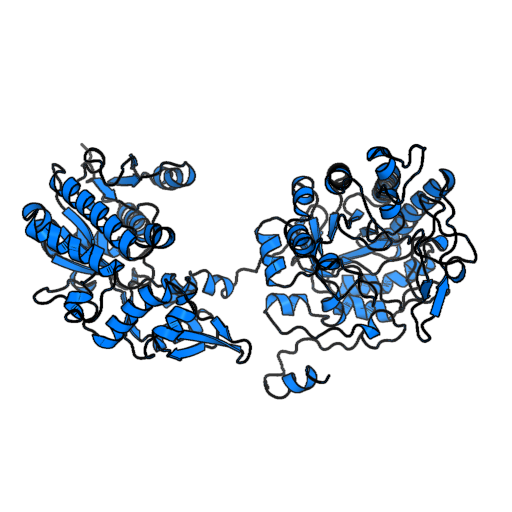.00 86.94 644 TYR A O 1
ATOM 4959 N N . ASP A 1 645 ? 7.660 1.532 1.248 1.00 87.81 645 ASP A N 1
ATOM 4960 C CA . ASP A 1 645 ? 7.983 0.564 2.291 1.00 87.81 645 ASP A CA 1
ATOM 4961 C C . ASP A 1 645 ? 6.707 -0.201 2.698 1.00 87.81 645 ASP A C 1
ATOM 4963 O O . ASP A 1 645 ? 5.646 -0.027 2.094 1.00 87.81 645 ASP A O 1
ATOM 4967 N N . ALA A 1 646 ? 6.803 -1.082 3.699 1.00 85.50 646 ALA A N 1
ATOM 4968 C CA . ALA A 1 646 ? 5.658 -1.879 4.143 1.00 85.50 646 ALA A CA 1
ATOM 4969 C C . ALA A 1 646 ? 4.483 -1.011 4.627 1.00 85.50 646 ALA A C 1
ATOM 4971 O O . ALA A 1 646 ? 3.330 -1.359 4.385 1.00 85.50 646 ALA A O 1
ATOM 4972 N N . GLU A 1 647 ? 4.753 0.100 5.310 1.00 85.31 647 GLU A N 1
ATOM 4973 C CA . GLU A 1 647 ? 3.721 0.957 5.898 1.00 85.31 647 GLU A CA 1
ATOM 4974 C C . GLU A 1 647 ? 3.007 1.767 4.814 1.00 85.31 647 GLU A C 1
ATOM 4976 O O . GLU A 1 647 ? 1.796 1.638 4.637 1.00 85.31 647 GLU A O 1
ATOM 4981 N N . SER A 1 648 ? 3.771 2.513 4.017 1.00 85.38 648 SER A N 1
ATOM 4982 C CA . SER A 1 648 ? 3.245 3.364 2.946 1.00 85.38 648 SER A CA 1
ATOM 4983 C C . SER A 1 648 ? 2.525 2.579 1.846 1.00 85.38 648 SER A C 1
ATOM 4985 O O . SER A 1 648 ? 1.540 3.069 1.294 1.00 85.38 648 SER A O 1
ATOM 4987 N N . ALA A 1 649 ? 2.964 1.356 1.529 1.00 92.06 649 ALA A N 1
ATOM 4988 C CA . ALA A 1 649 ? 2.248 0.510 0.576 1.00 92.06 649 ALA A CA 1
ATOM 4989 C C . ALA A 1 649 ? 0.958 -0.079 1.165 1.00 92.06 649 ALA A C 1
ATOM 4991 O O . ALA A 1 649 ? -0.055 -0.121 0.469 1.00 92.06 649 ALA A O 1
ATOM 4992 N N . ASN A 1 650 ? 0.959 -0.500 2.436 1.00 91.19 650 ASN A N 1
ATOM 4993 C CA . ASN A 1 650 ? -0.269 -0.947 3.098 1.00 91.19 650 ASN A CA 1
ATOM 4994 C C . ASN A 1 650 ? -1.315 0.170 3.151 1.00 91.19 650 ASN A C 1
ATOM 4996 O O . ASN A 1 650 ? -2.479 -0.078 2.849 1.00 91.19 650 ASN A O 1
ATOM 5000 N N . GLU A 1 651 ? -0.896 1.389 3.490 1.00 87.75 651 GLU A N 1
ATOM 5001 C CA . GLU A 1 651 ? -1.752 2.576 3.502 1.00 87.75 651 GLU A CA 1
ATOM 5002 C C . GLU A 1 651 ? -2.318 2.870 2.102 1.00 87.75 651 GLU A C 1
ATOM 5004 O O . GLU A 1 651 ? -3.530 3.000 1.935 1.00 87.75 651 GLU A O 1
ATOM 5009 N N . ALA A 1 652 ? -1.465 2.886 1.069 1.00 87.19 652 ALA A N 1
ATOM 5010 C CA . ALA A 1 652 ? -1.894 3.160 -0.301 1.00 87.19 652 ALA A CA 1
ATOM 5011 C C . ALA A 1 652 ? -2.906 2.136 -0.836 1.00 87.19 652 ALA A C 1
ATOM 5013 O O . ALA A 1 652 ? -3.860 2.512 -1.521 1.00 87.19 652 ALA A O 1
ATOM 5014 N N . ILE A 1 653 ? -2.729 0.857 -0.498 1.00 94.69 653 ILE A N 1
ATOM 5015 C CA . ILE A 1 653 ? -3.676 -0.200 -0.867 1.00 94.69 653 ILE A CA 1
ATOM 5016 C C . ILE A 1 653 ? -4.972 -0.076 -0.058 1.00 94.69 653 ILE A C 1
ATOM 5018 O O . ILE A 1 653 ? -6.057 -0.167 -0.631 1.00 94.69 653 ILE A O 1
ATOM 5022 N N . ALA A 1 654 ? -4.886 0.149 1.258 1.00 89.19 654 ALA A N 1
ATOM 5023 C CA . ALA A 1 654 ? -6.058 0.267 2.128 1.00 89.19 654 ALA A CA 1
ATOM 5024 C C . ALA A 1 654 ? -6.979 1.426 1.720 1.00 89.19 654 ALA A C 1
ATOM 5026 O O . ALA A 1 654 ? -8.199 1.303 1.781 1.00 89.19 654 ALA A O 1
ATOM 5027 N N . GLU A 1 655 ? -6.396 2.532 1.265 1.00 86.38 655 GLU A N 1
ATOM 5028 C CA . GLU A 1 655 ? -7.124 3.713 0.796 1.00 86.38 655 GLU A CA 1
ATOM 5029 C C . GLU A 1 655 ? -7.605 3.594 -0.662 1.00 86.38 655 GLU A C 1
ATOM 5031 O O . GLU A 1 655 ? -8.208 4.525 -1.195 1.00 86.38 655 GLU A O 1
ATOM 5036 N N . GLY A 1 656 ? -7.340 2.464 -1.331 1.00 88.31 656 GLY A N 1
ATOM 5037 C CA . GLY A 1 656 ? -7.744 2.218 -2.718 1.00 88.31 656 GLY A CA 1
ATOM 5038 C C . GLY A 1 656 ? -6.979 3.048 -3.754 1.00 88.31 656 GLY A C 1
ATOM 5039 O O . GLY A 1 656 ? -7.422 3.172 -4.902 1.00 88.31 656 GLY A O 1
ATOM 5040 N N . ARG A 1 657 ? -5.834 3.625 -3.368 1.00 88.75 657 ARG A N 1
ATOM 5041 C CA . ARG A 1 657 ? -5.000 4.464 -4.242 1.00 88.75 657 ARG A CA 1
ATOM 5042 C C . ARG A 1 657 ? -4.275 3.656 -5.299 1.00 88.75 657 ARG A C 1
ATOM 5044 O O . ARG A 1 657 ? -4.081 4.150 -6.402 1.00 88.75 657 ARG A O 1
ATOM 5051 N N . ILE A 1 658 ? -3.885 2.440 -4.945 1.00 95.12 658 ILE A N 1
ATOM 5052 C CA . ILE A 1 658 ? -3.258 1.449 -5.816 1.00 95.12 658 ILE A CA 1
ATOM 5053 C C . ILE A 1 658 ? -3.840 0.079 -5.479 1.00 95.12 658 ILE A C 1
ATOM 5055 O O . ILE A 1 658 ? -4.299 -0.150 -4.360 1.00 95.12 658 ILE A O 1
ATOM 5059 N N . ASP A 1 659 ? -3.791 -0.839 -6.433 1.00 97.56 659 ASP A N 1
ATOM 5060 C CA . ASP A 1 659 ? -4.198 -2.224 -6.220 1.00 97.56 659 ASP A CA 1
ATOM 5061 C C . ASP A 1 659 ? -3.011 -3.093 -5.801 1.00 97.56 659 ASP A C 1
ATOM 5063 O O . ASP A 1 659 ? -3.176 -3.987 -4.975 1.00 97.56 659 ASP A O 1
ATOM 5067 N N . LEU A 1 660 ? -1.818 -2.812 -6.336 1.00 98.38 660 LEU A N 1
ATOM 5068 C CA . LEU A 1 660 ? -0.579 -3.558 -6.101 1.00 98.38 660 LEU A CA 1
ATOM 5069 C C . LEU A 1 660 ? 0.597 -2.593 -5.898 1.00 98.38 660 LEU A C 1
ATOM 5071 O O . LEU A 1 660 ? 0.626 -1.518 -6.498 1.00 98.38 660 LEU A O 1
ATOM 5075 N N . ALA A 1 661 ? 1.593 -2.989 -5.102 1.00 98.00 661 ALA A N 1
ATOM 5076 C CA . ALA A 1 661 ? 2.796 -2.193 -4.857 1.00 98.00 661 ALA A CA 1
ATOM 5077 C C . ALA A 1 661 ? 4.047 -2.879 -5.426 1.00 98.00 661 ALA A C 1
ATOM 5079 O O . ALA A 1 661 ? 4.375 -4.011 -5.060 1.00 98.00 661 ALA A O 1
ATOM 5080 N N . ALA A 1 662 ? 4.767 -2.177 -6.301 1.00 98.06 662 ALA A N 1
ATOM 5081 C CA . ALA A 1 662 ? 5.988 -2.659 -6.929 1.00 98.06 662 ALA A CA 1
ATOM 5082 C C . ALA A 1 662 ? 7.248 -2.135 -6.230 1.00 98.06 662 ALA A C 1
ATOM 5084 O O . ALA A 1 662 ? 7.427 -0.934 -5.999 1.00 98.06 662 ALA A O 1
ATOM 5085 N N . PHE A 1 663 ? 8.163 -3.058 -5.939 1.00 96.75 663 PHE A N 1
ATOM 5086 C CA . PHE A 1 663 ? 9.414 -2.794 -5.238 1.00 96.75 663 PHE A CA 1
ATOM 5087 C C . PHE A 1 663 ? 10.601 -3.086 -6.161 1.00 96.75 663 PHE A C 1
ATOM 5089 O O . PHE A 1 663 ? 10.670 -4.131 -6.799 1.00 96.75 663 PHE A O 1
ATOM 5096 N N . GLY A 1 664 ? 11.546 -2.146 -6.240 1.00 93.56 664 GLY A N 1
ATOM 5097 C CA . GLY A 1 664 ? 12.772 -2.289 -7.032 1.00 93.56 664 GLY A CA 1
ATOM 5098 C C . GLY A 1 664 ? 13.988 -2.567 -6.153 1.00 93.56 664 GLY A C 1
ATOM 5099 O O . GLY A 1 664 ? 14.314 -3.712 -5.856 1.00 93.56 664 GLY A O 1
ATOM 5100 N N . ARG A 1 665 ? 14.648 -1.498 -5.684 1.00 89.69 665 ARG A N 1
ATOM 5101 C CA . ARG A 1 665 ? 15.950 -1.558 -4.988 1.00 89.69 665 ARG A CA 1
ATOM 5102 C C . ARG A 1 665 ? 16.044 -2.645 -3.919 1.00 89.69 665 ARG A C 1
ATOM 5104 O O . ARG A 1 665 ? 17.014 -3.393 -3.917 1.00 89.69 665 ARG A O 1
ATOM 5111 N N . TYR A 1 666 ? 15.051 -2.777 -3.044 1.00 92.50 666 TYR A N 1
ATOM 5112 C CA . TYR A 1 666 ? 15.107 -3.780 -1.979 1.00 92.50 666 TYR A CA 1
ATOM 5113 C C . TYR A 1 666 ? 14.932 -5.222 -2.465 1.00 92.50 666 TYR A C 1
ATOM 5115 O O . TYR A 1 666 ? 15.500 -6.112 -1.842 1.00 92.50 666 TYR A O 1
ATOM 5123 N N . PHE A 1 667 ? 14.278 -5.471 -3.603 1.00 95.44 667 PHE A N 1
ATOM 5124 C CA . PHE A 1 667 ? 14.268 -6.803 -4.219 1.00 95.44 667 PHE A CA 1
ATOM 5125 C C . PHE A 1 667 ? 15.639 -7.195 -4.784 1.00 95.44 667 PHE A C 1
ATOM 5127 O O . PHE A 1 667 ? 15.905 -8.383 -4.960 1.00 95.44 667 PHE A O 1
ATOM 5134 N N . THR A 1 668 ? 16.546 -6.243 -5.053 1.00 93.44 668 THR A N 1
ATOM 5135 C CA . THR A 1 668 ? 17.909 -6.598 -5.487 1.00 93.44 668 THR A CA 1
ATOM 5136 C C . THR A 1 668 ? 18.642 -7.395 -4.411 1.00 93.44 668 THR A C 1
ATOM 5138 O O . THR A 1 668 ? 19.238 -8.414 -4.748 1.00 93.44 668 THR A O 1
ATOM 5141 N N . SER A 1 669 ? 18.517 -6.996 -3.140 1.00 94.12 669 SER A N 1
ATOM 5142 C CA . SER A 1 669 ? 19.237 -7.569 -1.997 1.00 94.12 669 SER A CA 1
ATOM 5143 C C . SER A 1 669 ? 18.411 -8.465 -1.074 1.00 94.12 669 SER A C 1
ATOM 5145 O O . SER A 1 669 ? 18.973 -9.096 -0.185 1.00 94.12 669 SER A O 1
ATOM 5147 N N . ASN A 1 670 ? 17.090 -8.519 -1.253 1.00 95.69 670 ASN A N 1
ATOM 5148 C CA . ASN A 1 670 ? 16.181 -9.326 -0.439 1.00 95.69 670 ASN A CA 1
ATOM 5149 C C . ASN A 1 670 ? 15.367 -10.237 -1.369 1.00 95.69 670 ASN A C 1
ATOM 5151 O O . ASN A 1 670 ? 14.292 -9.839 -1.820 1.00 95.69 670 ASN A O 1
ATOM 5155 N N . PRO A 1 671 ? 15.863 -11.441 -1.705 1.00 95.44 671 PRO A N 1
ATOM 5156 C CA . PRO A 1 671 ? 15.108 -12.385 -2.531 1.00 95.44 671 PRO A CA 1
ATOM 5157 C C . PRO A 1 671 ? 13.783 -12.809 -1.871 1.00 95.44 671 PRO A C 1
ATOM 5159 O O . PRO A 1 671 ? 12.804 -13.098 -2.542 1.00 95.44 671 PRO A O 1
ATOM 5162 N N . ASP A 1 672 ? 13.724 -12.779 -0.544 1.00 94.19 672 ASP A N 1
ATOM 5163 C CA . ASP A 1 672 ? 12.567 -13.066 0.303 1.00 94.19 672 ASP A CA 1
ATOM 5164 C C . ASP A 1 672 ? 11.802 -11.797 0.738 1.00 94.19 672 ASP A C 1
ATOM 5166 O O . ASP A 1 672 ? 11.174 -11.784 1.796 1.00 94.19 672 ASP A O 1
ATOM 5170 N N . LEU A 1 673 ? 11.855 -10.710 -0.049 1.00 96.25 673 LEU A N 1
ATOM 5171 C CA . LEU A 1 673 ? 11.269 -9.418 0.334 1.00 96.25 673 LEU A CA 1
ATOM 5172 C C . LEU A 1 673 ? 9.806 -9.499 0.812 1.00 96.25 673 LEU A C 1
ATOM 5174 O O . LEU A 1 673 ? 9.535 -8.888 1.847 1.00 96.25 673 LEU A O 1
ATOM 5178 N N . PRO A 1 674 ? 8.873 -10.226 0.152 1.00 95.19 674 PRO A N 1
ATOM 5179 C CA . PRO A 1 674 ? 7.490 -10.311 0.624 1.00 95.19 674 PRO A CA 1
ATOM 5180 C C . PRO A 1 674 ? 7.406 -10.767 2.083 1.00 95.19 674 PRO A C 1
ATOM 5182 O O . PRO A 1 674 ? 6.836 -10.063 2.911 1.00 95.19 674 PRO A O 1
ATOM 5185 N N . GLU A 1 675 ? 8.083 -11.863 2.429 1.00 89.38 675 GLU A N 1
ATOM 5186 C CA . GLU A 1 675 ? 8.115 -12.414 3.789 1.00 89.38 675 GLU A CA 1
ATOM 5187 C C . GLU A 1 675 ? 8.645 -11.399 4.810 1.00 89.38 675 GLU A C 1
ATOM 5189 O O . GLU A 1 675 ? 8.109 -11.258 5.914 1.00 89.38 675 GLU A O 1
ATOM 5194 N N . ARG A 1 676 ? 9.671 -10.630 4.430 1.00 90.25 676 ARG A N 1
ATOM 5195 C CA . ARG A 1 676 ? 10.221 -9.592 5.305 1.00 90.25 676 ARG A CA 1
ATOM 5196 C C . ARG A 1 676 ? 9.254 -8.440 5.524 1.00 90.25 676 ARG A C 1
ATOM 5198 O O . ARG A 1 676 ? 9.095 -8.011 6.663 1.00 90.25 676 ARG A O 1
ATOM 5205 N N . LEU A 1 677 ? 8.584 -7.968 4.474 1.00 91.38 677 LEU A N 1
ATOM 5206 C CA . LEU A 1 677 ? 7.577 -6.908 4.586 1.00 91.38 677 LEU A CA 1
ATOM 5207 C C . LEU A 1 677 ? 6.391 -7.363 5.449 1.00 91.38 677 LEU A C 1
ATOM 5209 O O . LEU A 1 677 ? 5.915 -6.617 6.297 1.00 91.38 677 LEU A O 1
ATOM 5213 N N . PHE A 1 678 ? 5.963 -8.610 5.271 1.00 88.06 678 PHE A N 1
ATOM 5214 C CA . PHE A 1 678 ? 4.841 -9.239 5.969 1.00 88.06 678 PHE A CA 1
ATOM 5215 C C . PHE A 1 678 ? 5.068 -9.400 7.468 1.00 88.06 678 PHE A C 1
ATOM 5217 O O . PHE A 1 678 ? 4.149 -9.211 8.263 1.00 88.06 678 PHE A O 1
ATOM 5224 N N . ARG A 1 679 ? 6.294 -9.752 7.855 1.00 81.06 679 ARG A N 1
ATOM 5225 C CA . ARG A 1 679 ? 6.676 -10.001 9.251 1.00 81.06 679 ARG A CA 1
ATOM 5226 C C . ARG A 1 679 ? 7.387 -8.819 9.908 1.00 81.06 679 ARG A C 1
ATOM 5228 O O . ARG A 1 679 ? 7.785 -8.929 11.064 1.00 81.06 679 ARG A O 1
ATOM 5235 N N . GLY A 1 680 ? 7.573 -7.712 9.187 1.00 82.19 680 GLY A N 1
ATOM 5236 C CA . GLY A 1 680 ? 8.338 -6.560 9.668 1.00 82.19 680 GLY A CA 1
ATOM 5237 C C . GLY A 1 680 ? 9.807 -6.892 9.958 1.00 82.19 680 GLY A C 1
ATOM 5238 O O . GLY A 1 680 ? 10.381 -6.371 10.914 1.00 82.19 680 GLY A O 1
ATOM 5239 N N . LEU A 1 681 ? 10.408 -7.794 9.176 1.00 81.38 681 LEU A N 1
ATOM 5240 C CA . LEU A 1 681 ? 11.799 -8.217 9.348 1.00 81.38 681 LEU A CA 1
ATOM 5241 C C . LEU A 1 681 ? 12.775 -7.188 8.752 1.00 81.38 681 LEU A C 1
ATOM 5243 O O . LEU A 1 681 ? 12.436 -6.498 7.786 1.00 81.38 681 LEU A O 1
ATOM 5247 N N . PRO A 1 682 ? 14.015 -7.102 9.272 1.00 83.00 682 PRO A N 1
ATOM 5248 C CA . PRO A 1 682 ? 15.034 -6.217 8.720 1.00 83.00 682 PRO A CA 1
ATOM 5249 C C . PRO A 1 682 ? 15.338 -6.505 7.244 1.00 83.00 682 PRO A C 1
ATOM 5251 O O . PRO A 1 682 ? 15.568 -7.651 6.845 1.00 83.00 682 PRO A O 1
ATOM 5254 N N . LEU A 1 683 ? 15.407 -5.445 6.437 1.00 86.00 683 LEU A N 1
ATOM 5255 C CA . LEU A 1 683 ? 15.815 -5.533 5.037 1.00 86.00 683 LEU A CA 1
ATOM 5256 C C . LEU A 1 683 ? 17.336 -5.427 4.917 1.00 86.00 683 LEU A C 1
ATOM 5258 O O . LEU A 1 683 ? 17.952 -4.494 5.434 1.00 86.00 683 LEU A O 1
ATOM 5262 N N . SER A 1 684 ? 17.939 -6.352 4.179 1.00 88.12 684 SER A N 1
ATOM 5263 C CA . SER A 1 684 ? 19.341 -6.283 3.784 1.00 88.12 684 SER A CA 1
ATOM 5264 C C . SER A 1 684 ? 19.543 -5.085 2.856 1.00 88.12 684 SER A C 1
ATOM 5266 O O . SER A 1 684 ? 18.845 -4.942 1.843 1.00 88.12 684 SER A O 1
ATOM 5268 N N . ARG A 1 685 ? 20.479 -4.197 3.208 1.00 88.62 685 ARG A N 1
ATOM 5269 C CA . ARG A 1 685 ? 20.773 -2.996 2.417 1.00 88.62 685 ARG A CA 1
ATOM 5270 C C . ARG A 1 685 ? 21.321 -3.397 1.047 1.00 88.62 685 ARG A C 1
ATOM 5272 O O . ARG A 1 685 ? 22.174 -4.271 0.945 1.00 88.62 685 ARG A O 1
ATOM 5279 N N . TYR A 1 686 ? 20.816 -2.756 -0.000 1.00 87.12 686 TYR A N 1
ATOM 5280 C CA . TYR A 1 686 ? 21.291 -2.970 -1.363 1.00 87.12 686 TYR A CA 1
ATOM 5281 C C . TYR A 1 686 ? 22.665 -2.331 -1.592 1.00 87.12 686 TYR A C 1
ATOM 5283 O O . TYR A 1 686 ? 22.993 -1.306 -0.994 1.00 87.12 686 TYR A O 1
ATOM 5291 N N . HIS A 1 687 ? 23.443 -2.900 -2.513 1.00 87.88 687 HIS A N 1
ATOM 5292 C CA . HIS A 1 687 ? 24.766 -2.398 -2.883 1.00 87.88 687 HIS A CA 1
ATOM 5293 C C . HIS A 1 687 ? 24.734 -1.768 -4.286 1.00 87.88 687 HIS A C 1
ATOM 5295 O O . HIS A 1 687 ? 24.859 -2.457 -5.298 1.00 87.88 687 HIS A O 1
ATOM 5301 N N . ARG A 1 688 ? 24.543 -0.442 -4.359 1.00 85.25 688 ARG A N 1
ATOM 5302 C CA . ARG A 1 688 ? 24.339 0.291 -5.631 1.00 85.25 688 ARG A CA 1
ATOM 5303 C C . ARG A 1 688 ? 25.413 0.042 -6.707 1.00 85.25 688 ARG A C 1
ATOM 5305 O O . ARG A 1 688 ? 25.015 -0.123 -7.858 1.00 85.25 688 ARG A O 1
ATOM 5312 N N . PRO A 1 689 ? 26.724 -0.033 -6.391 1.00 87.56 689 PRO A N 1
ATOM 5313 C CA . PRO A 1 689 ? 27.762 -0.318 -7.389 1.00 87.56 689 PRO A CA 1
ATOM 5314 C C . PRO A 1 689 ? 27.561 -1.623 -8.174 1.00 87.56 689 PRO A C 1
ATOM 5316 O O . PRO A 1 689 ? 28.069 -1.747 -9.279 1.00 87.56 689 PRO A O 1
ATOM 5319 N N . THR A 1 690 ? 26.789 -2.577 -7.644 1.00 89.56 690 THR A N 1
ATOM 5320 C CA . THR A 1 690 ? 26.528 -3.884 -8.285 1.00 89.56 690 THR A CA 1
ATOM 5321 C C . THR A 1 690 ? 25.228 -3.942 -9.096 1.00 89.56 690 THR A C 1
ATOM 5323 O O . THR A 1 690 ? 24.847 -4.997 -9.620 1.00 89.56 690 THR A O 1
ATOM 5326 N N . PHE A 1 691 ? 24.496 -2.828 -9.199 1.00 89.81 691 PHE A N 1
ATOM 5327 C CA . PHE A 1 691 ? 23.233 -2.798 -9.943 1.00 89.81 691 PHE A CA 1
ATOM 5328 C C . PHE A 1 691 ? 23.459 -3.107 -11.423 1.00 89.81 691 PHE A C 1
ATOM 5330 O O . PHE A 1 691 ? 22.784 -3.994 -11.953 1.00 89.81 691 PHE A O 1
ATOM 5337 N N . TYR A 1 692 ? 24.463 -2.456 -12.013 1.00 89.75 692 TYR A N 1
ATOM 5338 C CA . TYR A 1 692 ? 24.783 -2.454 -13.440 1.00 89.75 692 TYR A CA 1
ATOM 5339 C C . TYR A 1 692 ? 26.177 -3.055 -13.682 1.00 89.75 692 TYR A C 1
ATOM 5341 O O . TYR A 1 692 ? 27.129 -2.349 -14.001 1.00 89.75 692 TYR A O 1
ATOM 5349 N N . THR A 1 693 ? 26.312 -4.361 -13.450 1.00 87.12 693 THR A N 1
ATOM 5350 C CA . THR A 1 693 ? 27.568 -5.113 -13.617 1.00 87.12 693 THR A CA 1
ATOM 5351 C C . THR A 1 693 ? 27.293 -6.453 -14.293 1.00 87.12 693 THR A C 1
ATOM 5353 O O . THR A 1 693 ? 26.176 -6.962 -14.222 1.00 87.12 693 THR A O 1
ATOM 5356 N N . SER A 1 694 ? 28.318 -7.042 -14.911 1.00 83.81 694 SER A N 1
ATOM 5357 C CA . SER A 1 694 ? 28.226 -8.307 -15.655 1.00 83.81 694 SER A CA 1
ATOM 5358 C C . SER A 1 694 ? 28.296 -9.561 -14.760 1.00 83.81 694 SER A C 1
ATOM 5360 O O . SER A 1 694 ? 27.829 -10.634 -15.144 1.00 83.81 694 SER A O 1
ATOM 5362 N N . GLY A 1 695 ? 28.871 -9.434 -13.556 1.00 85.62 695 GLY A N 1
ATOM 5363 C CA . GLY A 1 695 ? 29.143 -10.540 -12.632 1.00 85.62 695 GLY A CA 1
ATOM 5364 C C . GLY A 1 695 ? 27.991 -10.916 -11.687 1.00 85.62 695 GLY A C 1
ATOM 5365 O O . GLY A 1 695 ? 26.971 -10.230 -11.585 1.00 85.62 695 GLY A O 1
ATOM 5366 N N . LEU A 1 696 ? 28.175 -12.013 -10.942 1.00 89.19 696 LEU A N 1
ATOM 5367 C CA . LEU A 1 696 ? 27.179 -12.534 -9.988 1.00 89.19 696 LEU A CA 1
ATOM 5368 C C . LEU A 1 696 ? 27.109 -11.748 -8.667 1.00 89.19 696 LEU A C 1
ATOM 5370 O O . LEU A 1 696 ? 26.110 -11.845 -7.951 1.00 89.19 696 LEU A O 1
ATOM 5374 N N . GLU A 1 697 ? 28.139 -10.963 -8.347 1.00 88.50 697 GLU A N 1
ATOM 5375 C CA . GLU A 1 697 ? 28.163 -10.117 -7.153 1.00 88.50 697 GLU A CA 1
ATOM 5376 C C . GLU A 1 697 ? 26.995 -9.119 -7.170 1.00 88.50 697 GLU A C 1
ATOM 5378 O O . GLU A 1 697 ? 26.715 -8.469 -8.183 1.00 88.50 697 GLU A O 1
ATOM 5383 N N . GLY A 1 698 ? 26.268 -9.037 -6.051 1.00 86.69 698 GLY A N 1
ATOM 5384 C CA . GLY A 1 698 ? 25.068 -8.205 -5.924 1.00 86.69 698 GLY A CA 1
ATOM 5385 C C . GLY A 1 698 ? 23.881 -8.641 -6.795 1.00 86.69 698 GLY A C 1
ATOM 5386 O O . GLY A 1 698 ? 22.870 -7.931 -6.873 1.00 86.69 698 GLY A O 1
ATOM 5387 N N . TYR A 1 699 ? 23.968 -9.813 -7.429 1.00 92.88 699 TYR A N 1
ATOM 5388 C CA . TYR A 1 699 ? 22.899 -10.435 -8.210 1.00 92.88 699 TYR A CA 1
ATOM 5389 C C . TYR A 1 699 ? 22.326 -11.652 -7.485 1.00 92.88 699 TYR A C 1
ATOM 5391 O O . TYR A 1 699 ? 21.145 -11.652 -7.125 1.00 92.88 699 TYR A O 1
ATOM 5399 N N . LEU A 1 700 ? 23.191 -12.631 -7.212 1.00 93.50 700 LEU A N 1
ATOM 5400 C CA . LEU A 1 700 ? 22.898 -13.869 -6.490 1.00 93.50 700 LEU A CA 1
ATOM 5401 C C . LEU A 1 700 ? 23.673 -13.921 -5.166 1.00 93.50 700 LEU A C 1
ATOM 5403 O O . LEU A 1 700 ? 24.578 -13.121 -4.934 1.00 93.50 700 LEU A O 1
ATOM 5407 N N . GLY A 1 701 ? 23.320 -14.876 -4.302 1.00 89.06 701 GLY A N 1
ATOM 5408 C CA . GLY A 1 701 ? 24.017 -15.108 -3.030 1.00 89.06 701 GLY A CA 1
ATOM 5409 C C . GLY A 1 701 ? 23.590 -14.180 -1.889 1.00 89.06 701 GLY A C 1
ATOM 5410 O O . GLY A 1 701 ? 24.221 -14.175 -0.834 1.00 89.06 701 GLY A O 1
ATOM 5411 N N . TRP A 1 702 ? 22.516 -13.407 -2.073 1.00 90.94 702 TRP A N 1
ATOM 5412 C CA . TRP A 1 702 ? 21.922 -12.628 -0.990 1.00 90.94 702 TRP A CA 1
ATOM 5413 C C . TRP A 1 702 ? 21.279 -13.557 0.049 1.00 90.94 702 TRP A C 1
ATOM 5415 O O . TRP A 1 702 ? 20.541 -14.472 -0.328 1.00 90.94 702 TRP A O 1
ATOM 5425 N N . PRO A 1 703 ? 21.519 -13.335 1.354 1.00 84.75 703 PRO A N 1
ATOM 5426 C CA . PRO A 1 703 ? 20.979 -14.199 2.389 1.00 84.75 703 PRO A CA 1
ATOM 5427 C C . PRO A 1 703 ? 19.458 -14.073 2.443 1.00 84.75 703 PRO A C 1
ATOM 5429 O O . PRO A 1 703 ? 18.909 -12.968 2.443 1.00 84.75 703 PRO A O 1
ATOM 5432 N N . ARG A 1 704 ? 18.782 -15.217 2.538 1.00 84.81 704 ARG A N 1
ATOM 5433 C CA . ARG A 1 704 ? 17.376 -15.292 2.942 1.00 84.81 704 ARG A CA 1
ATOM 5434 C C . ARG A 1 704 ? 17.279 -15.249 4.461 1.00 84.81 704 ARG A C 1
ATOM 5436 O O . ARG A 1 704 ? 18.228 -15.601 5.159 1.00 84.81 704 ARG A O 1
ATOM 5443 N N . TRP A 1 705 ? 16.134 -14.824 4.975 1.00 78.31 705 TRP A N 1
ATOM 5444 C CA . TRP A 1 705 ? 15.862 -14.911 6.398 1.00 78.31 705 TRP A CA 1
ATOM 5445 C C . TRP A 1 705 ? 15.765 -16.381 6.833 1.00 78.31 705 TRP A C 1
ATOM 5447 O O . TRP A 1 705 ? 14.890 -17.110 6.368 1.00 78.31 705 TRP A O 1
ATOM 5457 N N . ASP A 1 706 ? 16.658 -16.813 7.725 1.00 65.31 706 ASP A N 1
ATOM 5458 C CA . ASP A 1 706 ? 16.658 -18.159 8.301 1.00 65.31 706 ASP A CA 1
ATOM 5459 C C . ASP A 1 706 ? 16.118 -18.125 9.741 1.00 65.31 706 ASP A C 1
ATOM 5461 O O . ASP A 1 706 ? 16.654 -17.435 10.609 1.00 65.31 706 ASP A O 1
ATOM 5465 N N . ASN A 1 707 ? 15.054 -18.891 10.001 1.00 47.19 707 ASN A N 1
ATOM 5466 C CA . ASN A 1 707 ? 14.467 -19.042 11.335 1.00 47.19 707 ASN A CA 1
ATOM 5467 C C . ASN A 1 707 ? 15.339 -19.903 12.282 1.00 47.19 707 ASN A C 1
ATOM 5469 O O . ASN A 1 707 ? 15.044 -19.947 13.475 1.00 47.19 707 ASN A O 1
ATOM 5473 N N . SER A 1 708 ? 16.389 -20.577 11.789 1.00 40.00 708 SER A N 1
ATOM 5474 C CA . SER A 1 708 ? 17.301 -21.410 12.592 1.00 40.00 708 SER A CA 1
ATOM 5475 C C . SER A 1 708 ? 18.360 -20.608 13.368 1.00 40.00 708 SER A C 1
ATOM 5477 O O . SER A 1 708 ? 18.933 -21.098 14.341 1.00 40.00 708 SER A O 1
ATOM 5479 N N . LEU A 1 709 ? 18.571 -19.336 13.011 1.00 42.47 709 LEU A N 1
ATOM 5480 C CA . LEU A 1 709 ? 19.512 -18.431 13.675 1.00 42.47 709 LEU A CA 1
ATOM 5481 C C . LEU A 1 709 ? 18.854 -17.743 14.884 1.00 42.47 709 LEU A C 1
ATOM 5483 O O . LEU A 1 709 ? 18.658 -16.529 14.919 1.00 42.47 709 LEU A O 1
ATOM 5487 N N . THR A 1 710 ? 18.520 -18.511 15.923 1.00 35.28 710 THR A N 1
ATOM 5488 C CA . THR A 1 710 ? 17.972 -17.997 17.196 1.00 35.28 710 THR A CA 1
ATOM 5489 C C . THR A 1 710 ? 19.033 -17.375 18.123 1.00 35.28 710 THR A C 1
ATOM 5491 O O . THR A 1 710 ? 18.857 -17.339 19.339 1.00 35.28 710 THR A O 1
ATOM 5494 N N . GLY A 1 711 ? 20.137 -16.857 17.574 1.00 37.81 711 GLY A N 1
ATOM 5495 C CA . GLY A 1 711 ? 21.208 -16.179 18.310 1.00 37.81 711 GLY A CA 1
ATOM 5496 C C . GLY A 1 711 ? 21.305 -14.704 17.921 1.00 37.81 711 GLY A C 1
ATOM 5497 O O . GLY A 1 711 ? 21.901 -14.362 16.903 1.00 37.81 711 GLY A O 1
ATOM 5498 N N . LYS A 1 712 ? 20.732 -13.807 18.735 1.00 46.34 712 LYS A N 1
ATOM 5499 C CA . LYS A 1 712 ? 20.661 -12.356 18.454 1.00 46.34 712 LYS A CA 1
ATOM 5500 C C . LYS A 1 712 ? 22.020 -11.635 18.360 1.00 46.34 712 LYS A C 1
ATOM 5502 O O . LYS A 1 712 ? 22.044 -10.497 17.904 1.00 46.34 712 LYS A O 1
ATOM 5507 N N . GLU A 1 713 ? 23.136 -12.262 18.735 1.00 37.38 713 GLU A N 1
ATOM 5508 C CA . GLU A 1 713 ? 24.465 -11.625 18.699 1.00 37.38 713 GLU A CA 1
ATOM 5509 C C . GLU A 1 713 ? 25.270 -11.867 17.410 1.00 37.38 713 GLU A C 1
ATOM 5511 O O . GLU A 1 713 ? 26.107 -11.031 17.063 1.00 37.38 713 GLU A O 1
ATOM 5516 N N . GLU A 1 714 ? 25.017 -12.939 16.651 1.00 35.81 714 GLU A N 1
ATOM 5517 C CA . GLU A 1 714 ? 25.781 -13.203 15.417 1.00 35.81 714 GLU A CA 1
ATOM 5518 C C . GLU A 1 714 ? 25.178 -12.539 14.174 1.00 35.81 714 GLU A C 1
ATOM 5520 O O . GLU A 1 714 ? 25.910 -12.070 13.302 1.00 35.81 714 GLU A O 1
ATOM 5525 N N . VAL A 1 715 ? 23.851 -12.391 14.120 1.00 42.31 715 VAL A N 1
ATOM 5526 C CA . VAL A 1 715 ? 23.154 -11.831 12.949 1.00 42.31 715 VAL A CA 1
ATOM 5527 C C . VAL A 1 715 ? 23.515 -10.355 12.730 1.00 42.31 715 VAL A C 1
ATOM 5529 O O . VAL A 1 715 ? 23.728 -9.929 11.598 1.00 42.31 715 VAL A O 1
ATOM 5532 N N . ALA A 1 716 ? 23.686 -9.569 13.799 1.00 35.53 716 ALA A N 1
ATOM 5533 C CA . ALA A 1 716 ? 24.060 -8.156 13.688 1.00 35.53 716 ALA A CA 1
ATOM 5534 C C . ALA A 1 716 ? 25.459 -7.942 13.073 1.00 35.53 716 ALA A C 1
ATOM 5536 O O . ALA A 1 716 ? 25.686 -6.929 12.414 1.00 35.53 716 ALA A O 1
ATOM 5537 N N . LYS A 1 717 ? 26.387 -8.900 13.223 1.00 35.38 717 LYS A N 1
ATOM 5538 C CA . LYS A 1 717 ? 27.750 -8.795 12.669 1.00 35.38 717 LYS A CA 1
ATOM 5539 C C . LYS A 1 717 ? 27.815 -9.007 11.153 1.00 35.38 717 LYS A C 1
ATOM 5541 O O . LYS A 1 717 ? 28.749 -8.511 10.529 1.00 35.38 717 LYS A O 1
ATOM 5546 N N . LEU A 1 718 ? 26.839 -9.697 10.558 1.00 35.44 718 LEU A N 1
ATOM 5547 C CA . LEU A 1 718 ? 26.793 -9.979 9.114 1.00 35.44 718 LEU A CA 1
ATOM 5548 C C . LEU A 1 718 ? 26.210 -8.827 8.279 1.00 35.44 718 LEU A C 1
ATOM 5550 O O . LEU A 1 718 ? 26.522 -8.719 7.098 1.00 35.44 718 LEU A O 1
ATOM 5554 N N . TYR A 1 719 ? 25.407 -7.948 8.883 1.00 39.59 719 TYR A N 1
ATOM 5555 C CA . TYR A 1 719 ? 24.698 -6.869 8.175 1.00 39.59 719 TYR A CA 1
ATOM 5556 C C . TYR A 1 719 ? 25.218 -5.456 8.485 1.00 39.59 719 TYR A C 1
ATOM 5558 O O . TYR A 1 719 ? 24.694 -4.481 7.949 1.00 39.59 719 TYR A O 1
ATOM 5566 N N . LEU A 1 720 ? 26.237 -5.338 9.345 1.00 30.64 720 LEU A N 1
ATOM 5567 C CA . LEU A 1 720 ? 26.830 -4.070 9.789 1.00 30.64 720 LEU A CA 1
ATOM 5568 C C . LEU A 1 720 ? 28.353 -4.033 9.587 1.00 30.64 720 LEU A C 1
ATOM 5570 O O . LEU A 1 720 ? 29.091 -3.643 10.493 1.00 30.64 720 LEU A O 1
ATOM 5574 N N . LYS A 1 721 ? 28.848 -4.406 8.402 1.00 27.03 721 LYS A N 1
ATOM 5575 C CA . LYS A 1 721 ? 30.155 -3.902 7.957 1.00 27.03 721 LYS A CA 1
ATOM 5576 C C . LYS A 1 721 ? 29.971 -2.869 6.839 1.00 27.03 721 LYS A C 1
ATOM 5578 O O . LYS A 1 721 ? 29.075 -3.065 6.020 1.00 27.03 721 LYS A O 1
ATOM 5583 N N . PRO A 1 722 ? 30.734 -1.760 6.897 1.00 33.31 722 PRO A N 1
ATOM 5584 C CA . PRO A 1 722 ? 30.586 -0.611 6.008 1.00 33.31 722 PRO A CA 1
ATOM 5585 C C . PRO A 1 722 ? 30.826 -0.949 4.540 1.00 33.31 722 PRO A C 1
ATOM 5587 O O . PRO A 1 722 ? 31.636 -1.869 4.275 1.00 33.31 722 PRO A O 1
#